Protein 1YCD (pdb70)

Structure (mmCIF, N/CA/C/O backbone):
data_1YCD
#
_entry.id   1YCD
#
_cell.length_a   46.133
_cell.length_b   53.329
_cell.length_c   64.271
_cell.angle_alpha   102.85
_cell.angle_beta   90.04
_cell.angle_gamma   112.47
#
_symmetry.space_group_name_H-M   'P 1'
#
loop_
_entity.id
_entity.type
_entity.pdbx_description
1 polymer 'Hypothetical 27.3 kDa protein in AAP1-SMF2 intergenic region'
2 non-polymer '2-HYDROXY-4,5-DIOXOHEPTYL HYDROGEN PHOSPHONATE'
3 water water
#
loop_
_atom_site.group_PDB
_atom_site.id
_atom_site.type_symbol
_atom_site.label_atom_id
_atom_site.label_alt_id
_atom_site.label_comp_id
_atom_site.label_asym_id
_atom_site.label_entity_id
_atom_site.label_seq_id
_atom_site.pdbx_PDB_ins_code
_atom_site.Cartn_x
_atom_site.Cartn_y
_atom_site.Cartn_z
_atom_site.occupancy
_atom_site.B_iso_or_equiv
_atom_site.auth_seq_id
_atom_site.auth_comp_id
_atom_site.auth_asym_id
_atom_site.auth_atom_id
_atom_site.pdbx_PDB_model_num
ATOM 1 N N . VAL A 1 3 ? 42.725 20.540 55.807 1.00 35.98 3 VAL A N 1
ATOM 2 C CA . VAL A 1 3 ? 43.263 21.670 54.996 1.00 35.90 3 VAL A CA 1
ATOM 3 C C . VAL A 1 3 ? 43.216 21.290 53.509 1.00 34.90 3 VAL A C 1
ATOM 4 O O . VAL A 1 3 ? 43.777 20.260 53.122 1.00 35.92 3 VAL A O 1
ATOM 8 N N . GLN A 1 4 ? 42.544 22.089 52.674 1.00 33.57 4 GLN A N 1
ATOM 9 C CA . GLN A 1 4 ? 41.840 23.308 53.102 1.00 31.37 4 GLN A CA 1
ATOM 10 C C . GLN A 1 4 ? 40.722 22.992 54.105 1.00 28.92 4 GLN A C 1
ATOM 11 O O . GLN A 1 4 ? 39.955 22.029 53.949 1.00 29.30 4 GLN A O 1
ATOM 17 N N . ILE A 1 5 ? 40.669 23.788 55.164 1.00 25.91 5 ILE A N 1
ATOM 18 C CA . ILE A 1 5 ? 39.699 23.556 56.215 1.00 22.48 5 ILE A CA 1
ATOM 19 C C . ILE A 1 5 ? 38.347 24.140 55.785 1.00 20.74 5 ILE A C 1
ATOM 20 O O . ILE A 1 5 ? 38.303 24.962 54.863 1.00 20.48 5 ILE A O 1
ATOM 25 N N . PRO A 1 6 ? 37.252 23.717 56.447 1.00 19.00 6 PRO A N 1
ATOM 26 C CA . PRO A 1 6 ? 35.933 24.248 56.103 1.00 17.83 6 PRO A CA 1
ATOM 27 C C . PRO A 1 6 ? 35.928 25.765 56.251 1.00 17.06 6 PRO A C 1
ATOM 28 O O . PRO A 1 6 ? 36.676 26.320 57.080 1.00 16.01 6 PRO A O 1
ATOM 32 N N . LYS A 1 7 ? 35.065 26.417 55.478 1.00 15.57 7 LYS A N 1
ATOM 33 C CA . LYS A 1 7 ? 35.037 27.877 55.419 1.00 14.99 7 LYS A CA 1
ATOM 34 C C . LYS A 1 7 ? 33.614 28.379 55.597 1.00 13.54 7 LYS A C 1
ATOM 35 O O . LYS A 1 7 ? 32.690 27.910 54.921 1.00 12.96 7 LYS A O 1
ATOM 41 N N . LEU A 1 8 ? 33.4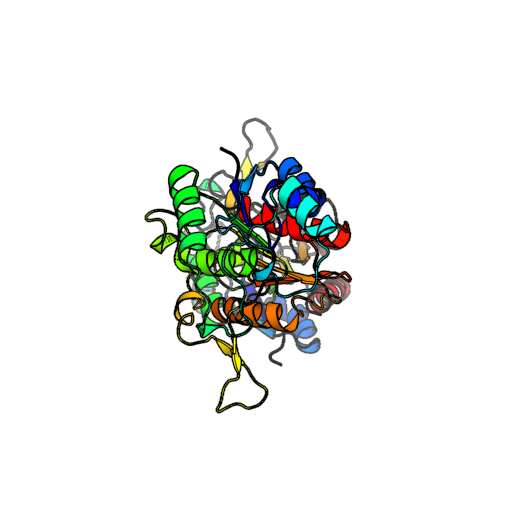51 29.376 56.462 1.00 12.18 8 LEU A N 1
ATOM 42 C CA . LEU A 1 8 ? 32.159 30.031 56.663 1.00 10.94 8 LEU A CA 1
ATOM 43 C C . LEU A 1 8 ? 32.260 31.488 56.220 1.00 11.31 8 LEU A C 1
ATOM 44 O O . LEU A 1 8 ? 33.264 32.145 56.499 1.00 11.83 8 LEU A O 1
ATOM 49 N N . LEU A 1 9 ? 31.201 31.996 55.579 1.00 10.48 9 LEU A N 1
ATOM 50 C CA . LEU A 1 9 ? 31.135 33.415 55.160 1.00 9.53 9 LEU A CA 1
ATOM 51 C C . LEU A 1 9 ? 30.242 34.177 56.130 1.00 9.30 9 LEU A C 1
ATOM 52 O O . LEU A 1 9 ? 29.120 33.722 56.427 1.00 10.10 9 LEU A O 1
ATOM 57 N N . PHE A 1 10 ? 30.731 35.316 56.613 1.00 8.99 10 PHE A N 1
ATOM 58 C CA . PHE A 1 10 ? 30.040 36.094 57.643 1.00 8.67 10 PHE A CA 1
ATOM 59 C C . PHE A 1 10 ? 29.500 37.395 57.060 1.00 9.19 10 PHE A C 1
ATOM 60 O O . PHE A 1 10 ? 30.284 38.208 56.518 1.00 8.78 10 PHE A O 1
ATOM 68 N N . LEU A 1 11 ? 28.180 37.595 57.174 1.00 9.06 11 LEU A N 1
ATOM 69 C CA . LEU A 1 11 ? 27.550 38.831 56.666 1.00 9.00 11 LEU A CA 1
ATOM 70 C C . LEU A 1 11 ? 27.070 39.732 57.813 1.00 9.18 11 LEU A C 1
ATOM 71 O O . LEU A 1 11 ? 26.168 39.360 58.559 1.00 9.87 11 LEU A O 1
ATOM 76 N N . HIS A 1 12 ? 27.641 40.929 57.920 1.00 10.06 12 HIS A N 1
ATOM 77 C CA . HIS A 1 12 ? 27.333 41.846 59.035 1.00 10.25 12 HIS A CA 1
ATOM 78 C C . HIS A 1 12 ? 25.949 42.486 58.982 1.00 10.14 12 HIS A C 1
ATOM 79 O O . HIS A 1 12 ? 25.209 42.298 58.020 1.00 9.97 12 HIS A O 1
ATOM 86 N N . GLY A 1 13 ? 25.619 43.262 60.026 1.00 10.41 13 GLY A N 1
ATOM 87 C CA . GLY A 1 13 ? 24.337 43.957 60.088 1.00 10.70 13 GLY A CA 1
ATOM 88 C C . GLY A 1 13 ? 24.411 45.397 59.596 1.00 11.50 13 GLY A C 1
ATOM 89 O O . GLY A 1 13 ? 25.484 45.888 59.252 1.00 11.55 13 GLY A O 1
ATOM 90 N N . PHE A 1 14 ? 23.255 46.052 59.577 1.00 11.73 14 PHE A N 1
ATOM 91 C CA . PHE A 1 14 ? 23.125 47.482 59.251 1.00 12.15 14 PHE A CA 1
ATOM 92 C C . PHE A 1 14 ? 24.097 48.295 60.114 1.00 11.95 14 PHE A C 1
ATOM 93 O O . PHE A 1 14 ? 24.231 48.063 61.328 1.00 12.67 14 PHE A O 1
ATOM 101 N N . LEU A 1 15 ? 24.785 49.239 59.481 1.00 12.25 15 LEU A N 1
ATOM 102 C CA . LEU A 1 15 ? 25.722 50.132 60.176 1.00 12.38 15 LEU A CA 1
ATOM 103 C C . LEU A 1 15 ? 26.921 49.451 60.840 1.00 12.83 15 LEU A C 1
ATOM 104 O O . LEU A 1 15 ? 27.406 49.877 61.897 1.00 12.78 15 LEU A O 1
ATOM 109 N N . GLN A 1 16 ? 27.393 48.381 60.210 1.00 12.46 16 GLN A N 1
ATOM 110 C CA . GLN A 1 16 ? 28.634 47.740 60.585 1.00 12.53 16 GLN A CA 1
ATOM 111 C C . GLN A 1 16 ? 29.497 47.555 59.346 1.00 11.91 16 GLN A C 1
ATOM 112 O O . GLN A 1 16 ? 29.165 48.031 58.263 1.00 12.78 16 GLN A O 1
ATOM 118 N N . ASN A 1 17 ? 30.623 46.878 59.532 1.00 11.59 17 ASN A N 1
ATOM 119 C CA . ASN A 1 17 ? 31.433 46.392 58.421 1.00 12.07 17 ASN A CA 1
ATOM 120 C C . ASN A 1 17 ? 32.025 45.037 58.828 1.00 12.11 17 ASN A C 1
ATOM 121 O O . ASN A 1 17 ? 31.702 44.524 59.903 1.00 12.10 17 ASN A O 1
ATOM 126 N N . GLY A 1 18 ? 32.838 44.441 57.959 1.00 12.23 18 GLY A N 1
ATOM 127 C CA . GLY A 1 18 ? 33.428 43.132 58.240 1.00 12.15 18 GLY A CA 1
ATOM 128 C C . GLY A 1 18 ? 34.261 43.154 59.500 1.00 12.29 18 GLY A C 1
ATOM 129 O O . GLY A 1 18 ? 34.145 42.265 60.327 1.00 11.35 18 GLY A O 1
ATOM 130 N N . LYS A 1 19 ? 35.066 44.206 59.657 1.00 12.58 19 LYS A N 1
ATOM 131 C CA . LYS A 1 19 ? 35.945 44.353 60.824 1.00 13.06 19 LYS A CA 1
ATOM 132 C C . LYS A 1 19 ? 35.149 44.392 62.133 1.00 12.77 19 LYS A C 1
ATOM 133 O O . LYS A 1 19 ? 35.408 43.602 63.057 1.00 12.65 19 LYS A O 1
ATOM 139 N N . VAL A 1 20 ? 34.159 45.288 62.203 1.00 12.92 20 VAL A N 1
ATOM 140 C CA . VAL A 1 20 ? 33.307 45.391 63.388 1.00 13.35 20 VAL A CA 1
ATOM 141 C C . VAL A 1 20 ? 32.560 44.071 63.658 1.00 12.97 20 VAL A C 1
ATOM 142 O O . VAL A 1 20 ? 32.502 43.594 64.806 1.00 12.56 20 VAL A O 1
ATOM 146 N N . PHE A 1 21 ? 32.021 43.439 62.62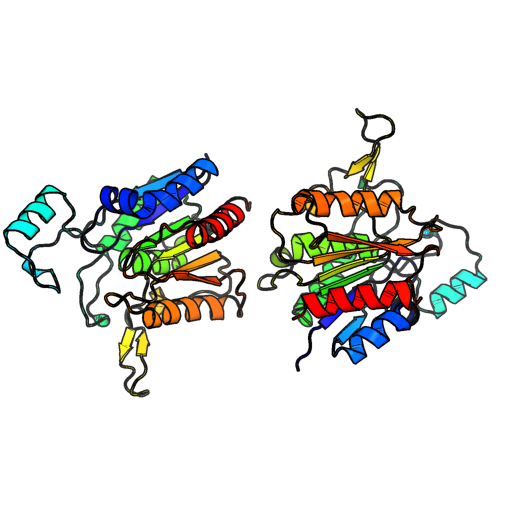0 1.00 12.01 21 PHE A N 1
ATOM 147 C CA . PHE A 1 21 ? 31.340 42.151 62.823 1.00 12.15 21 PHE A CA 1
ATOM 148 C C . PHE A 1 21 ? 32.291 41.087 63.379 1.00 12.25 21 PHE A C 1
ATOM 149 O O . PHE A 1 21 ? 31.906 40.308 64.243 1.00 12.49 21 PHE A O 1
ATOM 157 N N . SER A 1 22 ? 33.537 41.091 62.906 1.00 11.85 22 SER A N 1
ATOM 158 C CA . SER A 1 22 ? 34.568 40.169 63.384 1.00 13.21 22 SER A CA 1
ATOM 159 C C . SER A 1 22 ? 34.805 40.420 64.872 1.00 13.33 22 SER A C 1
ATOM 160 O O . SER A 1 22 ? 34.902 39.487 65.660 1.00 12.86 22 SER A O 1
ATOM 163 N N . GLU A 1 23 ? 34.898 41.692 65.244 1.00 14.09 23 GLU A N 1
ATOM 164 C CA . GLU A 1 23 ? 35.083 42.072 66.643 1.00 15.89 23 GLU A CA 1
ATOM 165 C C . GLU A 1 23 ? 33.900 41.607 67.495 1.00 16.10 23 GLU A C 1
ATOM 166 O O . GLU A 1 23 ? 34.094 40.944 68.528 1.00 16.95 23 GLU A O 1
ATOM 172 N N . LYS A 1 24 ? 32.677 41.892 67.042 1.00 15.19 24 LYS A N 1
ATOM 173 C CA . LYS A 1 24 ? 31.460 41.462 67.741 1.00 15.14 24 LYS A CA 1
ATOM 174 C C . LYS A 1 24 ? 31.259 39.944 67.848 1.00 14.75 24 LYS A C 1
ATOM 175 O O . LYS A 1 24 ? 30.616 39.476 68.798 1.00 14.84 24 LYS A O 1
ATOM 181 N N . SER A 1 25 ? 31.785 39.195 66.876 1.00 13.93 25 SER A N 1
ATOM 182 C CA . SER A 1 25 ? 31.682 37.729 66.875 1.00 13.55 25 SER A CA 1
ATOM 183 C C . SER A 1 25 ? 32.962 37.029 67.343 1.00 13.44 25 SER A C 1
ATOM 184 O O . SER A 1 25 ? 33.153 35.828 67.091 1.00 13.12 25 SER A O 1
ATOM 187 N N . SER A 1 26 ? 33.839 37.780 68.021 1.00 13.76 26 SER A N 1
ATOM 188 C CA . SER A 1 26 ? 35.135 37.241 68.441 1.00 14.14 26 SER A CA 1
ATOM 189 C C . SER A 1 26 ? 35.044 35.931 69.241 1.00 13.85 26 SER A C 1
ATOM 190 O O . SER A 1 26 ? 35.881 35.052 69.066 1.00 14.88 26 SER A O 1
ATOM 193 N N . GLY A 1 27 ? 34.045 35.812 70.117 1.00 14.03 27 GLY A N 1
ATOM 194 C CA . GLY A 1 27 ? 33.891 34.595 70.934 1.00 14.21 27 GLY A CA 1
ATOM 195 C C . GLY A 1 27 ? 33.570 33.358 70.116 1.00 14.18 27 GLY A C 1
ATOM 196 O O . GLY A 1 27 ? 34.195 32.295 70.274 1.00 14.58 27 GLY A O 1
ATOM 197 N N . ILE A 1 28 ? 32.559 33.470 69.254 1.00 13.93 28 ILE A N 1
ATOM 198 C CA . ILE A 1 28 ? 32.204 32.373 68.356 1.00 14.49 28 ILE A CA 1
ATOM 199 C C . ILE A 1 28 ? 33.384 32.065 67.431 1.00 13.91 28 ILE A C 1
ATOM 200 O O . ILE A 1 28 ? 33.721 30.886 67.195 1.00 13.13 28 ILE A O 1
ATOM 205 N N . ARG A 1 29 ? 34.030 33.113 66.913 1.00 13.86 29 ARG A N 1
ATOM 206 C CA . ARG A 1 29 ? 35.143 32.890 66.000 1.00 14.38 29 ARG A CA 1
ATOM 207 C C . ARG A 1 29 ? 36.291 32.149 66.684 1.00 14.20 29 ARG A C 1
ATOM 208 O O . ARG A 1 29 ? 36.871 31.226 66.097 1.00 12.87 29 ARG A O 1
ATOM 216 N N . LYS A 1 30 ? 36.586 32.518 67.934 1.00 13.61 30 LYS A N 1
ATOM 217 C CA . LYS A 1 30 ? 37.627 31.812 68.694 1.00 14.46 30 LYS A CA 1
ATOM 218 C C . LYS A 1 30 ? 37.371 30.301 68.782 1.00 13.88 30 LYS A C 1
ATOM 219 O O . LYS A 1 30 ? 38.256 29.490 68.544 1.00 14.76 30 LYS A O 1
ATOM 225 N N . LEU A 1 31 ? 36.131 29.932 69.096 1.00 14.20 31 LEU A N 1
ATOM 226 C CA . LEU A 1 31 ? 35.739 28.532 69.200 1.00 14.22 31 LEU A CA 1
ATOM 227 C C . LEU A 1 31 ? 35.838 27.822 67.849 1.00 14.11 31 LEU A C 1
ATOM 228 O O . LEU A 1 31 ? 36.307 26.672 67.765 1.00 14.25 31 LEU A O 1
ATOM 233 N N . LEU A 1 32 ? 35.391 28.497 66.790 1.00 13.57 32 LEU A N 1
ATOM 234 C CA . LEU A 1 32 ? 35.437 27.902 65.440 1.00 13.88 32 LEU A CA 1
ATOM 235 C C . LEU A 1 32 ? 36.869 27.688 64.942 1.00 14.28 32 LEU A C 1
ATOM 236 O O . LEU A 1 32 ? 37.195 26.627 64.425 1.00 13.93 32 LEU A O 1
ATOM 241 N N . LYS A 1 33 ? 37.716 28.700 65.127 1.00 14.74 33 LYS A N 1
ATOM 242 C CA . LYS A 1 33 ? 39.131 28.607 64.763 1.00 16.23 33 LYS 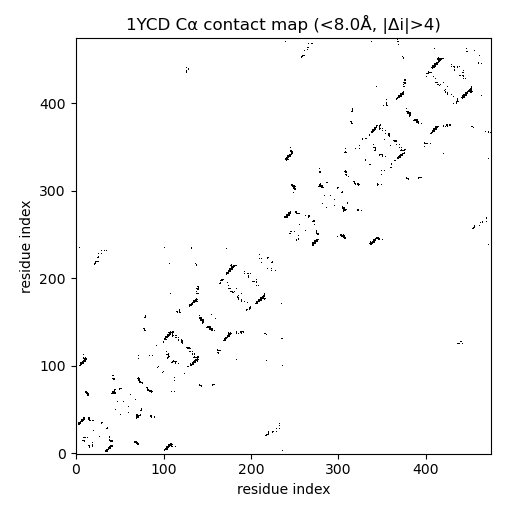A CA 1
ATOM 243 C C . LYS A 1 33 ? 39.828 27.475 65.518 1.00 16.84 33 LYS A C 1
ATOM 244 O O . LYS A 1 33 ? 40.592 26.716 64.930 1.00 16.70 33 LYS A O 1
ATOM 250 N N . LYS A 1 34 ? 39.532 27.345 66.810 1.00 17.63 34 LYS A N 1
ATOM 251 C CA . LYS A 1 34 ? 40.025 26.196 67.596 1.00 18.06 34 LYS A CA 1
ATOM 252 C C . LYS A 1 34 ? 39.554 24.860 67.008 1.00 18.21 34 LYS A C 1
ATOM 253 O O . LYS A 1 34 ? 40.280 23.859 67.038 1.00 18.44 34 LYS A O 1
ATOM 259 N N . ALA A 1 35 ? 38.346 24.852 66.445 1.00 17.93 35 ALA A N 1
ATOM 260 C CA . ALA A 1 35 ? 37.791 23.651 65.835 1.00 18.15 35 ALA A CA 1
ATOM 261 C C . ALA A 1 35 ? 38.187 23.514 64.362 1.00 18.16 35 ALA A C 1
ATOM 262 O O . ALA A 1 35 ? 37.611 22.697 63.625 1.00 17.79 35 ALA A O 1
ATOM 264 N N . ASN A 1 36 ? 39.159 24.330 63.951 1.00 18.26 36 ASN A N 1
ATOM 265 C CA . ASN A 1 36 ? 39.728 24.322 62.587 1.00 18.61 36 ASN A CA 1
ATOM 266 C C . ASN A 1 36 ? 38.714 24.642 61.496 1.00 17.69 36 ASN A C 1
ATOM 267 O O . ASN A 1 36 ? 38.606 23.939 60.483 1.00 17.76 36 ASN A O 1
ATOM 272 N N . VAL A 1 37 ? 37.963 25.702 61.759 1.00 16.90 37 VAL A N 1
ATOM 273 C CA . VAL A 1 37 ? 37.030 26.297 60.824 1.00 16.78 37 VAL A CA 1
ATOM 274 C C . VAL A 1 37 ? 37.441 27.750 60.548 1.00 16.54 37 VAL A C 1
ATOM 275 O O . VAL A 1 37 ? 37.710 28.540 61.476 1.00 17.58 37 VAL A O 1
ATOM 279 N N . GLN A 1 38 ? 37.492 28.077 59.262 1.00 15.66 38 GLN A N 1
ATOM 280 C CA . GLN A 1 38 ? 37.886 29.383 58.766 1.00 15.63 38 GLN A CA 1
ATOM 281 C C . GLN A 1 38 ? 36.660 30.297 58.678 1.00 14.88 38 GLN A C 1
ATOM 282 O O . GLN A 1 38 ? 35.600 29.892 58.175 1.00 15.83 38 GLN A O 1
ATOM 288 N N . CYS A 1 39 ? 36.802 31.519 59.179 1.00 13.95 39 CYS A N 1
ATOM 289 C CA . CYS A 1 39 ? 35.694 32.476 59.161 1.00 12.50 39 CYS A CA 1
ATOM 290 C C . CYS A 1 39 ? 36.091 33.705 58.347 1.00 12.09 39 CYS A C 1
ATOM 291 O O . CYS A 1 39 ? 36.967 34.458 58.763 1.00 10.41 39 CYS A O 1
ATOM 294 N N . ASP A 1 40 ? 35.398 33.913 57.227 1.00 11.59 40 ASP A N 1
ATOM 295 C CA . ASP A 1 40 ? 35.667 34.993 56.281 1.00 11.49 40 ASP A CA 1
ATOM 296 C C . ASP A 1 40 ? 34.661 36.129 56.470 1.00 12.03 40 ASP A C 1
ATOM 297 O O . ASP A 1 40 ? 33.452 35.898 56.530 1.00 11.88 40 ASP A O 1
ATOM 302 N N . TYR A 1 41 ? 35.158 37.357 56.535 1.00 12.02 41 TYR A N 1
ATOM 303 C CA . TYR A 1 41 ? 34.302 38.511 56.738 1.00 11.04 41 TYR A CA 1
ATOM 304 C C . TYR A 1 41 ? 34.378 39.423 55.534 1.00 12.02 41 TYR A C 1
ATOM 305 O O . TYR A 1 41 ? 35.472 39.728 55.056 1.00 12.35 41 TYR A O 1
ATOM 314 N N . ILE A 1 42 ? 33.219 39.868 55.050 1.00 11.77 42 ILE A N 1
ATOM 315 C CA . ILE A 1 42 ? 33.182 40.813 53.930 1.00 11.26 42 ILE A CA 1
ATOM 316 C C . ILE A 1 42 ? 32.343 42.046 54.265 1.00 11.46 42 ILE A C 1
ATOM 317 O O . ILE A 1 42 ? 31.582 42.032 55.237 1.00 11.87 42 ILE A O 1
ATOM 322 N N . ASP A 1 43 ? 32.490 43.102 53.458 1.00 11.70 43 ASP A N 1
ATOM 323 C CA . ASP A 1 43 ? 31.778 44.374 53.689 1.00 12.05 43 ASP A CA 1
ATOM 324 C C . ASP A 1 43 ? 30.558 44.498 52.773 1.00 12.07 43 ASP A C 1
ATOM 325 O O . ASP A 1 43 ? 30.657 44.220 51.575 1.00 12.38 43 ASP A O 1
ATOM 330 N N . ALA A 1 44 ? 29.448 44.973 53.328 1.00 11.52 44 ALA A N 1
ATOM 331 C CA . ALA A 1 44 ? 28.228 45.261 52.549 1.00 11.72 44 ALA A CA 1
ATOM 332 C C . ALA A 1 44 ? 28.450 46.482 51.635 1.00 11.76 44 ALA A C 1
ATOM 333 O O . ALA A 1 44 ? 29.155 47.418 52.009 1.00 12.90 44 ALA A O 1
ATOM 335 N N . PRO A 1 45 ? 27.916 46.428 50.411 1.00 12.51 45 PRO A N 1
ATOM 336 C CA . PRO A 1 45 ? 28.203 47.451 49.383 1.00 11.83 45 PRO A CA 1
ATOM 337 C C . PRO A 1 45 ? 27.411 48.774 49.405 1.00 12.46 45 PRO A C 1
ATOM 338 O O . PRO A 1 45 ? 27.835 49.735 48.742 1.00 12.64 45 PRO A O 1
ATOM 342 N N . VAL A 1 46 ? 26.281 48.839 50.116 1.00 11.56 46 VAL A N 1
ATOM 343 C CA . VAL A 1 46 ? 25.424 50.020 50.030 1.00 12.16 46 VAL A CA 1
ATOM 344 C C . VAL A 1 46 ? 25.940 51.050 51.045 1.00 12.43 46 VAL A C 1
ATOM 345 O O . VAL A 1 46 ? 25.861 50.833 52.251 1.00 12.09 46 VAL A O 1
ATOM 349 N N . LEU A 1 47 ? 26.506 52.138 50.535 1.00 13.94 47 LEU A N 1
ATOM 350 C CA . LEU A 1 47 ? 27.066 53.199 51.384 1.00 14.54 47 LEU A CA 1
ATOM 351 C C . LEU A 1 47 ? 25.995 54.212 51.705 1.00 15.19 47 LEU A C 1
ATOM 352 O O . LEU A 1 47 ? 25.432 54.863 50.813 1.00 15.36 47 LEU A O 1
ATOM 357 N N . LEU A 1 48 ? 25.721 54.327 52.994 1.00 15.95 48 LEU A N 1
ATOM 358 C CA . LEU A 1 48 ? 24.608 55.110 53.508 1.00 16.49 48 LEU A CA 1
ATOM 359 C C . LEU A 1 48 ? 24.990 56.575 53.684 1.00 17.25 48 LEU A C 1
ATOM 360 O O . LEU A 1 48 ? 26.131 56.889 54.008 1.00 16.57 48 LEU A O 1
ATOM 365 N N . GLU A 1 49 ? 24.023 57.450 53.436 1.00 18.51 49 GLU A N 1
ATOM 366 C CA . GLU A 1 49 ? 24.106 58.847 53.858 1.00 20.48 49 GLU A CA 1
ATOM 367 C C . GLU A 1 49 ? 23.282 58.997 55.135 1.00 20.73 49 GLU A C 1
ATOM 368 O O . GLU A 1 49 ? 22.528 58.089 55.528 1.00 19.77 49 GLU A O 1
ATOM 374 N N . LYS A 1 50 ? 23.442 60.123 55.819 1.00 21.03 50 LYS A N 1
ATOM 375 C CA . LYS A 1 50 ? 22.777 60.295 57.102 1.00 21.80 50 LYS A CA 1
ATOM 376 C C . LYS A 1 50 ? 21.260 60.159 56.987 1.00 22.04 50 LYS A C 1
ATOM 377 O O . LYS A 1 50 ? 20.619 59.641 57.896 1.00 21.97 50 LYS A O 1
ATOM 383 N N . LYS A 1 51 ? 20.705 60.610 55.860 1.00 22.34 51 LYS A N 1
ATOM 384 C CA . LYS A 1 51 ? 19.264 60.593 55.618 1.00 23.41 51 LYS A CA 1
ATOM 385 C C . LYS A 1 51 ? 18.710 59.164 55.491 1.00 22.69 51 LYS A C 1
ATOM 386 O O . LYS A 1 51 ? 17.498 58.952 55.598 1.00 22.21 51 LYS A O 1
ATOM 392 N N . ASP A 1 52 ? 19.605 58.198 55.270 1.00 22.45 52 ASP A N 1
ATOM 393 C CA . ASP A 1 52 ? 19.217 56.789 55.113 1.00 22.27 52 ASP A CA 1
ATOM 394 C C . ASP A 1 52 ? 19.067 56.061 56.448 1.00 23.10 52 ASP A C 1
ATOM 395 O O . ASP A 1 52 ? 18.696 54.881 56.474 1.00 22.22 52 ASP A O 1
ATOM 400 N N . LEU A 1 53 ? 19.371 56.743 57.554 1.00 23.69 53 LEU A N 1
ATOM 401 C CA . LEU A 1 53 ? 19.193 56.129 58.880 1.00 24.76 53 LEU A CA 1
ATOM 402 C C . LEU A 1 53 ? 17.730 56.192 59.319 1.00 25.98 53 LEU A C 1
ATOM 403 O O . LEU A 1 53 ? 17.093 57.242 59.180 1.00 25.84 53 LEU A O 1
ATOM 408 N N . PRO A 1 54 ? 17.182 55.061 59.814 1.00 26.93 54 PRO A N 1
ATOM 409 C CA . PRO A 1 54 ? 15.818 55.014 60.358 1.00 28.33 54 PRO A CA 1
ATOM 410 C C . PRO A 1 54 ? 15.725 55.351 61.856 1.00 29.22 54 PRO A C 1
ATOM 411 O O . PRO A 1 54 ? 14.685 55.120 62.486 1.00 29.47 54 PRO A O 1
ATOM 415 N N . PHE A 1 55 ? 16.812 55.879 62.412 1.00 30.55 55 PHE A N 1
ATOM 416 C CA . PHE A 1 55 ? 16.865 56.304 63.810 1.00 31.57 55 PHE A CA 1
ATOM 417 C C . PHE A 1 55 ? 17.694 57.582 63.936 1.00 32.10 55 PHE A C 1
ATOM 418 O O . PHE A 1 55 ? 18.515 57.880 63.055 1.00 32.06 55 PHE A O 1
ATOM 426 N N . GLU A 1 56 ? 17.485 58.318 65.033 1.00 32.60 56 GLU A N 1
ATOM 427 C CA . GLU A 1 56 ? 18.227 59.552 65.297 1.00 32.95 56 GLU A CA 1
ATOM 428 C C . GLU A 1 56 ? 19.711 59.333 65.556 1.00 32.41 56 GLU A C 1
ATOM 429 O O . GLU A 1 56 ? 20.120 58.343 66.180 1.00 32.29 56 GLU A O 1
ATOM 435 N N . MET A 1 57 ? 20.506 60.272 65.050 1.00 32.09 57 MET A N 1
ATOM 436 C CA . MET A 1 57 ? 21.949 60.318 65.279 1.00 31.51 57 MET A CA 1
ATOM 437 C C . MET A 1 57 ? 22.421 61.748 65.047 1.00 32.59 57 MET A C 1
ATOM 438 O O . MET A 1 57 ? 21.966 62.416 64.111 1.00 32.78 57 MET A O 1
ATOM 443 N N . ASP A 1 58 ? 23.321 62.227 65.896 1.00 33.37 58 ASP A N 1
ATOM 444 C CA . ASP A 1 58 ? 23.829 63.589 65.739 1.00 34.38 58 ASP A CA 1
ATOM 445 C C . ASP A 1 58 ? 24.958 63.637 64.709 1.00 34.60 58 ASP A C 1
ATOM 446 O O . ASP A 1 58 ? 25.459 62.591 64.271 1.00 34.71 58 ASP A O 1
ATOM 451 N N . ASP A 1 59 ? 25.340 64.848 64.312 1.00 34.66 59 ASP A N 1
ATOM 452 C CA . ASP A 1 59 ? 26.377 65.040 63.299 1.00 34.64 59 ASP A CA 1
ATOM 453 C C . ASP A 1 59 ? 27.728 64.449 63.685 1.00 33.65 59 ASP A C 1
ATOM 454 O O . ASP A 1 59 ? 28.441 63.931 62.824 1.00 33.44 59 ASP A O 1
ATOM 459 N N . GLU A 1 60 ? 28.062 64.536 64.973 1.00 32.95 60 GLU A N 1
ATOM 460 C CA . GLU A 1 60 ? 29.334 64.066 65.512 1.00 32.73 60 GLU A CA 1
ATOM 461 C C . GLU A 1 60 ? 29.442 62.550 65.413 1.00 31.69 60 GLU A C 1
ATOM 462 O O . GLU A 1 60 ? 30.458 62.015 64.961 1.00 31.55 60 GLU A O 1
ATOM 468 N N . LYS A 1 61 ? 28.383 61.875 65.848 1.00 30.73 61 LYS A N 1
ATOM 469 C CA . LYS A 1 61 ? 28.281 60.410 65.792 1.00 29.41 61 LYS A CA 1
ATOM 470 C C . LYS A 1 61 ? 28.236 59.912 64.343 1.00 27.93 61 LYS A C 1
ATOM 471 O O . LYS A 1 61 ? 28.729 58.815 64.042 1.00 27.72 61 LYS A O 1
ATOM 477 N N . TRP A 1 62 ? 27.640 60.706 63.456 1.00 26.17 62 TRP A N 1
ATOM 478 C CA . TRP A 1 62 ? 27.639 60.392 62.026 1.00 24.91 62 TRP A CA 1
ATOM 479 C C . TRP A 1 62 ? 29.039 60.464 61.421 1.00 24.27 62 TRP A C 1
ATOM 480 O O . TRP A 1 62 ? 29.433 59.588 60.653 1.00 23.58 62 TRP A O 1
ATOM 491 N N . GLN A 1 63 ? 29.786 61.523 61.744 1.00 23.18 63 GLN A N 1
ATOM 492 C CA . GLN A 1 63 ? 31.192 61.590 61.337 1.00 22.74 63 GLN A CA 1
ATOM 493 C C . GLN A 1 63 ? 32.002 60.380 61.825 1.00 22.26 63 GLN A C 1
ATOM 494 O O . GLN A 1 63 ? 32.816 59.823 61.073 1.00 21.96 63 GLN A O 1
ATOM 500 N N . ALA A 1 64 ? 31.777 60.000 63.087 1.00 21.80 64 ALA A N 1
ATOM 501 C CA . ALA A 1 64 ? 32.390 58.828 63.703 1.00 21.56 64 ALA A CA 1
ATOM 502 C C . ALA A 1 64 ? 32.053 57.571 62.908 1.00 20.81 64 ALA A C 1
ATOM 503 O O . ALA A 1 64 ? 32.899 56.703 62.703 1.00 21.54 64 ALA A O 1
ATOM 505 N N . THR A 1 65 ? 30.802 57.492 62.465 1.00 20.79 65 THR A N 1
ATOM 506 C CA . THR A 1 65 ? 30.335 56.371 61.629 1.00 20.05 65 THR A CA 1
ATOM 507 C C . THR A 1 65 ? 31.118 56.341 60.300 1.00 19.45 65 THR A C 1
ATOM 508 O O . THR A 1 65 ? 31.619 55.296 59.875 1.00 19.21 65 THR A O 1
ATOM 512 N N . LEU A 1 66 ? 31.236 57.505 59.665 1.00 19.64 66 LEU A N 1
ATOM 513 C CA . LEU A 1 66 ? 32.003 57.649 58.432 1.00 18.92 66 LEU A CA 1
ATOM 514 C C . LEU A 1 66 ? 33.463 57.244 58.637 1.00 19.15 66 LEU A C 1
ATOM 515 O O . LEU A 1 66 ? 34.015 56.446 57.870 1.00 18.32 66 LEU A O 1
ATOM 520 N N . ASP A 1 67 ? 34.065 57.750 59.712 1.00 19.43 67 ASP A N 1
ATOM 521 C CA . ASP A 1 67 ? 35.476 57.498 59.995 1.00 20.17 67 ASP A CA 1
ATOM 522 C C . ASP A 1 67 ? 35.782 56.029 60.220 1.00 19.75 67 ASP A C 1
ATOM 523 O O . ASP A 1 67 ? 36.884 55.568 59.914 1.00 20.64 67 ASP A O 1
ATOM 528 N N . ALA A 1 68 ? 34.794 55.307 60.745 1.00 19.16 68 ALA A N 1
ATOM 529 C CA . ALA A 1 68 ? 34.924 53.888 61.035 1.00 17.98 68 ALA A CA 1
ATOM 530 C C . ALA A 1 68 ? 34.574 53.018 59.817 1.00 17.56 68 ALA A C 1
ATOM 531 O O . ALA A 1 68 ? 34.741 51.801 59.861 1.00 16.90 68 ALA A O 1
ATOM 533 N N . ASP A 1 69 ? 34.106 53.653 58.740 1.00 16.56 69 ASP A N 1
ATOM 534 C CA . ASP A 1 69 ? 33.730 52.957 57.508 1.00 16.56 69 ASP A CA 1
ATOM 535 C C . ASP A 1 69 ? 32.570 51.991 57.797 1.00 15.53 69 ASP A C 1
ATOM 536 O O . ASP A 1 69 ? 32.512 50.899 57.242 1.00 15.41 69 ASP A O 1
ATOM 541 N N . VAL A 1 70 ? 31.657 52.402 58.674 1.00 15.16 70 VAL A N 1
ATOM 542 C CA . VAL A 1 70 ? 30.501 51.541 59.007 1.00 14.54 70 VAL A CA 1
ATOM 543 C C . VAL A 1 70 ? 29.155 52.078 58.546 1.00 14.49 70 VAL A C 1
ATOM 544 O O . VAL A 1 70 ? 28.094 51.602 58.995 1.00 13.67 70 VAL A O 1
ATOM 548 N N . ASN A 1 71 ? 29.184 53.063 57.654 1.00 13.71 71 ASN A N 1
ATOM 549 C CA . ASN A 1 71 ? 27.966 53.549 57.048 1.00 13.50 71 ASN A CA 1
ATOM 550 C C . ASN A 1 71 ? 27.565 52.629 55.904 1.00 13.06 71 ASN A C 1
ATOM 551 O O . ASN A 1 71 ? 27.508 53.042 54.751 1.00 12.37 71 ASN A O 1
ATOM 556 N N . ARG A 1 72 ? 27.280 51.370 56.252 1.00 12.75 72 ARG A N 1
ATOM 557 C CA . ARG A 1 72 ? 27.071 50.317 55.255 1.00 12.38 72 ARG A CA 1
ATOM 558 C C . ARG A 1 72 ? 25.819 49.493 55.551 1.00 12.43 72 ARG A C 1
ATOM 559 O O . ARG A 1 72 ? 25.503 49.246 56.714 1.00 11.67 72 ARG A O 1
ATOM 567 N N . ALA A 1 73 ? 25.147 49.067 54.487 1.00 11.84 73 ALA A N 1
ATOM 568 C CA . ALA A 1 73 ? 24.022 48.139 54.575 1.00 10.83 73 ALA A CA 1
ATOM 569 C C . ALA A 1 73 ? 24.056 47.164 53.401 1.00 10.79 73 ALA A C 1
ATOM 570 O O . ALA A 1 73 ? 24.680 47.431 52.360 1.00 10.19 73 ALA A O 1
ATOM 572 N N . TRP A 1 74 ? 23.394 46.023 53.584 1.00 10.49 74 TRP A N 1
ATOM 573 C CA . TRP A 1 74 ? 23.207 45.068 52.474 1.00 10.53 74 TRP A CA 1
ATOM 574 C C . TRP A 1 74 ? 22.132 45.602 51.533 1.00 10.94 74 TRP A C 1
ATOM 575 O O . TRP A 1 74 ? 22.137 45.303 50.340 1.00 11.23 74 TRP A O 1
ATOM 586 N N . PHE A 1 75 ? 21.247 46.438 52.073 1.00 10.32 75 PHE A N 1
ATOM 587 C CA . PHE A 1 75 ? 20.173 47.051 51.284 1.00 10.61 75 PHE A CA 1
ATOM 588 C C . PHE A 1 75 ? 19.634 48.249 52.078 1.00 11.23 75 PHE A C 1
ATOM 589 O O . PHE A 1 75 ? 19.778 48.299 53.306 1.00 10.67 75 PHE A O 1
ATOM 597 N N . TYR A 1 76 ? 19.005 49.203 51.391 1.00 12.03 76 TYR A N 1
ATOM 598 C CA . TYR A 1 76 ? 18.375 50.318 52.106 1.00 12.86 76 TYR A CA 1
ATOM 599 C C . TYR A 1 76 ? 17.266 49.820 53.009 1.00 13.36 76 TYR A C 1
ATOM 600 O O . TYR A 1 76 ? 16.543 48.873 52.663 1.00 12.92 76 TYR A O 1
ATOM 609 N N . HIS A 1 77 ? 17.139 50.439 54.176 1.00 12.75 77 HIS A N 1
ATOM 610 C CA . HIS A 1 77 ? 16.070 50.078 55.095 1.00 13.27 77 HIS A CA 1
ATOM 611 C C . HIS A 1 77 ? 14.720 50.561 54.582 1.00 13.51 77 HIS A C 1
ATOM 612 O O . HIS A 1 77 ? 14.630 51.632 53.988 1.00 13.60 77 HIS A O 1
ATOM 619 N N . SER A 1 78 ? 13.677 49.767 54.804 1.00 13.91 78 SER A N 1
ATOM 620 C CA . SER A 1 78 ? 12.295 50.247 54.678 1.00 14.35 78 SER A CA 1
ATOM 621 C C . SER A 1 78 ? 11.415 49.441 55.606 1.00 15.17 78 SER A C 1
ATOM 622 O O . SER A 1 78 ? 11.638 48.232 55.788 1.00 15.98 78 SER A O 1
ATOM 625 N N . GLU A 1 79 ? 10.424 50.116 56.190 1.00 15.31 79 GLU A N 1
ATOM 626 C CA . GLU A 1 79 ? 9.387 49.464 56.974 1.00 16.06 79 GLU A CA 1
ATOM 627 C C . GLU A 1 79 ? 8.401 48.760 56.048 1.00 15.38 79 GLU A C 1
ATOM 628 O O . GLU A 1 79 ? 7.639 47.913 56.489 1.00 15.89 79 GLU A O 1
ATOM 634 N N . ILE A 1 80 ? 8.417 49.133 54.767 1.00 14.30 80 ILE A N 1
ATOM 635 C CA . ILE A 1 80 ? 7.484 48.592 53.793 1.00 13.54 80 ILE A CA 1
ATOM 636 C C . ILE A 1 80 ? 8.236 47.551 52.968 1.00 12.84 80 ILE A C 1
ATOM 637 O O . ILE A 1 80 ? 9.042 47.879 52.093 1.00 11.58 80 ILE A O 1
ATOM 642 N N . SER A 1 81 ? 7.997 46.279 53.279 1.00 12.14 81 SER A N 1
ATOM 643 C CA . SER A 1 81 ? 8.778 45.191 52.691 1.00 12.00 81 SER A CA 1
ATOM 644 C C . SER A 1 81 ? 8.805 45.165 51.162 1.00 11.65 81 SER A C 1
ATOM 645 O O . SER A 1 81 ? 9.848 44.856 50.571 1.00 11.09 81 SER A O 1
ATOM 648 N N . HIS A 1 82 ? 7.689 45.490 50.514 1.00 12.06 82 HIS A N 1
ATOM 649 C CA . HIS A 1 82 ? 7.702 45.473 49.044 1.00 12.04 82 HIS A CA 1
ATOM 650 C C . HIS A 1 82 ? 8.698 46.456 48.420 1.00 11.98 82 HIS A C 1
ATOM 651 O O . HIS A 1 82 ? 9.120 46.261 47.283 1.00 11.90 82 HIS A O 1
ATOM 658 N N . GLU A 1 83 ? 9.045 47.502 49.174 1.00 12.04 83 GLU A N 1
ATOM 659 C CA . GLU A 1 83 ? 10.033 48.499 48.736 1.00 12.73 83 GLU A CA 1
ATOM 660 C C . GLU A 1 83 ? 11.482 48.023 48.813 1.00 12.55 83 GLU A C 1
ATOM 661 O O . GLU A 1 83 ? 12.376 48.680 48.273 1.00 13.18 83 GLU A O 1
ATOM 667 N N . LEU A 1 84 ? 11.725 46.898 49.482 1.00 11.36 84 LEU A N 1
ATOM 668 C CA . LEU A 1 84 ? 13.100 46.449 49.651 1.00 12.31 84 LEU A CA 1
ATOM 669 C C . LEU A 1 84 ? 13.713 45.991 48.330 1.00 12.15 84 LEU A C 1
ATOM 670 O O . LEU A 1 84 ? 13.046 45.388 47.494 1.00 12.88 84 LEU A O 1
ATOM 675 N N . ASP A 1 85 ? 15.000 46.280 48.175 1.00 12.32 85 ASP A N 1
ATOM 676 C CA . ASP A 1 85 ? 15.748 45.914 46.977 1.00 12.64 85 ASP A CA 1
ATOM 677 C C . ASP A 1 85 ? 17.076 45.335 47.423 1.00 12.07 85 ASP A C 1
ATOM 678 O O . ASP A 1 85 ? 17.952 46.076 47.898 1.00 12.14 85 ASP A O 1
ATOM 683 N N . ILE A 1 86 ? 17.220 44.020 47.268 1.00 10.87 86 ILE A N 1
ATOM 684 C CA . ILE A 1 86 ? 18.445 43.353 47.704 1.00 10.72 86 ILE A CA 1
ATOM 685 C C . ILE A 1 86 ? 19.443 43.077 46.558 1.00 11.21 86 ILE A C 1
ATOM 686 O O . ILE A 1 86 ? 20.468 42.414 46.754 1.00 10.05 86 ILE A O 1
ATOM 691 N N . SER A 1 87 ? 19.165 43.610 45.369 1.00 11.97 87 SER A N 1
ATOM 692 C CA . SER A 1 87 ? 19.945 43.221 44.177 1.00 12.07 87 SER A CA 1
ATOM 693 C C . SER A 1 87 ? 21.450 43.441 44.333 1.00 11.40 87 SER A C 1
ATOM 694 O O . SER A 1 87 ? 22.250 42.535 44.065 1.00 10.65 87 SER A O 1
ATOM 697 N N . GLU A 1 88 ? 21.835 44.627 44.798 1.00 10.29 88 GLU A N 1
ATOM 698 C CA . GLU A 1 88 ? 23.256 44.975 44.874 1.00 11.01 88 GLU A CA 1
ATOM 699 C C . GLU A 1 88 ? 23.969 44.154 45.941 1.00 10.67 88 GLU A C 1
ATOM 700 O O . GLU A 1 88 ? 25.057 43.615 45.698 1.00 10.89 88 GLU A O 1
ATOM 706 N N . GLY A 1 89 ? 23.344 44.060 47.119 1.00 10.35 89 GLY A N 1
ATOM 707 C CA . GLY A 1 89 ? 23.916 43.289 48.225 1.00 10.42 89 GLY A CA 1
ATOM 708 C C . GLY A 1 89 ? 24.008 41.816 47.853 1.00 10.77 89 GLY A C 1
ATOM 709 O O . GLY A 1 89 ? 25.040 41.164 48.093 1.00 11.16 89 GLY A O 1
ATOM 710 N N . LEU A 1 90 ? 22.949 41.284 47.245 1.00 11.28 90 LEU A N 1
ATOM 711 C CA . LEU A 1 90 ? 22.951 39.890 46.821 1.00 11.72 90 LEU A CA 1
ATOM 712 C C . LEU A 1 90 ? 24.076 39.635 45.800 1.00 11.88 90 LEU A C 1
ATOM 713 O O . LEU A 1 90 ? 24.873 38.693 45.956 1.00 11.57 90 LEU A O 1
ATOM 718 N N . LYS A 1 91 ? 24.170 40.487 44.781 1.00 12.13 91 LYS A N 1
ATOM 719 C CA . LYS A 1 91 ? 25.236 40.306 43.773 1.00 12.46 91 LYS A CA 1
ATOM 720 C C . LYS A 1 91 ? 26.645 40.362 44.390 1.00 12.07 91 LYS A C 1
ATOM 721 O O . LYS A 1 91 ? 27.526 39.600 43.989 1.00 12.86 91 LYS A O 1
ATOM 727 N N . SER A 1 92 ? 26.831 41.246 45.372 1.00 11.78 92 SER A N 1
ATOM 728 C CA . SER A 1 92 ? 28.108 41.413 46.061 1.00 11.79 92 SER A CA 1
ATOM 729 C C . SER A 1 92 ? 28.518 40.093 46.722 1.00 11.48 92 SER A C 1
ATOM 730 O O . SER A 1 92 ? 29.666 39.604 46.543 1.00 11.74 92 SER A O 1
ATOM 733 N N . VAL A 1 93 ? 27.581 39.482 47.447 1.00 10.70 93 VAL A N 1
ATOM 734 C CA . VAL A 1 93 ? 27.872 38.222 48.134 1.00 10.66 93 VAL A CA 1
ATOM 735 C C . VAL A 1 93 ? 28.091 37.109 47.111 1.00 10.71 93 VAL A C 1
ATOM 736 O O . VAL A 1 93 ? 29.061 36.363 47.204 1.00 10.11 93 VAL A O 1
ATOM 740 N N . VAL A 1 94 ? 27.208 37.032 46.129 1.00 10.93 94 VAL A N 1
ATOM 741 C CA . VAL A 1 94 ? 27.320 36.030 45.052 1.00 11.52 94 VAL A CA 1
ATOM 742 C C . VAL A 1 94 ? 28.677 36.106 44.324 1.00 11.89 94 VAL A C 1
ATOM 743 O O . VAL A 1 94 ? 29.346 35.083 44.143 1.00 12.17 94 VAL A O 1
ATOM 747 N N . ASP A 1 95 ? 29.097 37.320 43.963 1.00 12.02 95 ASP A N 1
ATOM 748 C CA . ASP A 1 95 ? 30.408 37.550 43.342 1.00 12.35 95 ASP A CA 1
ATOM 749 C C . ASP A 1 95 ? 31.559 37.076 44.224 1.00 12.66 95 ASP A C 1
ATOM 750 O O . ASP A 1 95 ? 32.498 36.411 43.742 1.00 13.26 95 ASP A O 1
ATOM 755 N N . HIS A 1 96 ? 31.464 37.379 45.516 1.00 11.54 96 HIS A N 1
ATOM 756 C CA . HIS A 1 96 ? 32.450 36.920 46.459 1.00 11.68 96 HIS A CA 1
ATOM 757 C C . HIS A 1 96 ? 32.538 35.393 46.505 1.00 11.95 96 HIS A C 1
ATOM 758 O O . HIS A 1 96 ? 33.644 34.839 46.494 1.00 12.97 96 HIS A O 1
ATOM 765 N N . ILE A 1 97 ? 31.385 34.738 46.626 1.00 11.39 97 ILE A N 1
ATOM 766 C CA . ILE A 1 97 ? 31.323 33.259 46.636 1.00 11.46 97 ILE A CA 1
ATOM 767 C C . ILE A 1 97 ? 31.845 32.684 45.310 1.00 12.50 97 ILE A C 1
ATOM 768 O O . ILE A 1 97 ? 32.625 31.721 45.318 1.00 11.76 97 ILE A O 1
ATOM 773 N N . LYS A 1 98 ? 31.438 33.276 44.188 1.00 12.88 98 LYS A N 1
ATOM 774 C CA . LYS A 1 98 ? 31.974 32.855 42.880 1.00 15.04 98 LYS A CA 1
ATOM 775 C C . LYS A 1 98 ? 33.503 32.841 42.854 1.00 16.19 98 LYS A C 1
ATOM 776 O O . LYS A 1 98 ? 34.121 31.862 42.384 1.00 18.24 98 LYS A O 1
ATOM 782 N N . ALA A 1 99 ? 34.094 33.905 43.392 1.00 16.71 99 ALA A N 1
ATOM 783 C CA . ALA A 1 99 ? 35.525 34.138 43.344 1.00 18.18 99 ALA A CA 1
ATOM 784 C C . ALA A 1 99 ? 36.306 33.396 44.432 1.00 18.88 99 ALA A C 1
ATOM 785 O O . ALA A 1 99 ? 37.469 33.046 44.226 1.00 20.21 99 ALA A O 1
ATOM 787 N N . ASN A 1 100 ? 35.673 33.143 45.578 1.00 19.12 100 ASN A N 1
ATOM 788 C CA . ASN A 1 100 ? 36.395 32.693 46.773 1.00 19.59 100 ASN A CA 1
ATOM 789 C C . ASN A 1 100 ? 35.881 31.415 47.399 1.00 19.03 100 ASN A C 1
ATOM 790 O O . ASN A 1 100 ? 36.475 30.913 48.367 1.00 19.61 100 ASN A O 1
ATOM 795 N N . GLY A 1 101 ? 34.791 30.887 46.850 1.00 18.59 101 GLY A N 1
ATOM 796 C CA . GLY A 1 101 ? 34.174 29.673 47.369 1.00 18.07 101 GLY A CA 1
ATOM 797 C C . GLY A 1 101 ? 34.873 28.428 46.862 1.00 18.49 101 GLY A C 1
ATOM 798 O O . GLY A 1 101 ? 35.941 28.535 46.225 1.00 18.65 101 GLY A O 1
ATOM 799 N N . PRO A 1 102 ? 34.272 27.246 47.111 1.00 18.28 102 PRO A N 1
ATOM 800 C CA . PRO A 1 102 ? 32.965 27.127 47.761 1.00 17.69 102 PRO A CA 1
ATOM 801 C C . PRO A 1 102 ? 33.020 27.399 49.266 1.00 16.66 102 PRO A C 1
ATOM 802 O O . PRO A 1 102 ? 34.068 27.218 49.914 1.00 17.11 102 PRO A O 1
ATOM 806 N N . TYR A 1 103 ? 31.882 27.814 49.806 1.00 15.25 103 TYR A N 1
ATOM 807 C CA . TYR A 1 103 ? 31.709 27.947 51.239 1.00 14.12 103 TYR A CA 1
ATOM 808 C C . TYR A 1 103 ? 30.895 26.800 51.811 1.00 13.20 103 TYR A C 1
ATOM 809 O O . TYR A 1 103 ? 29.857 26.415 51.255 1.00 12.96 103 TYR A O 1
ATOM 818 N N . ASP A 1 104 ? 31.360 26.278 52.942 1.00 12.84 104 ASP A N 1
ATOM 819 C CA . ASP A 1 104 ? 30.661 25.190 53.639 1.00 12.80 104 ASP A CA 1
ATOM 820 C C . ASP A 1 104 ? 29.457 25.700 54.440 1.00 12.12 104 ASP A C 1
ATOM 821 O O . ASP A 1 104 ? 28.561 24.944 54.805 1.00 11.59 104 ASP A O 1
ATOM 826 N N . GLY A 1 105 ? 29.454 26.991 54.729 1.00 11.52 105 GLY A N 1
ATOM 827 C CA . GLY A 1 105 ? 28.342 27.566 55.473 1.00 10.70 105 GLY A CA 1
ATOM 828 C C . GLY A 1 105 ? 28.351 29.075 55.467 1.00 10.29 105 GLY A C 1
ATOM 829 O O . GLY A 1 105 ? 29.258 29.714 54.903 1.00 10.96 105 GLY A O 1
ATOM 830 N N . ILE A 1 106 ? 27.332 29.648 56.094 1.00 8.67 106 ILE A N 1
ATOM 831 C CA . ILE A 1 106 ? 27.176 31.088 56.091 1.00 8.84 106 ILE A CA 1
ATOM 832 C C . ILE A 1 106 ? 26.621 31.523 57.458 1.00 8.53 106 ILE A C 1
ATOM 833 O O . ILE A 1 106 ? 25.922 30.750 58.133 1.00 9.07 106 ILE A O 1
ATOM 838 N N . VAL A 1 107 ? 26.945 32.746 57.858 1.00 8.84 107 VAL A N 1
ATOM 839 C CA . VAL A 1 107 ? 26.500 33.315 59.138 1.00 9.08 107 VAL A CA 1
ATOM 840 C C . VAL A 1 107 ? 26.116 34.749 58.841 1.00 9.28 107 VAL A C 1
ATOM 841 O O . VAL A 1 107 ? 26.878 35.438 58.212 1.00 10.23 107 VAL A O 1
ATOM 845 N N . GLY A 1 108 ? 24.937 35.176 59.299 1.00 8.87 108 GLY A N 1
ATOM 846 C CA . GLY A 1 108 ? 24.415 36.511 59.027 1.00 9.51 108 GLY A CA 1
ATOM 847 C C . GLY A 1 108 ? 23.859 37.122 60.298 1.00 9.60 108 GLY A C 1
ATOM 848 O O . GLY A 1 108 ? 23.317 36.419 61.158 1.00 9.58 108 GLY A O 1
ATOM 849 N N . LEU A 1 109 ? 23.985 38.432 60.395 1.00 9.68 109 LEU A N 1
ATOM 850 C CA . LEU A 1 109 ? 23.407 39.217 61.488 1.00 10.36 109 LEU A CA 1
ATOM 851 C C . LEU A 1 109 ? 22.411 40.224 60.892 1.00 9.40 109 LEU A C 1
ATOM 852 O O . LEU A 1 109 ? 22.739 41.061 60.035 1.00 9.37 109 LEU A O 1
ATOM 857 N N . SER A 1 110 ? 21.043 40.226 61.471 1.00 12.66 110 SER A N 1
ATOM 858 C CA . SER A 1 110 ? 19.942 41.124 61.248 1.00 13.50 110 SER A CA 1
ATOM 859 C C . SER A 1 110 ? 19.763 41.230 59.751 1.00 13.13 110 SER A C 1
ATOM 860 O O . SER A 1 110 ? 19.512 40.257 59.047 1.00 11.34 110 SER A O 1
ATOM 863 N N . GLN A 1 111 ? 20.200 42.574 58.908 1.00 10.82 111 GLN A N 1
ATOM 864 C CA . GLN A 1 111 ? 20.058 42.527 57.421 1.00 10.27 111 GLN A CA 1
ATOM 865 C C . GLN A 1 111 ? 20.855 41.407 56.806 1.00 9.70 111 GLN A C 1
ATOM 866 O O . GLN A 1 111 ? 20.406 40.780 55.823 1.00 10.34 111 GLN A O 1
ATOM 872 N N . GLY A 1 112 ? 22.064 41.185 57.337 1.00 9.08 112 GLY A N 1
ATOM 873 C CA . GLY A 1 112 ? 22.903 40.085 56.856 1.00 8.45 112 GLY A CA 1
ATOM 874 C C . GLY A 1 112 ? 22.285 38.708 57.031 1.00 8.60 112 GLY A C 1
ATOM 875 O O . GLY A 1 112 ? 22.604 37.792 56.274 1.00 8.85 112 GLY A O 1
ATOM 876 N N . ALA A 1 113 ? 21.428 38.549 58.041 1.00 7.76 113 ALA A N 1
ATOM 877 C CA . ALA A 1 113 ? 20.734 37.278 58.290 1.00 8.12 113 ALA A CA 1
ATOM 878 C C . ALA A 1 113 ? 19.525 37.063 57.359 1.00 8.69 113 ALA A C 1
ATOM 879 O O . ALA A 1 113 ? 19.227 35.932 56.943 1.00 9.42 113 ALA A O 1
ATOM 881 N N . ALA A 1 114 ? 18.812 38.136 57.069 1.00 8.77 114 ALA A N 1
ATOM 882 C CA . ALA A 1 114 ? 17.760 38.094 56.058 1.00 9.24 114 ALA A CA 1
ATOM 883 C C . ALA A 1 114 ? 18.380 37.686 54.718 1.00 8.68 114 ALA A C 1
ATOM 884 O O . ALA A 1 114 ? 17.874 36.804 54.025 1.00 9.14 114 ALA A O 1
ATOM 886 N N . LEU A 1 115 ? 19.489 38.335 54.374 1.00 8.24 115 LEU A N 1
ATOM 887 C CA . LEU A 1 115 ? 20.197 38.054 53.133 1.00 8.59 115 LEU A CA 1
ATOM 888 C C . LEU A 1 115 ? 20.813 36.644 53.147 1.00 8.33 115 LEU A C 1
ATOM 889 O O . LEU A 1 115 ? 20.654 35.877 52.189 1.00 9.22 115 LEU A O 1
ATOM 894 N N . SER A 1 116 ? 21.475 36.271 54.244 1.00 8.33 116 SER A N 1
ATOM 895 C CA . SER A 1 116 ? 22.072 34.916 54.299 1.00 7.48 116 SER A CA 1
ATOM 896 C C . SER A 1 116 ? 21.026 33.796 54.196 1.00 8.82 116 SER A C 1
ATOM 897 O O . SER A 1 116 ? 21.328 32.725 53.675 1.00 9.22 116 SER A O 1
ATOM 900 N N . SER A 1 117 ? 19.824 34.046 54.718 1.00 8.43 117 SER A N 1
ATOM 901 C CA . SER A 1 117 ? 18.726 33.065 54.638 1.00 8.97 117 SER A CA 1
ATOM 902 C C . SER A 1 117 ? 18.307 32.920 53.169 1.00 8.68 117 SER A C 1
ATOM 903 O O . SER A 1 117 ? 18.151 31.811 52.657 1.00 8.98 117 SER A O 1
ATOM 906 N N . ILE A 1 118 ? 18.130 34.035 52.489 1.00 8.86 118 ILE A N 1
ATOM 907 C CA . ILE A 1 118 ? 17.795 33.993 51.066 1.00 8.88 118 ILE A CA 1
ATOM 908 C C . ILE A 1 118 ? 18.882 33.245 50.274 1.00 9.17 118 ILE A C 1
ATOM 909 O O . ILE A 1 118 ? 18.584 32.359 49.454 1.00 9.62 118 ILE A O 1
ATOM 914 N N . ILE A 1 119 ? 20.137 33.542 50.569 1.00 9.32 119 ILE A N 1
ATOM 915 C CA . ILE A 1 119 ? 21.236 32.912 49.871 1.00 9.10 119 ILE A CA 1
ATOM 916 C C . ILE A 1 119 ? 21.263 31.424 50.174 1.00 9.33 119 ILE A C 1
ATOM 917 O O . ILE A 1 119 ? 21.503 30.618 49.271 1.00 9.21 119 ILE A O 1
ATOM 922 N N . THR A 1 120 ? 20.983 31.057 51.428 1.00 8.34 120 THR A N 1
ATOM 923 C CA . THR A 1 120 ? 20.925 29.644 51.813 1.00 9.34 120 THR A CA 1
ATOM 924 C C . THR A 1 120 ? 19.888 28.890 50.958 1.00 9.50 120 THR A C 1
ATOM 925 O O . THR A 1 120 ? 20.168 27.775 50.466 1.00 9.37 120 THR A O 1
ATOM 929 N N . ASN A 1 121 ? 18.727 29.522 50.760 1.00 9.77 121 ASN A N 1
ATOM 930 C CA . ASN A 1 121 ? 17.637 28.951 49.964 1.00 10.17 121 ASN A CA 1
ATOM 931 C C . ASN A 1 121 ? 17.990 28.741 48.489 1.00 11.32 121 ASN A C 1
ATOM 932 O O . ASN A 1 121 ? 17.459 27.823 47.837 1.00 12.23 121 ASN A O 1
ATOM 937 N N . LYS A 1 122 ? 18.882 29.588 47.980 1.00 11.87 122 LYS A N 1
ATOM 938 C CA . LYS A 1 122 ? 19.085 29.731 46.536 1.00 11.76 122 LYS A CA 1
ATOM 939 C C . LYS A 1 122 ? 20.516 29.505 46.071 1.00 11.94 122 LYS A C 1
ATOM 940 O O . LYS A 1 122 ? 20.811 29.663 44.876 1.00 11.31 122 LYS A O 1
ATOM 946 N N . ILE A 1 123 ? 21.400 29.141 47.000 1.00 11.34 123 ILE A N 1
ATOM 947 C CA . ILE A 1 123 ? 22.837 29.083 46.717 1.00 11.53 123 ILE A CA 1
ATOM 948 C C . ILE A 1 123 ? 23.174 28.300 45.427 1.00 11.63 123 ILE A C 1
ATOM 949 O O . ILE A 1 123 ? 23.970 28.756 44.616 1.00 11.18 123 ILE A O 1
ATOM 954 N N . SER A 1 124 ? 22.570 27.127 45.254 1.00 12.64 124 SER A N 1
ATOM 955 C CA . SER A 1 124 ? 22.919 26.275 44.096 1.00 14.24 124 SER A CA 1
ATOM 956 C C . SER A 1 124 ? 22.414 26.832 42.748 1.00 15.38 124 SER A C 1
ATOM 957 O O . SER A 1 124 ? 22.909 26.436 41.677 1.00 16.20 124 SER A O 1
ATOM 960 N N . GLU A 1 125 ? 21.481 27.781 42.820 1.00 15.16 125 GLU A N 1
ATOM 961 C CA . GLU A 1 125 ? 20.985 28.495 41.643 1.00 16.35 125 GLU A CA 1
ATOM 962 C C . GLU A 1 125 ? 21.783 29.781 41.386 1.00 16.04 125 GLU A C 1
ATOM 963 O O . GLU A 1 125 ? 22.041 30.151 40.235 1.00 16.92 125 GLU A O 1
ATOM 969 N N . LEU A 1 126 ? 22.172 30.458 42.463 1.00 14.84 126 LEU A N 1
ATOM 970 C CA . LEU A 1 126 ? 22.944 31.683 42.371 1.00 14.07 126 LEU A CA 1
ATOM 971 C C . LEU A 1 126 ? 24.382 31.430 41.929 1.00 13.96 126 LEU A C 1
ATOM 972 O O . LEU A 1 126 ? 24.955 32.259 41.223 1.00 14.18 126 LEU A O 1
ATOM 977 N N . VAL A 1 127 ? 24.953 30.297 42.351 1.00 13.53 127 VAL A N 1
ATOM 978 C CA . VAL A 1 127 ? 26.364 29.967 42.087 1.00 14.30 127 VAL A CA 1
ATOM 979 C C . VAL A 1 127 ? 26.377 28.576 41.473 1.00 15.68 127 VAL A C 1
ATOM 980 O O . VAL A 1 127 ? 26.431 27.586 42.178 1.00 15.13 127 VAL A O 1
ATOM 984 N N . PRO A 1 128 ? 26.249 28.502 40.142 1.00 17.41 128 PRO A N 1
ATOM 985 C CA . PRO A 1 128 ? 26.200 27.156 39.555 1.00 17.47 128 PRO A CA 1
ATOM 986 C C . PRO A 1 128 ? 27.437 26.336 39.942 1.00 17.20 128 PRO A C 1
ATOM 987 O O . PRO A 1 128 ? 28.550 26.876 40.047 1.00 17.87 128 PRO A O 1
ATOM 991 N N . ASP A 1 129 ? 27.209 25.045 40.189 1.00 16.12 129 ASP A N 1
ATOM 992 C CA . ASP A 1 129 ? 28.219 24.096 40.694 1.00 16.14 129 ASP A CA 1
ATOM 993 C C . ASP A 1 129 ? 28.463 24.168 42.200 1.00 15.70 129 ASP A C 1
ATOM 994 O O . ASP A 1 129 ? 29.144 23.307 42.745 1.00 15.93 129 ASP A O 1
ATOM 999 N N . HIS A 1 130 ? 27.929 25.189 42.878 1.00 14.67 130 HIS A N 1
ATOM 1000 C CA . HIS A 1 130 ? 28.091 25.271 44.335 1.00 13.90 130 HIS A CA 1
ATOM 1001 C C . HIS A 1 130 ? 27.028 24.414 45.007 1.00 13.90 130 HIS A C 1
ATOM 1002 O O . HIS A 1 130 ? 25.849 24.557 44.686 1.00 13.51 130 HIS A O 1
ATOM 1009 N N . PRO A 1 131 ? 27.432 23.506 45.936 1.00 14.28 131 PRO A N 1
ATOM 1010 C CA . PRO A 1 131 ? 26.416 22.690 46.601 1.00 14.23 131 PRO A CA 1
ATOM 1011 C C . PRO A 1 131 ? 25.651 23.471 47.660 1.00 13.73 131 PRO A C 1
ATOM 1012 O O . PRO A 1 131 ? 25.927 24.654 47.894 1.00 13.85 131 PRO A O 1
ATOM 1016 N N . GLN A 1 132 ? 24.684 22.824 48.284 1.00 13.10 132 GLN A N 1
ATOM 1017 C CA . GLN A 1 132 ? 24.033 23.421 49.442 1.00 12.16 132 GLN A CA 1
ATOM 1018 C C . GLN A 1 132 ? 25.048 23.741 50.527 1.00 11.42 132 GLN A C 1
ATOM 1019 O O . GLN A 1 132 ? 26.108 23.100 50.649 1.00 11.10 132 GLN A O 1
ATOM 1025 N N . PHE A 1 133 ? 24.701 24.698 51.372 1.00 10.75 133 PHE A N 1
ATOM 1026 C CA . PHE A 1 133 ? 25.514 24.910 52.557 1.00 10.48 133 PHE A CA 1
ATOM 1027 C C . PHE A 1 133 ? 25.331 23.721 53.508 1.00 9.93 133 PHE A C 1
ATOM 1028 O O . PHE A 1 133 ? 24.262 23.116 53.595 1.00 10.59 133 PHE A O 1
ATOM 1036 N N . LYS A 1 134 ? 26.378 23.410 54.245 1.00 9.52 134 LYS A N 1
ATOM 1037 C CA . LYS A 1 134 ? 26.248 22.417 55.305 1.00 10.24 134 LYS A CA 1
ATOM 1038 C C . LYS A 1 134 ? 25.527 23.006 56.513 1.00 10.27 134 LYS A C 1
ATOM 1039 O O . LYS A 1 134 ? 24.804 22.301 57.231 1.00 11.32 134 LYS A O 1
ATOM 1045 N N . VAL A 1 135 ? 25.730 24.306 56.731 1.00 9.97 135 VAL A N 1
ATOM 1046 C CA . VAL A 1 135 ? 25.174 24.958 57.897 1.00 8.97 135 VAL A CA 1
ATOM 1047 C C . VAL A 1 135 ? 24.905 26.418 57.579 1.00 9.41 135 VAL A C 1
ATOM 1048 O O . VAL A 1 135 ? 25.660 27.062 56.829 1.00 8.84 135 VAL A O 1
ATOM 1052 N N . SER A 1 136 ? 23.818 26.933 58.157 1.00 9.15 136 SER A N 1
ATOM 1053 C CA . SER A 1 136 ? 23.448 28.325 57.951 1.00 8.92 136 SER A CA 1
ATOM 1054 C C . SER A 1 136 ? 23.029 28.868 59.314 1.00 9.25 136 SER A C 1
ATOM 1055 O O . SER A 1 136 ? 22.084 28.365 59.948 1.00 9.33 136 SER A O 1
ATOM 1058 N N . VAL A 1 137 ? 23.748 29.896 59.765 1.00 9.02 137 VAL A N 1
ATOM 1059 C CA . VAL A 1 137 ? 23.535 30.465 61.104 1.00 8.87 137 VAL A CA 1
ATOM 1060 C C . VAL A 1 137 ? 22.868 31.829 60.958 1.00 9.25 137 VAL A C 1
ATOM 1061 O O . VAL A 1 137 ? 23.456 32.749 60.391 1.00 9.88 137 VAL A O 1
ATOM 1065 N N . VAL A 1 138 ? 21.650 31.943 61.487 1.00 8.48 138 VAL A N 1
ATOM 1066 C CA . VAL A 1 138 ? 20.808 33.114 61.249 1.00 8.10 138 VAL A CA 1
ATOM 1067 C C . VAL A 1 138 ? 20.686 33.857 62.586 1.00 8.23 138 VAL A C 1
ATOM 1068 O O . VAL A 1 138 ? 19.941 33.429 63.462 1.00 8.38 138 VAL A O 1
ATOM 1072 N N . ILE A 1 139 ? 21.441 34.947 62.740 1.00 8.62 139 ILE A N 1
ATOM 1073 C CA . ILE A 1 139 ? 21.498 35.691 64.010 1.00 8.88 139 ILE A CA 1
ATOM 1074 C C . ILE A 1 139 ? 20.592 36.932 63.923 1.00 9.19 139 ILE A C 1
ATOM 1075 O O . ILE A 1 139 ? 20.785 37.816 63.069 1.00 9.28 139 ILE A O 1
ATOM 1080 N N . SER A 1 140 ? 19.587 36.969 64.784 1.00 9.05 140 SER A N 1
ATOM 1081 C CA . SER A 1 140 ? 18.629 38.080 64.821 1.00 9.65 140 SER A CA 1
ATOM 1082 C C . SER A 1 140 ? 18.084 38.351 63.422 1.00 9.44 140 SER A C 1
ATOM 1083 O O . SER A 1 140 ? 18.021 39.499 62.976 1.00 9.51 140 SER A O 1
ATOM 1086 N N . GLY A 1 141 ? 17.717 37.278 62.721 1.00 8.50 141 GLY A N 1
ATOM 1087 C CA . GLY A 1 141 ? 17.215 37.386 61.361 1.00 8.68 141 GLY A CA 1
ATOM 1088 C C . GLY A 1 141 ? 15.727 37.670 61.291 1.00 8.91 141 GLY A C 1
ATOM 1089 O O . GLY A 1 141 ? 15.017 37.629 62.285 1.00 8.95 141 GLY A O 1
ATOM 1090 N N . TYR A 1 142 ? 15.259 37.932 60.081 1.00 10.32 142 TYR A N 1
ATOM 1091 C CA . TYR A 1 142 ? 13.848 38.226 59.835 1.00 10.26 142 TYR A CA 1
ATOM 1092 C C . TYR A 1 142 ? 13.600 38.092 58.349 1.00 10.19 142 TYR A C 1
ATOM 1093 O O . TYR A 1 142 ? 14.541 38.111 57.563 1.00 10.64 142 TYR A O 1
ATOM 1102 N N . SER A 1 143 ? 12.330 37.966 57.984 1.00 10.46 143 SER A N 1
ATOM 1103 C CA . SER A 1 143 ? 11.906 37.929 56.595 1.00 10.45 143 SER A CA 1
ATOM 1104 C C . SER A 1 143 ? 11.086 39.161 56.284 1.00 10.89 143 SER A C 1
ATOM 1105 O O . SER A 1 143 ? 10.683 39.908 57.189 1.00 11.04 143 SER A O 1
ATOM 1108 N N . PHE A 1 144 ? 10.846 39.354 54.998 1.00 9.91 144 PHE A N 1
ATOM 1109 C CA . PHE A 1 144 ? 10.304 40.637 54.532 1.00 10.11 144 PHE A CA 1
ATOM 1110 C C . PHE A 1 144 ? 8.777 40.588 54.537 1.00 10.71 144 PHE A C 1
ATOM 1111 O O . PHE A 1 144 ? 8.119 40.506 53.493 1.00 11.05 144 PHE A O 1
ATOM 1119 N N . THR A 1 145 ? 8.233 40.707 55.746 1.00 10.64 145 THR A N 1
ATOM 1120 C CA . THR A 1 145 ? 6.806 40.560 55.984 1.00 10.87 145 THR A CA 1
ATOM 1121 C C . THR A 1 145 ? 6.030 41.878 55.822 1.00 10.29 145 THR A C 1
ATOM 1122 O O . THR A 1 145 ? 6.602 42.984 55.813 1.00 10.57 145 THR A O 1
ATOM 1126 N N . GLU A 1 146 ? 4.709 41.727 55.699 1.00 9.70 146 GLU A N 1
ATOM 1127 C CA . GLU A 1 146 ? 3.772 42.865 55.647 1.00 9.98 146 GLU A CA 1
ATOM 1128 C C . GLU A 1 146 ? 2.425 42.425 56.266 1.00 10.65 146 GLU A C 1
ATOM 1129 O O . GLU A 1 146 ? 2.177 41.218 56.426 1.00 10.64 146 GLU A O 1
ATOM 1135 N N . PRO A 1 147 ? 1.530 43.380 56.573 1.00 11.90 147 PRO A N 1
ATOM 1136 C CA . PRO A 1 147 ? 0.207 42.966 57.068 1.00 12.47 147 PRO A CA 1
ATOM 1137 C C . PRO A 1 147 ? -0.522 42.124 56.023 1.00 12.95 147 PRO A C 1
ATOM 1138 O O . PRO A 1 147 ? -0.442 42.413 54.819 1.00 12.72 147 PRO A O 1
ATOM 1142 N N . ASP A 1 148 ? -1.176 41.052 56.488 1.00 13.72 148 ASP A N 1
ATOM 1143 C CA . ASP A 1 148 ? -1.940 40.158 55.641 1.00 14.04 148 ASP A CA 1
ATOM 1144 C C . ASP A 1 148 ? -3.367 40.692 55.625 1.00 14.22 148 ASP A C 1
ATOM 1145 O O . ASP A 1 148 ? -4.053 40.599 56.638 1.00 13.90 148 ASP A O 1
ATOM 1150 N N . PRO A 1 149 ? -3.809 41.272 54.490 1.00 15.79 149 PRO A N 1
ATOM 1151 C CA . PRO A 1 149 ? -5.102 41.974 54.482 1.00 16.45 149 PRO A CA 1
ATOM 1152 C C . PRO A 1 149 ? -6.249 41.109 55.009 1.00 16.42 149 PRO A C 1
ATOM 1153 O O . PRO A 1 149 ? -7.081 41.615 55.761 1.00 17.14 149 PRO A O 1
ATOM 1157 N N . GLU A 1 150 ? -6.279 39.823 54.652 1.00 15.18 150 GLU A N 1
ATOM 1158 C CA . GLU A 1 150 ? -7.404 38.964 55.021 1.00 15.68 150 GLU A CA 1
ATOM 1159 C C . GLU A 1 150 ? -7.256 38.344 56.399 1.00 14.54 150 GLU A C 1
ATOM 1160 O O . GLU A 1 150 ? -8.159 37.663 56.890 1.00 13.23 150 GLU A O 1
ATOM 1166 N N . HIS A 1 151 ? -6.109 38.604 57.027 1.00 13.74 151 HIS A N 1
ATOM 1167 C CA . HIS A 1 151 ? -5.844 38.114 58.378 1.00 14.19 151 HIS A CA 1
ATOM 1168 C C . HIS A 1 151 ? -5.361 39.232 59.287 1.00 14.16 151 HIS A C 1
ATOM 1169 O O . HIS A 1 151 ? -4.158 39.329 59.576 1.00 13.94 151 HIS A O 1
ATOM 1176 N N . PRO A 1 152 ? -6.298 40.094 59.725 1.00 14.08 152 PRO A N 1
ATOM 1177 C CA . PRO A 1 152 ? -5.908 41.231 60.557 1.00 13.79 152 PRO A CA 1
ATOM 1178 C C . PRO A 1 152 ? -5.073 40.760 61.753 1.00 13.96 152 PRO A C 1
ATOM 1179 O O . PRO A 1 152 ? -5.402 39.741 62.399 1.00 14.36 152 PRO A O 1
ATOM 1183 N N . GLY A 1 153 ? -3.977 41.477 61.998 1.00 14.28 153 GLY A N 1
ATOM 1184 C CA . GLY A 1 153 ? -3.064 41.132 63.083 1.00 14.42 153 GLY A CA 1
ATOM 1185 C C . GLY A 1 153 ? -2.002 40.104 62.729 1.00 15.49 153 GLY A C 1
ATOM 1186 O O . GLY A 1 153 ? -1.088 39.860 63.541 1.00 16.44 153 GLY A O 1
ATOM 1187 N N . GLU A 1 154 ? -2.132 39.473 61.558 1.00 14.15 154 GLU A N 1
ATOM 1188 C CA . GLU A 1 154 ? -1.161 38.486 61.101 1.00 13.87 154 GLU A CA 1
ATOM 1189 C C . GLU A 1 154 ? -0.343 39.063 59.958 1.00 13.55 154 GLU A C 1
ATOM 1190 O O . GLU A 1 154 ? -0.771 40.012 59.284 1.00 13.18 154 GLU A O 1
ATOM 1196 N N . LEU A 1 155 ? 0.835 38.486 59.750 1.00 13.30 155 LEU A N 1
ATOM 1197 C CA . LEU A 1 155 ? 1.746 38.953 58.706 1.00 13.01 155 LEU A CA 1
ATOM 1198 C C . LEU A 1 155 ? 1.942 37.899 57.645 1.00 12.99 155 LEU A C 1
ATOM 1199 O O . LEU A 1 155 ? 1.877 36.686 57.924 1.00 14.32 155 LEU A O 1
ATOM 1204 N N . ARG A 1 156 ? 2.208 38.342 56.418 1.00 12.20 156 ARG A N 1
ATOM 1205 C CA . ARG A 1 156 ? 2.618 37.420 55.359 1.00 11.93 156 ARG A CA 1
ATOM 1206 C C . ARG A 1 156 ? 3.897 37.948 54.707 1.00 11.43 156 ARG A C 1
ATOM 1207 O O . ARG A 1 156 ? 4.215 39.131 54.844 1.00 11.13 156 ARG A O 1
ATOM 1215 N N . ILE A 1 157 ? 4.645 37.078 54.036 1.00 11.23 157 ILE A N 1
ATOM 1216 C CA . ILE A 1 157 ? 5.798 37.557 53.275 1.00 12.41 157 ILE A CA 1
ATOM 1217 C C . ILE A 1 157 ? 5.316 38.341 52.046 1.00 11.92 157 ILE A C 1
AT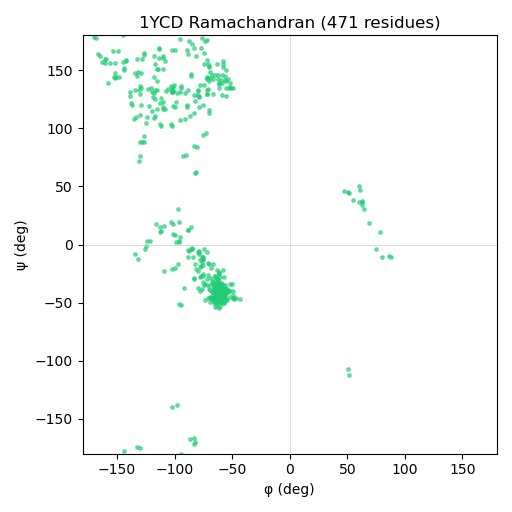OM 1218 O O . ILE A 1 157 ? 4.396 37.879 51.348 1.00 12.18 157 ILE A O 1
ATOM 1223 N N . THR A 1 158 ? 5.904 39.518 51.789 1.00 11.70 158 THR A N 1
ATOM 1224 C CA . THR A 1 158 ? 5.446 40.316 50.641 1.00 11.33 158 THR A CA 1
ATOM 1225 C C . THR A 1 158 ? 5.673 39.551 49.337 1.00 11.04 158 THR A C 1
ATOM 1226 O O . THR A 1 158 ? 6.629 38.815 49.227 1.00 9.87 158 THR A O 1
ATOM 1230 N N . GLU A 1 159 ? 4.785 39.727 48.354 1.00 11.16 159 GLU A N 1
ATOM 1231 C CA . GLU A 1 159 ? 4.859 38.916 47.130 1.00 11.38 159 GLU A CA 1
ATOM 1232 C C . GLU A 1 159 ? 6.229 38.934 46.436 1.00 11.28 159 GLU A C 1
ATOM 1233 O O . GLU A 1 159 ? 6.686 37.889 45.984 1.00 11.29 159 GLU A O 1
ATOM 1239 N N . LYS A 1 160 ? 6.877 40.106 46.375 1.00 10.78 160 LYS A N 1
ATOM 1240 C CA . LYS A 1 160 ? 8.199 40.238 45.713 1.00 11.47 160 LYS A CA 1
ATOM 1241 C C . LYS A 1 160 ? 9.212 39.177 46.198 1.00 11.89 160 LYS A C 1
ATOM 1242 O O . LYS A 1 160 ? 10.038 38.660 45.417 1.00 11.69 160 LYS A O 1
ATOM 1248 N N . PHE A 1 161 ? 9.092 38.827 47.479 1.00 12.02 161 PHE A N 1
ATOM 1249 C CA . PHE A 1 161 ? 10.085 37.987 48.151 1.00 11.52 161 PHE A CA 1
ATOM 1250 C C . PHE A 1 161 ? 9.559 36.610 48.548 1.00 12.60 161 PHE A C 1
ATOM 1251 O O . PHE A 1 161 ? 10.234 35.877 49.283 1.00 11.40 161 PHE A O 1
ATOM 1259 N N . ARG A 1 162 ? 8.370 36.250 48.050 1.00 12.07 162 ARG A N 1
ATOM 1260 C CA . ARG A 1 162 ? 7.831 34.907 48.322 1.00 13.48 162 ARG A CA 1
ATOM 1261 C C . ARG A 1 162 ? 8.769 33.825 47.836 1.00 13.10 162 ARG A C 1
ATOM 1262 O O . ARG A 1 162 ? 9.102 32.919 48.608 1.00 12.98 162 ARG A O 1
ATOM 1270 N N . ASP A 1 163 ? 9.240 33.936 46.593 1.00 12.96 163 ASP A N 1
ATOM 1271 C CA . ASP A 1 163 ? 10.179 32.941 46.063 1.00 13.69 163 ASP A CA 1
ATOM 1272 C C . ASP A 1 163 ? 11.479 32.952 46.884 1.00 12.19 163 ASP A C 1
ATOM 1273 O O . ASP A 1 163 ? 12.006 31.898 47.259 1.00 11.24 163 ASP A O 1
ATOM 1278 N N . SER A 1 164 ? 11.952 34.149 47.227 1.00 10.89 164 SER A N 1
ATOM 1279 C CA . SER A 1 164 ? 13.217 34.281 47.965 1.00 10.87 164 SER A CA 1
ATOM 1280 C C . SER A 1 164 ? 13.252 33.515 49.291 1.00 10.07 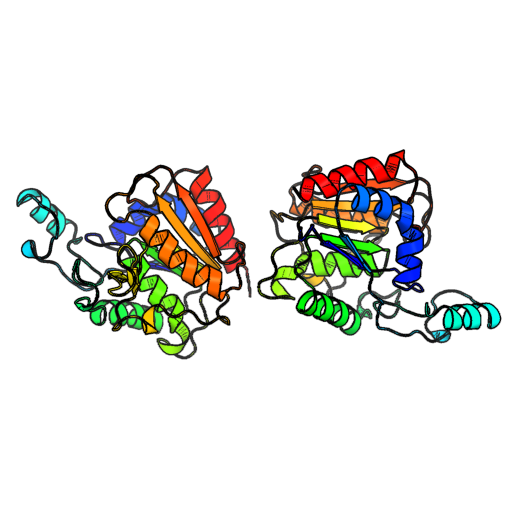164 SER A C 1
ATOM 1281 O O . SER A 1 164 ? 14.270 32.931 49.641 1.00 10.56 164 SER A O 1
ATOM 1284 N N . PHE A 1 165 ? 12.153 33.574 50.035 1.00 10.35 165 PHE A N 1
ATOM 1285 C CA . PHE A 1 165 ? 12.055 32.934 51.354 1.00 9.98 165 PHE A CA 1
ATOM 1286 C C . PHE A 1 165 ? 11.416 31.535 51.293 1.00 10.65 165 PHE A C 1
ATOM 1287 O O . PHE A 1 165 ? 11.163 30.910 52.346 1.00 10.56 165 PHE A O 1
ATOM 1295 N N . ALA A 1 166 ? 11.155 31.033 50.075 1.00 11.00 166 ALA A N 1
ATOM 1296 C CA . ALA A 1 166 ? 10.650 29.656 49.910 1.00 12.24 166 ALA A CA 1
ATOM 1297 C C . ALA A 1 166 ? 11.778 28.670 50.208 1.00 12.61 166 ALA A C 1
ATOM 1298 O O . ALA A 1 166 ? 12.905 28.831 49.710 1.00 13.47 166 ALA A O 1
ATOM 1300 N N . VAL A 1 167 ? 11.481 27.701 51.067 1.00 12.47 167 VAL A N 1
ATOM 1301 C CA . VAL A 1 167 ? 12.451 26.683 51.461 1.00 13.55 167 VAL A CA 1
ATOM 1302 C C . VAL A 1 167 ? 11.991 25.333 50.903 1.00 14.44 167 VAL A C 1
ATOM 1303 O O . VAL A 1 167 ? 10.880 24.890 51.210 1.00 15.95 167 VAL A O 1
ATOM 1307 N N . LYS A 1 168 ? 12.844 24.709 50.094 1.00 16.77 168 LYS A N 1
ATOM 1308 C CA . LYS A 1 168 ? 12.585 23.382 49.525 1.00 18.86 168 LYS A CA 1
ATOM 1309 C C . LYS A 1 168 ? 12.582 22.321 50.633 1.00 19.89 168 LYS A C 1
ATOM 1310 O O . LYS A 1 168 ? 13.322 22.439 51.610 1.00 19.49 168 LYS A O 1
ATOM 1316 N N . PRO A 1 169 ? 11.733 21.283 50.497 1.00 21.46 169 PRO A N 1
ATOM 1317 C CA . PRO A 1 169 ? 11.799 20.189 51.462 1.00 22.35 169 PRO A CA 1
ATOM 1318 C C . PRO A 1 169 ? 13.140 19.458 51.427 1.00 23.39 169 PRO A C 1
ATOM 1319 O O . PRO A 1 169 ? 13.852 19.500 50.415 1.00 22.59 169 PRO A O 1
ATOM 1323 N N . ASP A 1 170 ? 13.466 18.827 52.557 1.00 25.27 170 ASP A N 1
ATOM 1324 C CA . ASP A 1 170 ? 14.588 17.885 52.677 1.00 26.73 170 ASP A CA 1
ATOM 1325 C C . ASP A 1 170 ? 15.957 18.538 52.460 1.00 26.43 170 ASP A C 1
ATOM 1326 O O . ASP A 1 170 ? 16.888 17.892 51.976 1.00 26.86 170 ASP A O 1
ATOM 1331 N N . MET A 1 171 ? 16.079 19.821 52.806 1.00 25.41 171 MET A N 1
ATOM 1332 C CA . MET A 1 171 ? 17.352 20.522 52.684 1.00 24.13 171 MET A CA 1
ATOM 1333 C C . MET A 1 171 ? 18.415 19.836 53.512 1.00 22.86 171 MET A C 1
ATOM 1334 O O . MET A 1 171 ? 18.152 19.374 54.626 1.00 23.61 171 MET A O 1
ATOM 1339 N N . LYS A 1 172 ? 19.617 19.732 52.967 1.00 20.72 172 LYS A N 1
ATOM 1340 C CA . LYS A 1 172 ? 20.697 19.104 53.714 1.00 18.87 172 LYS A CA 1
ATOM 1341 C C . LYS A 1 172 ? 21.144 20.076 54.812 1.00 16.99 172 LYS A C 1
ATOM 1342 O O . LYS A 1 172 ? 21.514 19.656 55.896 1.00 16.87 172 LYS A O 1
ATOM 1348 N N . THR A 1 173 ? 21.086 21.371 54.511 1.00 15.18 173 THR A N 1
ATOM 1349 C CA . THR A 1 173 ? 21.597 22.427 55.412 1.00 13.14 173 THR A CA 1
ATOM 1350 C C . THR A 1 173 ? 20.986 22.383 56.821 1.00 12.19 173 THR A C 1
ATOM 1351 O O . THR A 1 173 ? 19.765 22.354 56.968 1.00 12.62 173 THR A O 1
ATOM 1355 N N . LYS A 1 174 ? 21.838 22.371 57.845 1.00 11.35 174 LYS A N 1
ATOM 1356 C CA . LYS A 1 174 ? 21.385 22.540 59.220 1.00 10.38 174 LYS A CA 1
ATOM 1357 C C . LYS A 1 174 ? 21.225 24.046 59.471 1.00 9.66 174 LYS A C 1
ATOM 1358 O O . LYS A 1 174 ? 22.176 24.789 59.281 1.00 10.58 174 LYS A O 1
ATOM 1364 N N . MET A 1 175 ? 20.026 24.455 59.883 1.00 9.17 175 MET A N 1
ATOM 1365 C CA . MET A 1 175 ? 19.724 25.878 60.174 1.00 8.54 175 MET A CA 1
ATOM 1366 C C . MET A 1 175 ? 19.896 26.121 61.658 1.00 9.31 175 MET A C 1
ATOM 1367 O O . MET A 1 175 ? 19.350 25.378 62.478 1.00 10.05 175 MET A O 1
ATOM 1372 N N . ILE A 1 176 ? 20.626 27.178 62.011 1.00 9.41 176 ILE A N 1
ATOM 1373 C CA . ILE A 1 176 ? 20.788 27.501 63.427 1.00 10.01 176 ILE A CA 1
ATOM 1374 C C . ILE A 1 176 ? 20.317 28.933 63.624 1.00 9.50 176 ILE A C 1
ATOM 1375 O O . ILE A 1 176 ? 20.967 29.856 63.169 1.00 10.44 176 ILE A O 1
ATOM 1380 N N . PHE A 1 177 ? 19.185 29.096 64.301 1.00 9.52 177 PHE A N 1
ATOM 1381 C CA . PHE A 1 177 ? 18.646 30.440 64.601 1.00 9.10 177 PHE A CA 1
ATOM 1382 C C . PHE A 1 177 ? 19.088 30.897 65.975 1.00 9.31 177 PHE A C 1
ATOM 1383 O O . PHE A 1 177 ? 19.079 30.127 66.922 1.00 9.76 177 PHE A O 1
ATOM 1391 N N . ILE A 1 178 ? 19.492 32.162 66.060 1.00 9.90 178 ILE A N 1
ATOM 1392 C CA . ILE A 1 178 ? 19.902 32.783 67.333 1.00 10.31 178 ILE A CA 1
ATOM 1393 C C . ILE A 1 178 ? 19.131 34.095 67.472 1.00 10.62 178 ILE A C 1
ATOM 1394 O O . ILE A 1 178 ? 19.018 34.852 66.516 1.00 9.67 178 ILE A O 1
ATOM 1399 N N . TYR A 1 179 ? 18.577 34.357 68.650 1.00 10.33 179 TYR A N 1
ATOM 1400 C CA . TYR A 1 179 ? 17.916 35.636 68.884 1.00 10.12 179 TYR A CA 1
ATOM 1401 C C . TYR A 1 179 ? 17.984 36.017 70.359 1.00 9.71 179 TYR A C 1
ATOM 1402 O O . TYR A 1 179 ? 18.166 35.164 71.227 1.00 10.03 179 TYR A O 1
ATOM 1411 N N . GLY A 1 180 ? 17.875 37.316 70.612 1.00 9.65 180 GLY A N 1
ATOM 1412 C CA . GLY A 1 180 ? 17.966 37.861 71.974 1.00 9.93 180 GLY A CA 1
ATOM 1413 C C . GLY A 1 180 ? 16.600 38.203 72.542 1.00 9.62 180 GLY A C 1
ATOM 1414 O O . GLY A 1 180 ? 15.773 38.859 71.890 1.00 9.11 180 GLY A O 1
ATOM 1415 N N . ALA A 1 181 ? 16.374 37.798 73.789 1.00 9.04 181 ALA A N 1
ATOM 1416 C CA . ALA A 1 181 ? 15.088 38.002 74.430 1.00 9.36 181 ALA A CA 1
ATOM 1417 C C . ALA A 1 181 ? 14.786 39.487 74.623 1.00 10.30 181 ALA A C 1
ATOM 1418 O O . ALA A 1 181 ? 13.616 39.863 74.687 1.00 10.78 181 ALA A O 1
ATOM 1420 N N . SER A 1 182 ? 15.844 40.298 74.725 1.00 9.89 182 SER A N 1
ATOM 1421 C CA . SER A 1 182 ? 15.722 41.751 74.979 1.00 11.77 182 SER A CA 1
ATOM 1422 C C . SER A 1 182 ? 15.768 42.598 73.700 1.00 11.70 182 SER A C 1
ATOM 1423 O O . SER A 1 182 ? 15.706 43.844 73.753 1.00 12.95 182 SER A O 1
ATOM 1426 N N . ASP A 1 183 ? 15.870 41.931 72.546 1.00 11.78 183 ASP A N 1
ATOM 1427 C CA . ASP A 1 183 ? 16.069 42.632 71.280 1.00 12.28 183 ASP A CA 1
ATOM 1428 C C . ASP A 1 183 ? 14.806 43.392 70.885 1.00 13.41 183 ASP A C 1
ATOM 1429 O O . ASP A 1 183 ? 13.769 42.788 70.659 1.00 12.92 183 ASP A O 1
ATOM 1434 N N . GLN A 1 184 ? 14.920 44.723 70.836 1.00 14.57 184 GLN A N 1
ATOM 1435 C CA . GLN A 1 184 ? 13.839 45.580 70.371 1.00 17.17 184 GLN A CA 1
ATOM 1436 C C . GLN A 1 184 ? 14.015 46.037 68.919 1.00 16.17 184 GLN A C 1
ATOM 1437 O O . GLN A 1 184 ? 13.033 46.458 68.304 1.00 17.14 184 GLN A O 1
ATOM 1443 N N . ALA A 1 185 ? 15.239 45.986 68.382 1.00 15.70 185 ALA A N 1
ATOM 1444 C CA . ALA A 1 185 ? 15.475 46.343 66.968 1.00 14.80 185 ALA A CA 1
ATOM 1445 C C . ALA A 1 185 ? 14.842 45.318 66.042 1.00 14.81 185 ALA A C 1
ATOM 1446 O O . ALA A 1 185 ? 14.189 45.680 65.040 1.00 13.71 185 ALA A O 1
ATOM 1448 N N . VAL A 1 186 ? 15.054 44.046 66.382 1.00 13.60 186 VAL A N 1
ATOM 1449 C CA . VAL A 1 186 ? 14.433 42.911 65.698 1.00 13.65 186 VAL A CA 1
ATOM 1450 C C . VAL A 1 186 ? 13.827 42.010 66.788 1.00 12.79 186 VAL A C 1
ATOM 1451 O O . VAL A 1 186 ? 14.514 41.113 67.330 1.00 12.64 186 VAL A O 1
ATOM 1455 N N . PRO A 1 187 ? 12.564 42.283 67.177 1.00 12.56 187 PRO A N 1
ATOM 1456 C CA . PRO A 1 187 ? 11.908 41.452 68.176 1.00 11.99 187 PRO A CA 1
ATOM 1457 C C . PRO A 1 187 ? 11.931 39.986 67.741 1.00 12.25 187 PRO A C 1
ATOM 1458 O O . PRO A 1 187 ? 11.766 39.672 66.550 1.00 11.21 187 PRO A O 1
ATOM 1462 N N . SER A 1 188 ? 12.158 39.112 68.715 1.00 12.26 188 SER A N 1
ATOM 1463 C CA . SER A 1 188 ? 12.327 37.686 68.433 1.00 12.41 188 SER A CA 1
ATOM 1464 C C . SER A 1 188 ? 11.157 37.020 67.710 1.00 12.19 188 SER A C 1
ATOM 1465 O O . SER A 1 188 ? 11.371 35.991 67.066 1.00 12.41 188 SER A O 1
ATOM 1468 N N . VAL A 1 189 ? 9.947 37.595 67.793 1.00 12.07 189 VAL A N 1
ATOM 1469 C CA . VAL A 1 189 ? 8.806 37.123 66.982 1.00 12.61 189 VAL A CA 1
ATOM 1470 C C . VAL A 1 189 ? 9.171 37.035 65.487 1.00 12.30 189 VAL A C 1
ATOM 1471 O O . VAL A 1 189 ? 8.798 36.078 64.809 1.00 12.10 189 VAL A O 1
ATOM 1475 N N . ARG A 1 190 ? 9.928 38.014 65.003 1.00 12.04 190 ARG A N 1
ATOM 1476 C CA . ARG A 1 190 ? 10.363 38.033 63.585 1.00 10.78 190 ARG A CA 1
ATOM 1477 C C . ARG A 1 190 ? 11.336 36.898 63.272 1.00 10.71 190 ARG A C 1
ATOM 1478 O O . ARG A 1 190 ? 11.227 36.269 62.227 1.00 10.31 190 ARG A O 1
ATOM 1486 N N . SER A 1 191 ? 12.271 36.615 64.189 1.00 10.04 191 SER A N 1
ATOM 1487 C CA . SER A 1 191 ? 13.232 35.530 63.954 1.00 9.96 191 SER A CA 1
ATOM 1488 C C . SER A 1 191 ? 12.541 34.173 64.031 1.00 10.30 191 SER A C 1
ATOM 1489 O O . SER A 1 191 ? 12.866 33.279 63.256 1.00 9.41 191 SER A O 1
ATOM 1492 N N . LYS A 1 192 ? 11.597 34.031 64.965 1.00 10.10 192 LYS A N 1
ATOM 1493 C CA . LYS A 1 192 ? 10.800 32.805 65.094 1.00 11.07 192 LYS A CA 1
ATOM 1494 C C . LYS A 1 192 ? 9.902 32.569 63.880 1.00 10.98 192 LYS A C 1
ATOM 1495 O O . LYS A 1 192 ? 9.701 31.431 63.450 1.00 11.19 192 LYS A O 1
ATOM 1501 N N . TYR A 1 193 ? 9.359 33.650 63.330 1.00 11.25 193 TYR A N 1
ATOM 1502 C CA . TYR A 1 193 ? 8.552 33.566 62.117 1.00 11.42 193 TYR A CA 1
ATOM 1503 C C . TYR A 1 193 ? 9.390 32.961 60.991 1.00 10.94 193 TYR A C 1
ATOM 1504 O O . TYR A 1 193 ? 8.944 32.065 60.278 1.00 10.92 193 TYR A O 1
ATOM 1513 N N . LEU A 1 194 ? 10.623 33.431 60.851 1.00 10.69 194 LEU A N 1
ATOM 1514 C CA . LEU A 1 194 ? 11.518 32.898 59.827 1.00 10.44 194 LEU A CA 1
ATOM 1515 C C . LEU A 1 194 ? 11.950 31.448 60.145 1.00 10.69 194 LEU A C 1
ATOM 1516 O O . LEU A 1 194 ? 11.941 30.603 59.251 1.00 10.99 194 LEU A O 1
ATOM 1521 N N . TYR A 1 195 ? 12.317 31.187 61.403 1.00 10.66 195 TYR A N 1
ATOM 1522 C CA . TYR A 1 195 ? 12.591 29.824 61.899 1.00 11.61 195 TYR A CA 1
ATOM 1523 C C . TYR A 1 195 ? 11.474 28.852 61.532 1.00 11.91 195 TYR A C 1
ATOM 1524 O O . TYR A 1 195 ? 11.748 27.722 61.102 1.00 12.61 195 TYR A O 1
ATOM 1533 N N . ASP A 1 196 ? 10.220 29.283 61.692 1.00 12.28 196 ASP A N 1
ATOM 1534 C CA . ASP A 1 196 ? 9.067 28.389 61.447 1.00 13.07 196 ASP A CA 1
ATOM 1535 C C . ASP A 1 196 ? 9.018 27.914 59.997 1.00 12.62 196 ASP A C 1
ATOM 1536 O O . ASP A 1 196 ? 8.572 26.760 59.708 1.00 12.68 196 ASP A O 1
ATOM 1541 N N . ILE A 1 197 ? 9.450 28.782 59.077 1.00 11.22 197 ILE A N 1
ATOM 1542 C CA . ILE A 1 197 ? 9.458 28.439 57.653 1.00 11.93 197 ILE A CA 1
ATOM 1543 C C . ILE A 1 197 ? 10.383 27.234 57.442 1.00 11.30 197 ILE A C 1
ATOM 1544 O O . ILE A 1 197 ? 9.990 26.246 56.792 1.00 11.99 197 ILE A O 1
ATOM 1549 N N . TYR A 1 198 ? 11.605 27.310 57.984 1.00 11.02 198 TYR A N 1
ATOM 1550 C CA . TYR A 1 198 ? 12.538 26.190 57.892 1.00 10.89 198 TYR A CA 1
ATOM 1551 C C . TYR A 1 198 ? 12.040 24.949 58.611 1.00 11.26 198 TYR A C 1
ATOM 1552 O O . TYR A 1 198 ? 12.116 23.862 58.058 1.00 12.26 198 TYR A O 1
ATOM 1561 N N . LEU A 1 199 ? 11.504 25.123 59.819 1.00 11.40 199 LEU A N 1
ATOM 1562 C CA . LEU A 1 199 ? 11.040 23.974 60.606 1.00 12.70 199 LEU A CA 1
ATOM 1563 C C . LEU A 1 199 ? 9.963 23.207 59.845 1.00 12.58 199 LEU A C 1
ATOM 1564 O O . LEU A 1 199 ? 10.017 21.973 59.757 1.00 13.64 199 LEU A O 1
ATOM 1569 N N . LYS A 1 200 ? 9.014 23.943 59.275 1.00 13.48 200 LYS A N 1
ATOM 1570 C CA . LYS A 1 200 ? 7.945 23.346 58.479 1.00 15.00 200 LYS A CA 1
ATOM 1571 C C . LYS A 1 200 ? 8.494 22.580 57.259 1.00 14.50 200 LYS A C 1
ATOM 1572 O O . LYS A 1 200 ? 8.069 21.453 56.986 1.00 15.01 200 LYS A O 1
ATOM 1578 N N . ALA A 1 201 ? 9.458 23.173 56.551 1.00 14.19 201 ALA A N 1
ATOM 1579 C CA . ALA A 1 201 ? 10.045 22.553 55.373 1.00 14.78 201 ALA A CA 1
ATOM 1580 C C . ALA A 1 201 ? 10.773 21.270 55.735 1.00 14.92 201 ALA A C 1
ATOM 1581 O O . ALA A 1 201 ? 10.870 20.361 54.900 1.00 15.61 201 ALA A O 1
ATOM 1583 N N . GLN A 1 202 ? 11.275 21.213 56.974 1.00 15.23 202 GLN A N 1
ATOM 1584 C CA . GLN A 1 202 ? 11.909 20.006 57.513 1.00 16.20 202 GLN A CA 1
ATOM 1585 C C . GLN A 1 202 ? 10.977 19.133 58.348 1.00 16.74 202 GLN A C 1
ATOM 1586 O O . GLN A 1 202 ? 11.453 18.303 59.125 1.00 16.84 202 GLN A O 1
ATOM 1592 N N . ASN A 1 203 ? 9.667 19.313 58.181 1.00 16.89 203 ASN A N 1
ATOM 1593 C CA . ASN A 1 203 ? 8.667 18.454 58.842 1.00 18.39 203 ASN A CA 1
ATOM 1594 C C . ASN A 1 203 ? 8.840 18.385 60.356 1.00 18.72 203 ASN A C 1
ATOM 1595 O O . ASN A 1 203 ? 8.677 17.319 60.958 1.00 19.05 203 ASN A O 1
ATOM 1600 N N . GLY A 1 204 ? 9.197 19.522 60.957 1.00 17.91 204 GLY A N 1
ATOM 1601 C CA . GLY A 1 204 ? 9.279 19.644 62.404 1.00 17.57 204 GLY A CA 1
ATOM 1602 C C . GLY A 1 204 ? 10.530 19.057 63.032 1.00 17.64 204 GLY A C 1
ATOM 1603 O O . GLY A 1 204 ? 10.614 18.948 64.256 1.00 16.81 204 GLY A O 1
ATOM 1604 N N . ASN A 1 205 ? 11.512 18.706 62.202 1.00 17.32 205 ASN A N 1
ATOM 1605 C CA . ASN A 1 205 ? 12.759 18.107 62.670 1.00 17.71 205 ASN A CA 1
ATOM 1606 C C . ASN A 1 205 ? 13.665 19.113 63.375 1.00 18.10 205 ASN A C 1
ATOM 1607 O O . ASN A 1 205 ? 14.444 19.798 62.731 1.00 16.53 205 ASN A O 1
ATOM 1612 N N . LYS A 1 206 ? 13.598 19.155 64.703 1.00 17.44 206 LYS A N 1
ATOM 1613 C CA . LYS A 1 206 ? 14.396 20.117 65.473 1.00 18.14 206 LYS A CA 1
ATOM 1614 C C . LYS A 1 206 ? 15.892 19.757 65.555 1.00 18.10 206 LYS A C 1
ATOM 1615 O O . LYS A 1 206 ? 16.694 20.510 66.123 1.00 19.16 206 LYS A O 1
ATOM 1621 N N . GLU A 1 207 ? 16.269 18.609 65.001 1.00 17.28 207 GLU A N 1
ATOM 1622 C CA . GLU A 1 207 ? 17.685 18.264 64.855 1.00 17.33 207 GLU A CA 1
ATOM 1623 C C . GLU A 1 207 ? 18.293 18.965 63.648 1.00 16.17 207 GLU A C 1
ATOM 1624 O O . GLU A 1 207 ? 19.508 19.146 63.596 1.00 15.88 207 GLU A O 1
ATOM 1630 N N . LYS A 1 208 ? 17.441 19.352 62.691 1.00 14.82 208 LYS A N 1
ATOM 1631 C CA . LYS A 1 208 ? 17.891 20.037 61.478 1.00 14.02 208 LYS A CA 1
ATOM 1632 C C . LYS A 1 208 ? 17.630 21.540 61.507 1.00 12.53 208 LYS A C 1
ATOM 1633 O O . LYS A 1 208 ? 18.256 22.289 60.748 1.00 11.76 208 LYS A O 1
ATOM 1639 N N . VAL A 1 209 ? 16.691 21.963 62.342 1.00 11.24 209 VAL A N 1
ATOM 1640 C CA . VAL A 1 209 ? 16.392 23.404 62.474 1.00 11.53 209 VAL A CA 1
ATOM 1641 C C . VAL A 1 209 ? 16.399 23.716 63.961 1.00 12.27 209 VAL A C 1
ATOM 1642 O O . VAL A 1 209 ? 15.515 23.260 64.705 1.00 13.17 209 VAL A O 1
ATOM 1646 N N . LEU A 1 210 ? 17.393 24.490 64.382 1.00 11.55 210 LEU A N 1
ATOM 1647 C CA . LEU A 1 210 ? 17.673 24.725 65.800 1.00 11.86 210 LEU A CA 1
ATOM 1648 C C . LEU A 1 210 ? 17.435 26.184 66.140 1.00 11.53 210 LEU A C 1
ATOM 1649 O O . LEU A 1 210 ? 17.561 27.047 65.275 1.00 11.40 210 LEU A O 1
ATOM 1654 N N . ALA A 1 211 ? 17.060 26.435 67.397 1.00 11.27 211 ALA A N 1
ATOM 1655 C CA . ALA A 1 211 ? 16.839 27.804 67.897 1.00 11.39 211 ALA A CA 1
ATOM 1656 C C . ALA A 1 211 ? 17.513 27.975 69.253 1.00 11.61 211 ALA A C 1
ATOM 1657 O O . ALA A 1 211 ? 17.381 27.111 70.157 1.00 12.69 211 ALA A O 1
ATOM 1659 N N . TYR A 1 212 ? 18.235 29.083 69.396 1.00 11.65 212 TYR A N 1
ATOM 1660 C CA . TYR A 1 212 ? 18.913 29.399 70.648 1.00 10.46 212 TYR A CA 1
ATOM 1661 C C . TYR A 1 212 ? 18.551 30.816 71.028 1.00 10.62 212 TYR A C 1
ATOM 1662 O O . TYR A 1 212 ? 18.852 31.742 70.293 1.00 11.33 212 TYR A O 1
ATOM 1671 N N . GLU A 1 213 ? 17.935 30.964 72.194 1.00 10.61 213 GLU A N 1
ATOM 1672 C CA . GLU A 1 213 ? 17.632 32.289 72.701 1.00 10.68 213 GLU A CA 1
ATOM 1673 C C . GLU A 1 213 ? 18.636 32.697 73.779 1.00 11.08 213 GLU A C 1
ATOM 1674 O O . GLU A 1 213 ? 18.898 31.926 74.691 1.00 11.28 213 GLU A O 1
ATOM 1680 N N . HIS A 1 214 ? 19.189 33.908 73.685 1.00 10.80 214 HIS A N 1
ATOM 1681 C CA . HIS A 1 214 ? 20.024 34.423 74.768 1.00 11.14 214 HIS A CA 1
ATOM 1682 C C . HIS A 1 214 ? 19.264 35.573 75.448 1.00 11.01 214 HIS A C 1
ATOM 1683 O O . HIS A 1 214 ? 18.288 36.082 74.881 1.00 10.36 214 HIS A O 1
ATOM 1690 N N . PRO A 1 215 ? 19.667 35.948 76.681 1.00 10.91 215 PRO A N 1
ATOM 1691 C CA . PRO A 1 215 ? 18.929 36.982 77.437 1.00 11.45 215 PRO A CA 1
ATOM 1692 C C . PRO A 1 215 ? 19.159 38.406 76.968 1.00 11.37 215 PRO A C 1
ATOM 1693 O O . PRO A 1 215 ? 18.419 39.318 77.372 1.00 12.61 215 PRO A O 1
ATOM 1697 N N . GLY A 1 216 ? 20.152 38.610 76.098 1.00 11.81 216 GLY A N 1
ATOM 1698 C CA . GLY A 1 216 ? 20.562 39.936 75.682 1.00 12.48 216 GLY A CA 1
ATOM 1699 C C . GLY A 1 216 ? 19.713 40.520 74.563 1.00 12.88 216 GLY A C 1
ATOM 1700 O O . GLY A 1 216 ? 18.650 39.977 74.199 1.00 12.53 216 GLY A O 1
ATOM 1701 N N . GLY A 1 217 ? 20.175 41.651 74.044 1.00 13.82 217 GLY A N 1
ATOM 1702 C CA . GLY A 1 217 ? 19.468 42.366 72.995 1.00 13.31 217 GLY A CA 1
ATOM 1703 C C . GLY A 1 217 ? 20.001 42.073 71.598 1.00 13.99 217 GLY A C 1
ATOM 1704 O O . GLY A 1 217 ? 20.286 40.921 71.242 1.00 13.34 217 GLY A O 1
ATOM 1705 N N . HIS A 1 218 ? 20.102 43.136 70.804 1.00 14.85 218 HIS A N 1
ATOM 1706 C CA . HIS A 1 218 ? 20.475 43.050 69.393 1.00 16.41 218 HIS A CA 1
ATOM 1707 C C . HIS A 1 218 ? 21.988 42.983 69.264 1.00 17.61 218 HIS A C 1
ATOM 1708 O O . HIS A 1 218 ? 22.663 43.991 69.065 1.00 18.21 218 HIS A O 1
ATOM 1715 N N . MET A 1 219 ? 22.513 41.775 69.383 1.00 18.60 219 MET A N 1
ATOM 1716 C CA . MET A 1 219 ? 23.952 41.563 69.496 1.00 20.61 219 MET A CA 1
ATOM 1717 C C . MET A 1 219 ? 24.264 40.125 69.146 1.00 19.85 219 MET A C 1
ATOM 1718 O O . MET A 1 219 ? 23.388 39.255 69.210 1.00 20.06 219 MET A O 1
ATOM 1723 N N . VAL A 1 220 ? 25.523 39.878 68.794 1.00 19.42 220 VAL A N 1
ATOM 1724 C CA . VAL A 1 220 ? 26.015 38.539 68.655 1.00 18.60 220 VAL A CA 1
ATOM 1725 C C . VAL A 1 220 ? 26.282 38.082 70.093 1.00 19.45 220 VAL A C 1
ATOM 1726 O O . VAL A 1 220 ? 26.998 38.776 70.832 1.00 19.41 220 VAL A O 1
ATOM 1730 N N . PRO A 1 221 ? 25.720 36.931 70.495 1.00 19.21 221 PRO A N 1
ATOM 1731 C CA . PRO A 1 221 ? 25.945 36.494 71.869 1.00 20.12 221 PRO A CA 1
ATOM 1732 C C . PRO A 1 221 ? 27.387 36.033 72.057 1.00 20.94 221 PRO A C 1
ATOM 1733 O O . PRO A 1 221 ? 28.034 35.628 71.093 1.00 19.49 221 PRO A O 1
ATOM 1737 N N . ASN A 1 222 ? 27.871 36.088 73.293 1.00 22.58 222 ASN A N 1
ATOM 1738 C CA . ASN A 1 222 ? 29.259 35.712 73.581 1.00 25.26 222 ASN A CA 1
ATOM 1739 C C . ASN A 1 222 ? 29.387 34.812 74.799 1.00 26.32 222 ASN A C 1
ATOM 1740 O O . ASN A 1 222 ? 30.467 34.280 75.077 1.00 27.10 222 ASN A O 1
ATOM 1745 N N . LYS A 1 223 ? 28.283 34.631 75.521 1.00 27.36 223 LYS A N 1
ATOM 1746 C CA . LYS A 1 223 ? 28.290 33.822 76.743 1.00 28.53 223 LYS A CA 1
ATOM 1747 C C . LYS A 1 223 ? 28.550 32.353 76.438 1.00 28.28 223 LYS A C 1
ATOM 1748 O O . LYS A 1 223 ? 27.886 31.760 75.579 1.00 27.92 223 LYS A O 1
ATOM 1754 N N . LYS A 1 224 ? 29.510 31.781 77.166 1.00 28.32 224 LYS A N 1
ATOM 1755 C CA . LYS A 1 224 ? 29.920 30.376 77.038 1.00 28.59 224 LYS A CA 1
ATOM 1756 C C . LYS A 1 224 ? 28.778 29.364 76.899 1.00 28.48 224 LYS A C 1
ATOM 1757 O O . LYS A 1 224 ? 28.820 28.496 76.033 1.00 27.56 224 LYS A O 1
ATOM 1763 N N . ASP A 1 225 ? 27.761 29.483 77.755 1.00 28.91 225 ASP A N 1
ATOM 1764 C CA . ASP A 1 225 ? 26.677 28.497 77.816 1.00 28.96 225 ASP A CA 1
ATOM 1765 C C . ASP A 1 225 ? 25.756 28.525 76.584 1.00 27.95 225 ASP A C 1
ATOM 1766 O O . ASP A 1 225 ? 25.003 27.570 76.331 1.00 28.38 225 ASP A O 1
ATOM 1771 N N . ILE A 1 226 ? 25.819 29.617 75.824 1.00 26.80 226 ILE A N 1
ATOM 1772 C CA . ILE A 1 226 ? 25.079 29.724 74.568 1.00 25.99 226 ILE A CA 1
ATOM 1773 C C . ILE A 1 226 ? 25.956 29.367 73.355 1.00 24.82 226 ILE A C 1
ATOM 1774 O O . ILE A 1 226 ? 25.559 28.552 72.509 1.00 24.62 226 ILE A O 1
ATOM 1779 N N . ILE A 1 227 ? 27.139 29.982 73.255 1.00 23.16 227 ILE A N 1
ATOM 1780 C CA . ILE A 1 227 ? 27.952 29.829 72.041 1.00 21.70 227 ILE A CA 1
ATOM 1781 C C . ILE A 1 227 ? 28.665 28.480 71.916 1.00 21.14 227 ILE A C 1
ATOM 1782 O O . ILE A 1 227 ? 28.933 28.016 70.807 1.00 20.64 227 ILE A O 1
ATOM 1787 N N . ARG A 1 228 ? 28.957 27.835 73.042 1.00 20.04 228 ARG A N 1
ATOM 1788 C CA . ARG A 1 228 ? 29.548 26.494 72.974 1.00 19.72 228 ARG A CA 1
ATOM 1789 C C . ARG A 1 228 ? 28.651 25.454 72.270 1.00 18.84 228 ARG A C 1
ATOM 1790 O O . ARG A 1 228 ? 29.098 24.823 71.311 1.00 17.65 228 ARG A O 1
ATOM 1798 N N . PRO A 1 229 ? 27.387 25.274 72.722 1.00 18.95 229 PRO A N 1
ATOM 1799 C CA . PRO A 1 229 ? 26.547 24.290 72.008 1.00 18.82 229 PRO A CA 1
ATOM 1800 C C . PRO A 1 229 ? 26.342 24.678 70.540 1.00 18.35 229 PRO A C 1
ATOM 1801 O O . PRO A 1 229 ? 26.259 23.802 69.675 1.00 18.06 229 PRO A O 1
ATOM 1805 N N . ILE A 1 230 ? 26.266 25.982 70.273 1.00 17.29 230 ILE A N 1
ATOM 1806 C CA . ILE A 1 230 ? 26.077 26.467 68.904 1.00 17.40 230 ILE A CA 1
ATOM 1807 C C . ILE A 1 230 ? 27.242 26.012 68.043 1.00 16.23 230 ILE A C 1
ATOM 1808 O O . ILE A 1 230 ? 27.058 25.467 66.968 1.00 15.83 230 ILE A O 1
ATOM 1813 N N . VAL A 1 231 ? 28.455 26.241 68.535 1.00 15.93 231 VAL A N 1
ATOM 1814 C CA . VAL A 1 231 ? 29.647 25.873 67.786 1.00 16.30 231 VAL A CA 1
ATOM 1815 C C . VAL A 1 231 ? 29.748 24.354 67.624 1.00 16.45 231 VAL A C 1
ATOM 1816 O O . VAL A 1 231 ? 30.164 23.868 66.573 1.00 15.77 231 VAL A O 1
ATOM 1820 N N . GLU A 1 232 ? 29.309 23.606 68.641 1.00 16.07 232 GLU A N 1
ATOM 1821 C CA . GLU A 1 232 ? 29.289 22.151 68.534 1.00 17.91 232 GLU A CA 1
ATOM 1822 C C . GLU A 1 232 ? 28.392 21.692 67.381 1.00 16.90 232 GLU A C 1
ATOM 1823 O O . GLU A 1 232 ? 28.754 20.797 66.618 1.00 17.63 232 GLU A O 1
ATOM 1829 N N . GLN A 1 233 ? 27.237 22.335 67.242 1.00 17.08 233 GLN A N 1
ATOM 1830 C CA . GLN A 1 233 ? 26.299 22.042 66.158 1.00 16.85 233 GLN A CA 1
ATOM 1831 C C . GLN A 1 233 ? 26.856 22.391 64.785 1.00 16.65 233 GLN A C 1
ATOM 1832 O O . GLN A 1 233 ? 26.587 21.698 63.806 1.00 17.15 233 GLN A O 1
ATOM 1838 N N . ILE A 1 234 ? 27.598 23.490 64.712 1.00 16.43 234 ILE A N 1
ATOM 1839 C CA . ILE A 1 234 ? 28.269 23.890 63.475 1.00 16.73 234 ILE A CA 1
ATOM 1840 C C . ILE A 1 234 ? 29.331 22.850 63.115 1.00 17.63 234 ILE A C 1
ATOM 1841 O O . ILE A 1 234 ? 29.327 22.288 62.025 1.00 16.86 234 ILE A O 1
ATOM 1846 N N . THR A 1 235 ? 30.231 22.563 64.053 1.00 18.93 235 THR A N 1
ATOM 1847 C CA . THR A 1 235 ? 31.335 21.669 63.749 1.00 20.97 235 THR A CA 1
ATOM 1848 C C . THR A 1 235 ? 30.844 20.244 63.409 1.00 21.49 235 THR A C 1
ATOM 1849 O O . THR A 1 235 ? 31.377 19.597 62.496 1.00 22.41 235 THR A O 1
ATOM 1853 N N . SER A 1 236 ? 29.787 19.775 64.078 1.00 22.61 236 SER A N 1
ATOM 1854 C CA . SER A 1 236 ? 29.219 18.469 63.765 1.00 23.49 236 SER A CA 1
ATOM 1855 C C . SER A 1 236 ? 28.568 18.421 62.369 1.00 24.25 236 SER A C 1
ATOM 1856 O O . SER A 1 236 ? 28.566 17.369 61.715 1.00 24.61 236 SER A O 1
ATOM 1859 N N . SER A 1 237 ? 28.027 19.550 61.909 1.00 24.10 237 SER A N 1
ATOM 1860 C CA . SER A 1 237 ? 27.481 19.608 60.550 1.00 25.61 237 SER A CA 1
ATOM 1861 C C . SER A 1 237 ? 28.589 19.598 59.492 1.00 26.73 237 SER A C 1
ATOM 1862 O O . SER A 1 237 ? 28.395 19.105 58.379 1.00 26.99 237 SER A O 1
ATOM 1865 N N . LEU A 1 238 ? 29.747 20.142 59.853 1.00 28.06 238 LEU A N 1
ATOM 1866 C CA . LEU A 1 238 ? 30.891 20.219 58.950 1.00 30.32 238 LEU A CA 1
ATOM 1867 C C . LEU A 1 238 ? 31.649 18.888 58.829 1.00 32.34 238 LEU A C 1
ATOM 1868 O O . LEU A 1 238 ? 32.533 18.753 57.979 1.00 33.72 238 LEU A O 1
ATOM 1873 N N . GLN A 1 239 ? 31.291 17.913 59.667 1.00 34.01 239 GLN A N 1
ATOM 1874 C CA . GLN A 1 239 ? 31.928 16.587 59.664 1.00 35.89 239 GLN A CA 1
ATOM 1875 C C . GLN A 1 239 ? 31.080 15.553 58.933 1.00 36.00 239 GLN A C 1
ATOM 1876 O O . GLN A 1 239 ? 29.848 15.571 59.016 1.00 36.60 239 GLN A O 1
ATOM 1882 N N . GLN B 1 4 ? 0.166 20.313 31.013 1.00 29.29 4 GLN B N 1
ATOM 1883 C CA . GLN B 1 4 ? 0.993 19.084 30.832 1.00 28.30 4 GLN B CA 1
ATOM 1884 C C . GLN B 1 4 ? 1.975 18.920 31.987 1.00 27.40 4 GLN B C 1
ATOM 1885 O O . GLN B 1 4 ? 2.771 19.816 32.291 1.00 27.74 4 GLN B O 1
ATOM 1891 N N . ILE B 1 5 ? 1.900 17.760 32.624 1.00 25.68 5 ILE B N 1
ATOM 1892 C CA . ILE B 1 5 ? 2.760 17.437 33.752 1.00 23.36 5 ILE B CA 1
ATOM 1893 C C . ILE B 1 5 ? 4.186 17.118 33.243 1.00 21.26 5 ILE B C 1
ATOM 1894 O O . ILE B 1 5 ? 4.377 16.945 32.040 1.00 19.98 5 ILE B O 1
ATOM 1899 N N . PRO B 1 6 ? 5.192 17.093 34.138 1.00 19.37 6 PRO B N 1
ATOM 1900 C CA . PRO B 1 6 ? 6.537 16.746 33.641 1.00 17.94 6 PRO B CA 1
ATOM 1901 C C . PRO B 1 6 ? 6.537 15.386 32.939 1.00 16.66 6 PRO B C 1
ATOM 1902 O O . PRO B 1 6 ? 5.789 14.490 33.350 1.00 15.81 6 PRO B O 1
ATOM 1906 N N . LYS B 1 7 ? 7.360 15.256 31.890 1.00 14.86 7 LYS B N 1
ATOM 1907 C CA . LYS B 1 7 ? 7.423 14.026 31.080 1.00 14.18 7 LYS B CA 1
ATOM 1908 C C . LYS B 1 7 ? 8.836 13.482 31.064 1.00 12.33 7 LYS B C 1
ATOM 1909 O O . LYS B 1 7 ? 9.787 14.230 30.813 1.00 13.35 7 LYS B O 1
ATOM 1915 N N . LEU B 1 8 ? 8.963 12.174 31.279 1.00 12.42 8 LEU B N 1
ATOM 1916 C CA . LEU B 1 8 ? 10.248 11.489 31.189 1.00 11.10 8 LEU B CA 1
ATOM 1917 C C . LEU B 1 8 ? 10.151 10.461 30.082 1.00 11.31 8 LEU B C 1
ATOM 1918 O O . LEU B 1 8 ? 9.107 9.842 29.898 1.00 12.04 8 LEU B O 1
ATOM 1923 N N . LEU B 1 9 ? 11.245 10.276 29.354 1.00 10.82 9 LEU B N 1
ATOM 1924 C CA . LEU B 1 9 ? 11.319 9.245 28.319 1.00 10.93 9 LEU B CA 1
ATOM 1925 C C . LEU B 1 9 ? 12.212 8.117 28.806 1.00 11.11 9 LEU B C 1
ATOM 1926 O O . LEU B 1 9 ? 13.336 8.366 29.268 1.00 11.32 9 LEU B O 1
ATOM 1931 N N . PHE B 1 10 ? 11.735 6.882 28.669 1.00 10.73 10 PHE B N 1
ATOM 1932 C CA . PHE B 1 10 ? 12.454 5.701 29.168 1.00 10.55 10 PHE B CA 1
ATOM 1933 C C . PHE B 1 10 ? 12.970 4.824 28.031 1.00 10.81 10 PHE B C 1
ATOM 1934 O O . PHE B 1 10 ? 12.185 4.419 27.157 1.00 10.63 10 PHE B O 1
ATOM 1942 N N . LEU B 1 11 ? 14.279 4.531 28.047 1.00 10.30 11 LEU B N 1
ATOM 1943 C CA . LEU B 1 11 ? 14.906 3.714 26.992 1.00 9.92 11 LEU B CA 1
ATOM 1944 C C . LEU B 1 11 ? 15.407 2.410 27.611 1.00 9.76 11 LEU B C 1
ATOM 1945 O O . LEU B 1 11 ? 16.294 2.424 28.466 1.00 8.89 11 LEU B O 1
ATOM 1950 N N . HIS B 1 12 ? 14.834 1.290 27.155 1.00 10.60 12 HIS B N 1
ATOM 1951 C CA . HIS B 1 12 ? 15.139 -0.043 27.712 1.00 11.12 12 HIS B CA 1
ATOM 1952 C C . HIS B 1 12 ? 16.514 -0.613 27.331 1.00 11.08 12 HIS B C 1
ATOM 1953 O O . HIS B 1 12 ? 17.238 -0.041 26.519 1.00 10.93 12 HIS B O 1
ATOM 1960 N N . GLY B 1 13 ? 16.848 -1.771 27.903 1.00 10.87 13 GLY B N 1
ATOM 1961 C CA . GLY B 1 13 ? 18.131 -2.408 27.579 1.00 12.10 13 GLY B CA 1
ATOM 1962 C C . GLY B 1 13 ? 18.050 -3.450 26.465 1.00 12.95 13 GLY B C 1
ATOM 1963 O O . GLY B 1 13 ? 16.979 -3.705 25.900 1.00 13.07 13 GLY B O 1
ATOM 1964 N N . PHE B 1 14 ? 19.201 -4.039 26.159 1.00 12.99 14 PHE B N 1
ATOM 1965 C CA . PHE B 1 14 ? 19.317 -5.130 25.191 1.00 14.15 14 PHE B CA 1
ATOM 1966 C C . PHE B 1 14 ? 18.379 -6.274 25.567 1.00 14.29 14 PHE B C 1
ATOM 1967 O O . PHE B 1 14 ? 18.292 -6.666 26.746 1.00 14.83 14 PHE B O 1
ATOM 1975 N N . LEU B 1 15 ? 17.667 -6.803 24.567 1.00 14.90 15 LEU B N 1
ATOM 1976 C CA . LEU B 1 15 ? 16.728 -7.928 24.750 1.00 15.14 15 LEU B CA 1
ATOM 1977 C C . LEU B 1 15 ? 15.551 -7.609 25.680 1.00 14.51 15 LEU B C 1
ATOM 1978 O O . LEU B 1 15 ? 15.088 -8.446 26.475 1.00 13.95 15 LEU B O 1
ATOM 1983 N N . GLN B 1 16 ? 15.069 -6.382 25.568 1.00 14.03 16 GLN B N 1
ATOM 1984 C CA . GLN B 1 16 ? 13.840 -5.966 26.223 1.00 13.45 16 GLN B CA 1
ATOM 1985 C C . GLN B 1 16 ? 12.948 -5.210 25.223 1.00 13.46 16 GLN B C 1
ATOM 1986 O O . GLN B 1 16 ? 13.255 -5.101 24.026 1.00 13.54 16 GLN B O 1
ATOM 1992 N N . ASN B 1 17 ? 11.844 -4.684 25.744 1.00 13.17 17 ASN B N 1
ATOM 1993 C CA . ASN B 1 17 ? 11.020 -3.709 25.027 1.00 12.65 17 ASN B CA 1
ATOM 1994 C C . ASN B 1 17 ? 10.456 -2.725 26.048 1.00 12.25 17 ASN B C 1
ATOM 1995 O O . ASN B 1 17 ? 10.763 -2.830 27.256 1.00 11.61 17 ASN B O 1
ATOM 2000 N N . GLY B 1 18 ? 9.674 -1.754 25.577 1.00 11.87 18 GLY B N 1
ATOM 2001 C CA . GLY B 1 18 ? 9.093 -0.770 26.487 1.00 12.26 18 GLY B CA 1
ATOM 2002 C C . GLY B 1 18 ? 8.263 -1.410 27.585 1.00 12.73 18 GLY B C 1
ATOM 2003 O O . GLY B 1 18 ? 8.360 -1.021 28.739 1.00 12.96 18 GLY B O 1
ATOM 2004 N N . LYS B 1 19 ? 7.453 -2.397 27.221 1.00 12.75 19 LYS B N 1
ATOM 2005 C CA . LYS B 1 19 ? 6.605 -3.084 28.189 1.00 13.73 19 LYS B CA 1
ATOM 2006 C C . LYS B 1 19 ? 7.420 -3.734 29.305 1.00 14.04 19 LYS B C 1
ATOM 2007 O O . LYS B 1 19 ? 7.150 -3.518 30.499 1.00 13.99 19 LYS B O 1
ATOM 2013 N N . VAL B 1 20 ? 8.446 -4.489 28.923 1.00 13.88 20 VAL B N 1
ATOM 2014 C CA . VAL B 1 20 ? 9.269 -5.185 29.914 1.00 14.52 20 VAL B CA 1
ATOM 2015 C C . VAL B 1 20 ? 10.024 -4.181 30.803 1.00 14.23 20 VAL B C 1
ATOM 2016 O O . VAL B 1 20 ? 10.108 -4.352 32.020 1.00 13.37 20 VAL B O 1
ATOM 2020 N N . PHE B 1 21 ? 10.506 -3.093 30.214 1.00 13.27 21 PHE B N 1
ATOM 2021 C CA . PHE B 1 21 ? 11.195 -2.071 30.999 1.00 12.89 21 PHE B CA 1
ATOM 2022 C C . PHE B 1 21 ? 10.231 -1.394 31.982 1.00 13.15 21 PHE B C 1
ATOM 2023 O O . PHE B 1 21 ? 10.598 -1.115 33.131 1.00 13.79 21 PHE B O 1
ATOM 2031 N N . SER B 1 22 ? 8.995 -1.163 31.529 1.00 12.30 22 SER B N 1
ATOM 2032 C CA . SER B 1 22 ? 7.931 -0.624 32.373 1.00 13.28 22 SER B CA 1
ATOM 2033 C C . SER B 1 22 ? 7.739 -1.547 33.591 1.00 13.18 22 SER B C 1
ATOM 2034 O O . SER B 1 22 ? 7.627 -1.082 34.719 1.00 13.19 22 SER B O 1
ATOM 2037 N N . GLU B 1 23 ? 7.715 -2.854 33.348 1.00 14.45 23 GLU B N 1
ATOM 2038 C CA . GLU B 1 23 ? 7.549 -3.836 34.418 1.00 15.53 23 GLU B CA 1
ATOM 2039 C C . GLU B 1 23 ? 8.714 -3.830 35.395 1.00 15.30 23 GLU B C 1
ATOM 2040 O O . GLU B 1 23 ? 8.511 -3.772 36.618 1.00 16.08 23 GLU B O 1
ATOM 2046 N N . LYS B 1 24 ? 9.932 -3.876 34.867 1.00 14.58 24 LYS B N 1
ATOM 2047 C CA . LYS B 1 24 ? 11.141 -3.867 35.703 1.00 14.97 24 LYS B CA 1
ATOM 2048 C C . LYS B 1 24 ? 11.340 -2.575 36.501 1.00 15.09 24 LYS B C 1
ATOM 2049 O O . LYS B 1 24 ? 11.992 -2.588 37.557 1.00 15.71 24 LYS B O 1
ATOM 2055 N N . SER B 1 25 ? 10.796 -1.466 35.985 1.00 14.13 25 SER B N 1
ATOM 2056 C CA . SER B 1 25 ? 10.860 -0.167 36.669 1.00 14.24 25 SER B CA 1
ATOM 2057 C C . SER B 1 25 ? 9.546 0.233 37.359 1.00 14.06 25 SER B C 1
ATOM 2058 O O . SER B 1 25 ? 9.345 1.407 37.685 1.00 13.40 25 SER B O 1
ATOM 2061 N N . SER B 1 26 ? 8.672 -0.747 37.610 1.00 14.22 26 SER B N 1
ATOM 2062 C CA . SER B 1 26 ? 7.372 -0.464 38.221 1.00 14.16 26 SER B CA 1
ATOM 2063 C C . SER B 1 26 ? 7.478 0.279 39.557 1.00 13.61 26 SER B C 1
ATOM 2064 O O . SER B 1 26 ? 6.644 1.125 39.839 1.00 14.29 26 SER B O 1
ATOM 2067 N N . GLY B 1 27 ? 8.479 -0.046 40.381 1.00 12.96 27 GLY B N 1
ATOM 2068 C CA . GLY B 1 27 ? 8.618 0.626 41.687 1.00 12.36 27 GLY B CA 1
ATOM 2069 C C . GLY B 1 27 ? 8.909 2.117 41.527 1.00 11.82 27 GLY B C 1
ATOM 2070 O O . GLY B 1 27 ? 8.267 2.981 42.161 1.00 12.49 27 GLY B O 1
ATOM 2071 N N . ILE B 1 28 ? 9.905 2.418 40.694 1.00 11.69 28 ILE B N 1
ATOM 2072 C CA . ILE B 1 28 ? 10.273 3.811 40.384 1.00 12.16 28 ILE B CA 1
ATOM 2073 C C . ILE B 1 28 ? 9.081 4.538 39.745 1.00 12.06 28 ILE B C 1
ATOM 2074 O O . ILE B 1 28 ? 8.736 5.667 40.138 1.00 11.81 28 ILE B O 1
ATOM 2079 N N . ARG B 1 29 ? 8.445 3.894 38.773 1.00 12.73 29 ARG B N 1
ATOM 2080 C CA . ARG B 1 29 ? 7.315 4.516 38.095 1.00 14.25 29 ARG B CA 1
ATOM 2081 C C . ARG B 1 29 ? 6.165 4.838 39.050 1.00 13.50 29 ARG B C 1
ATOM 2082 O O . ARG B 1 29 ? 5.543 5.899 38.944 1.00 13.50 29 ARG B O 1
ATOM 2090 N N . LYS B 1 30 ? 5.908 3.946 40.006 1.00 13.47 30 LYS B N 1
ATOM 2091 C CA . LYS B 1 30 ? 4.827 4.170 40.966 1.00 14.34 30 LYS B CA 1
ATOM 2092 C C . LYS B 1 30 ? 5.067 5.453 41.762 1.00 13.46 30 LYS B C 1
ATOM 2093 O O . LYS B 1 30 ? 4.185 6.295 41.896 1.00 14.43 30 LYS B O 1
ATOM 2099 N N . LEU B 1 31 ? 6.286 5.601 42.268 1.00 13.48 31 LEU B N 1
ATOM 2100 C CA . LEU B 1 31 ? 6.682 6.807 42.989 1.00 13.05 31 LEU B CA 1
ATOM 2101 C C . LEU B 1 31 ? 6.570 8.041 42.107 1.00 13.13 31 LEU B C 1
ATOM 2102 O O . LEU B 1 31 ? 6.104 9.086 42.559 1.00 12.68 31 LEU B O 1
ATOM 2107 N N . LEU B 1 32 ? 6.996 7.923 40.848 1.00 13.18 32 LEU B N 1
ATOM 2108 C CA . LEU B 1 32 ? 6.960 9.057 39.922 1.00 13.69 32 LEU B CA 1
ATOM 2109 C C . LEU B 1 32 ? 5.527 9.490 39.595 1.00 13.94 32 LEU B C 1
ATOM 2110 O O . LEU B 1 32 ? 5.214 10.683 39.592 1.00 14.30 32 LEU B O 1
ATOM 2115 N N . LYS B 1 33 ? 4.668 8.523 39.305 1.00 14.35 33 LYS B N 1
ATOM 2116 C CA . LYS B 1 33 ? 3.260 8.818 39.016 1.00 15.85 33 LYS B CA 1
ATOM 2117 C C . LYS B 1 33 ? 2.548 9.450 40.220 1.00 16.68 33 LYS B C 1
ATOM 2118 O O . LYS B 1 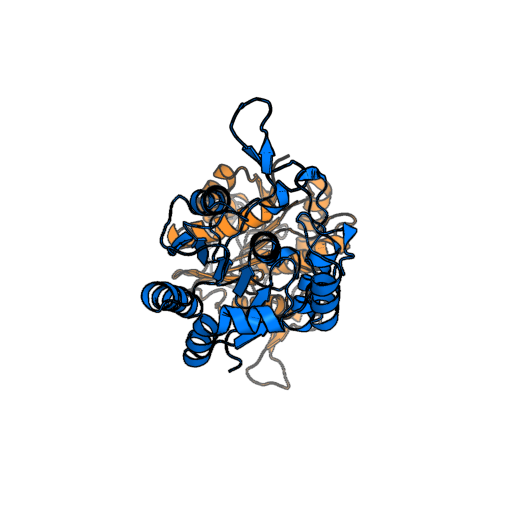33 ? 1.722 10.349 40.059 1.00 16.51 33 LYS B O 1
ATOM 2124 N N . LYS B 1 34 ? 2.913 9.012 41.428 1.00 17.55 34 LYS B N 1
ATOM 2125 C CA . LYS B 1 34 ? 2.381 9.608 42.654 1.00 18.41 34 LYS B CA 1
ATOM 2126 C C . LYS B 1 34 ? 2.792 11.079 42.768 1.00 18.47 34 LYS B C 1
ATOM 2127 O O . LYS B 1 34 ? 2.011 11.929 43.238 1.00 18.77 34 LYS B O 1
ATOM 2133 N N . ALA B 1 35 ? 3.999 11.379 42.296 1.00 18.53 35 ALA B N 1
ATOM 2134 C CA . ALA B 1 35 ? 4.514 12.745 42.240 1.00 18.83 35 ALA B CA 1
ATOM 2135 C C . ALA B 1 35 ? 4.086 13.492 40.973 1.00 18.64 35 ALA B C 1
ATOM 2136 O O . ALA B 1 35 ? 4.629 14.556 40.653 1.00 19.31 35 ALA B O 1
ATOM 2138 N N . ASN B 1 36 ? 3.091 12.946 40.272 1.00 18.61 36 ASN B N 1
ATOM 2139 C CA . ASN B 1 36 ? 2.501 13.568 39.072 1.00 18.51 36 ASN B CA 1
ATOM 2140 C C . ASN B 1 36 ? 3.505 13.779 37.946 1.00 17.59 36 ASN B C 1
ATOM 2141 O O . ASN B 1 36 ? 3.620 14.869 37.394 1.00 17.71 36 ASN B O 1
ATOM 2146 N N . VAL B 1 37 ? 4.227 12.710 37.626 1.00 15.77 37 VAL B N 1
ATOM 2147 C CA . VAL B 1 37 ? 5.203 12.713 36.556 1.00 14.43 37 VAL B CA 1
ATOM 2148 C C . VAL B 1 37 ? 4.781 11.645 35.552 1.00 14.41 37 VAL B C 1
ATOM 2149 O O . VAL B 1 37 ? 4.415 10.534 35.942 1.00 14.69 37 VAL B O 1
ATOM 2153 N N . GLN B 1 38 ? 4.822 11.996 34.264 1.00 13.19 38 GLN B N 1
ATOM 2154 C CA . GLN B 1 38 ? 4.446 11.080 33.190 1.00 13.75 38 GLN B CA 1
ATOM 2155 C C . GLN B 1 38 ? 5.681 10.328 32.722 1.00 13.31 38 GLN B C 1
ATOM 2156 O O . GLN B 1 38 ? 6.703 10.943 32.448 1.00 14.25 38 GLN B O 1
ATOM 2162 N N . CYS B 1 39 ? 5.579 9.000 32.631 1.00 12.86 39 CYS B N 1
ATOM 2163 C CA . CYS B 1 39 ? 6.715 8.162 32.218 1.00 12.74 39 CYS B CA 1
ATOM 2164 C C . CYS B 1 39 ? 6.385 7.450 30.909 1.00 12.69 39 CYS B C 1
ATOM 2165 O O . CYS B 1 39 ? 5.521 6.566 30.902 1.00 11.98 39 CYS B O 1
ATOM 2168 N N . ASP B 1 40 ? 7.055 7.848 29.821 1.00 12.17 40 ASP B N 1
ATOM 2169 C CA . ASP B 1 40 ? 6.799 7.320 28.484 1.00 12.47 40 ASP B CA 1
ATOM 2170 C C . ASP B 1 40 ? 7.809 6.235 28.143 1.00 12.46 40 ASP B C 1
ATOM 2171 O O . ASP B 1 40 ? 9.031 6.460 28.258 1.00 12.55 40 ASP B O 1
ATOM 2176 N N . TYR B 1 41 ? 7.306 5.098 27.666 1.00 12.15 41 TYR B N 1
ATOM 2177 C CA . TYR B 1 41 ? 8.178 3.979 27.283 1.00 11.78 41 TYR B CA 1
ATOM 2178 C C . TYR B 1 41 ? 8.099 3.702 25.793 1.00 12.76 41 TYR B C 1
ATOM 2179 O O . TYR B 1 41 ? 7.002 3.621 25.224 1.00 12.91 41 TYR B O 1
ATOM 2188 N N . ILE B 1 42 ? 9.265 3.543 25.175 1.00 12.91 42 ILE B N 1
ATOM 2189 C CA . ILE B 1 42 ? 9.340 3.269 23.741 1.00 12.94 42 ILE B CA 1
ATOM 2190 C C . ILE B 1 42 ? 10.176 2.028 23.428 1.00 12.83 42 ILE B C 1
ATOM 2191 O O . ILE B 1 42 ? 10.937 1.555 24.278 1.00 12.98 42 ILE B O 1
ATOM 2196 N N . ASP B 1 43 ? 10.020 1.497 22.214 1.00 13.09 43 ASP B N 1
ATOM 2197 C CA . ASP B 1 43 ? 10.696 0.269 21.783 1.00 13.20 43 ASP B CA 1
ATOM 2198 C C . ASP B 1 43 ? 11.909 0.578 20.904 1.00 12.86 43 ASP B C 1
ATOM 2199 O O . ASP B 1 43 ? 11.820 1.407 19.982 1.00 13.32 43 ASP B O 1
ATOM 2204 N N . ALA B 1 44 ? 13.023 -0.111 21.167 1.00 13.05 44 ALA B N 1
ATOM 2205 C CA . ALA B 1 44 ? 14.238 0.017 20.354 1.00 13.32 44 ALA B CA 1
ATOM 2206 C C . ALA B 1 44 ? 14.016 -0.641 18.977 1.00 13.72 44 ALA B C 1
ATOM 2207 O O . ALA B 1 44 ? 13.321 -1.670 18.891 1.00 14.42 44 ALA B O 1
ATOM 2209 N N . PRO B 1 45 ? 14.581 -0.032 17.909 1.00 14.21 45 PRO B N 1
ATOM 2210 C CA . PRO B 1 45 ? 14.303 -0.388 16.503 1.00 13.83 45 PRO B CA 1
ATOM 2211 C C . PRO B 1 45 ? 15.048 -1.589 15.906 1.00 14.37 45 PRO B C 1
ATOM 2212 O O . PRO B 1 45 ? 14.596 -2.125 14.886 1.00 13.68 45 PRO B O 1
ATOM 2216 N N . VAL B 1 46 ? 16.182 -1.990 16.490 1.00 13.94 46 VAL B N 1
ATOM 2217 C CA . VAL B 1 46 ? 16.992 -3.047 15.887 1.00 14.64 46 VAL B CA 1
ATOM 2218 C C . VAL B 1 46 ? 16.429 -4.405 16.299 1.00 15.00 46 VAL B C 1
ATOM 2219 O O . VAL B 1 46 ? 16.473 -4.785 17.473 1.00 14.30 46 VAL B O 1
ATOM 2223 N N . LEU B 1 47 ? 15.890 -5.133 15.325 1.00 16.08 47 LEU B N 1
ATOM 2224 C CA . LEU B 1 47 ? 15.365 -6.473 15.599 1.00 16.50 47 LEU B CA 1
ATOM 2225 C C . LEU B 1 47 ? 16.443 -7.503 15.426 1.00 17.05 47 LEU B C 1
ATOM 2226 O O . LEU B 1 47 ? 17.015 -7.653 14.338 1.00 17.37 47 LEU B O 1
ATOM 2231 N N . LEU B 1 48 ? 16.700 -8.212 16.518 1.00 17.22 48 LEU B N 1
ATOM 2232 C CA . LEU B 1 48 ? 17.789 -9.149 16.617 1.00 18.83 48 LEU B CA 1
ATOM 2233 C C . LEU B 1 48 ? 17.391 -10.505 16.080 1.00 19.81 48 LEU B C 1
ATOM 2234 O O . LEU B 1 48 ? 16.230 -10.919 16.186 1.00 19.87 48 LEU B O 1
ATOM 2239 N N . GLU B 1 49 ? 18.372 -11.178 15.497 1.00 21.75 49 GLU B N 1
ATOM 2240 C CA . GLU B 1 49 ? 18.263 -12.598 15.191 1.00 23.28 49 GLU B CA 1
ATOM 2241 C C . GLU B 1 49 ? 19.062 -13.352 16.243 1.00 24.20 49 GLU B C 1
ATOM 2242 O O . GLU B 1 49 ? 19.824 -12.743 17.004 1.00 23.78 49 GLU B O 1
ATOM 2248 N N . LYS B 1 50 ? 18.882 -14.670 16.306 1.00 24.95 50 LYS B N 1
ATOM 2249 C CA . LYS B 1 50 ? 19.504 -15.474 17.361 1.00 26.29 50 LYS B CA 1
ATOM 2250 C C . LYS B 1 50 ? 21.027 -15.365 17.348 1.00 26.64 50 LYS B C 1
ATOM 2251 O O . LYS B 1 50 ? 21.663 -15.406 18.406 1.00 27.52 50 LYS B O 1
ATOM 2257 N N . LYS B 1 51 ? 21.588 -15.213 16.149 1.00 27.10 51 LYS B N 1
ATOM 2258 C CA . LYS B 1 51 ? 23.028 -15.081 15.942 1.00 27.56 51 LYS B CA 1
ATOM 2259 C C . LYS B 1 51 ? 23.591 -13.753 16.484 1.00 26.64 51 LYS B C 1
ATOM 2260 O O . LYS B 1 51 ? 24.796 -13.646 16.734 1.00 25.88 51 LYS B O 1
ATOM 2266 N N . ASP B 1 52 ? 22.718 -12.759 16.666 1.00 26.68 52 ASP B N 1
ATOM 2267 C CA . ASP B 1 52 ? 23.123 -11.435 17.180 1.00 26.48 52 ASP B CA 1
ATOM 2268 C C . ASP B 1 52 ? 23.328 -11.412 18.694 1.00 27.09 52 ASP B C 1
ATOM 2269 O O . ASP B 1 52 ? 23.753 -10.394 19.250 1.00 25.96 52 ASP B O 1
ATOM 2274 N N . LEU B 1 53 ? 22.991 -12.512 19.363 1.00 27.51 53 LEU B N 1
ATOM 2275 C CA . LEU B 1 53 ? 23.156 -12.601 20.813 1.00 29.55 53 LEU B CA 1
ATOM 2276 C C . LEU B 1 53 ? 24.607 -12.918 21.198 1.00 31.01 53 LEU B C 1
ATOM 2277 O O . LEU B 1 53 ? 25.198 -13.868 20.665 1.00 31.30 53 LEU B O 1
ATOM 2282 N N . PRO B 1 54 ? 25.193 -12.113 22.106 1.00 32.43 54 PRO B N 1
ATOM 2283 C CA . PRO B 1 54 ? 26.554 -12.382 22.574 1.00 33.67 54 PRO B CA 1
ATOM 2284 C C . PRO B 1 54 ? 26.631 -13.539 23.579 1.00 35.07 54 PRO B C 1
ATOM 2285 O O . PRO B 1 54 ? 27.725 -14.022 23.877 1.00 35.89 54 PRO B O 1
ATOM 2289 N N . PHE B 1 55 ? 25.479 -13.975 24.086 1.00 36.39 55 PHE B N 1
ATOM 2290 C CA . PHE B 1 55 ? 25.404 -15.070 25.057 1.00 37.42 55 PHE B CA 1
ATOM 2291 C C . PHE B 1 55 ? 24.618 -16.269 24.508 1.00 38.32 55 PHE B C 1
ATOM 2292 O O . PHE B 1 55 ? 23.871 -16.146 23.524 1.00 38.13 55 PHE B O 1
ATOM 2300 N N . GLU B 1 56 ? 24.798 -17.424 25.150 1.00 39.16 56 GLU B N 1
ATOM 2301 C CA . GLU B 1 56 ? 24.129 -18.666 24.753 1.00 40.18 56 GLU B CA 1
ATOM 2302 C C . GLU B 1 56 ? 22.648 -18.698 25.132 1.00 40.05 56 GLU B C 1
ATOM 2303 O O . GLU B 1 56 ? 22.277 -18.301 26.243 1.00 40.19 56 GLU B O 1
ATOM 2309 N N . MET B 1 57 ? 21.814 -19.178 24.208 1.00 40.24 57 MET B N 1
ATOM 2310 C CA . MET B 1 57 ? 20.369 -19.296 24.436 1.00 40.08 57 MET B CA 1
ATOM 2311 C C . MET B 1 57 ? 19.716 -20.475 23.696 1.00 41.05 57 MET B C 1
ATOM 2312 O O . MET B 1 57 ? 20.092 -20.803 22.569 1.00 41.09 57 MET B O 1
ATOM 2317 N N . ASP B 1 58 ? 18.731 -21.091 24.351 1.00 41.89 58 ASP B N 1
ATOM 2318 C CA . ASP B 1 58 ? 17.891 -22.148 23.775 1.00 42.69 58 ASP B CA 1
ATOM 2319 C C . ASP B 1 58 ? 17.142 -21.719 22.524 1.00 42.73 58 ASP B C 1
ATOM 2320 O O . ASP B 1 58 ? 16.925 -20.531 22.305 1.00 42.72 58 ASP B O 1
ATOM 2325 N N . ASP B 1 59 ? 16.739 -22.700 21.716 1.00 42.82 59 ASP B N 1
ATOM 2326 C CA . ASP B 1 59 ? 15.742 -22.481 20.670 1.00 42.93 59 ASP B CA 1
ATOM 2327 C C . ASP B 1 59 ? 14.383 -22.176 21.296 1.00 42.51 59 ASP B C 1
ATOM 2328 O O . ASP B 1 59 ? 13.593 -21.408 20.738 1.00 42.62 59 ASP B O 1
ATOM 2333 N N . GLU B 1 60 ? 14.119 -22.772 22.460 1.00 41.97 60 GLU B N 1
ATOM 2334 C CA . GLU B 1 60 ? 12.873 -22.539 23.195 1.00 41.43 60 GLU B CA 1
ATOM 2335 C C . GLU B 1 60 ? 12.815 -21.123 23.764 1.00 40.32 60 GLU B C 1
ATOM 2336 O O . GLU B 1 60 ? 11.814 -20.415 23.604 1.00 40.04 60 GLU B O 1
ATOM 2342 N N . LYS B 1 61 ? 13.897 -20.733 24.432 1.00 38.98 61 LYS B N 1
ATOM 2343 C CA . LYS B 1 61 ? 14.027 -19.415 25.038 1.00 37.71 61 LYS B CA 1
ATOM 2344 C C . LYS B 1 61 ? 14.016 -18.330 23.960 1.00 36.50 61 LYS B C 1
ATOM 2345 O O . LYS B 1 61 ? 13.452 -17.252 24.167 1.00 36.10 61 LYS B O 1
ATOM 2351 N N . TRP B 1 62 ? 14.628 -18.628 22.812 1.00 35.12 62 TRP B N 1
ATOM 2352 C CA . TRP B 1 62 ? 14.569 -17.736 21.651 1.00 33.78 62 TRP B CA 1
ATOM 2353 C C . TRP B 1 62 ? 13.151 -17.584 21.102 1.00 33.05 62 TRP B C 1
ATOM 2354 O O . TRP B 1 62 ? 12.767 -16.493 20.683 1.00 32.60 62 TRP B O 1
ATOM 2365 N N . GLN B 1 63 ? 12.376 -18.671 21.107 1.00 32.04 63 GLN B N 1
ATOM 2366 C CA . GLN B 1 63 ? 10.976 -18.590 20.680 1.00 31.21 63 GLN B CA 1
ATOM 2367 C C . GLN B 1 63 ? 10.176 -17.673 21.599 1.00 29.86 63 GLN B C 1
ATOM 2368 O O . GLN B 1 63 ? 9.400 -16.843 21.125 1.00 29.57 63 GLN B O 1
ATOM 2374 N N . ALA B 1 64 ? 10.372 -17.838 22.908 1.00 28.53 64 ALA B N 1
ATOM 2375 C CA . ALA B 1 64 ? 9.721 -17.006 23.920 1.00 27.35 64 ALA B CA 1
ATOM 2376 C C . ALA B 1 64 ? 10.172 -15.544 23.817 1.00 26.34 64 ALA B C 1
ATOM 2377 O O . ALA B 1 64 ? 9.380 -14.632 24.024 1.00 25.72 64 ALA B O 1
ATOM 2379 N N . THR B 1 65 ? 11.446 -15.343 23.494 1.00 25.42 65 THR B N 1
ATOM 2380 C CA . THR B 1 65 ? 11.978 -14.001 23.207 1.00 24.31 65 THR B CA 1
ATOM 2381 C C . THR B 1 65 ? 11.184 -13.362 22.064 1.00 23.91 65 THR B C 1
ATOM 2382 O O . THR B 1 65 ? 10.683 -12.236 22.187 1.00 23.53 65 THR B O 1
ATOM 2386 N N . LEU B 1 66 ? 11.036 -14.104 20.971 1.00 24.04 66 LEU B N 1
ATOM 2387 C CA . LEU B 1 66 ? 10.239 -13.647 19.838 1.00 24.30 66 LEU B CA 1
ATOM 2388 C C . LEU B 1 66 ? 8.781 -13.420 20.227 1.00 24.15 66 LEU B C 1
ATOM 2389 O O . LEU B 1 66 ? 8.202 -12.400 19.882 1.00 23.39 66 LEU B O 1
ATOM 2394 N N . ASP B 1 67 ? 8.191 -14.383 20.941 1.00 24.52 67 ASP B N 1
ATOM 2395 C CA . ASP B 1 67 ? 6.789 -14.293 21.381 1.00 24.65 67 ASP B CA 1
ATOM 2396 C C . ASP B 1 67 ? 6.497 -13.033 22.205 1.00 23.92 67 ASP B C 1
ATOM 2397 O O . ASP B 1 67 ? 5.394 -12.490 22.131 1.00 24.14 67 ASP B O 1
ATOM 2402 N N . ALA B 1 68 ? 7.485 -12.601 22.997 1.00 22.90 68 ALA B N 1
ATOM 2403 C CA . ALA B 1 68 ? 7.368 -11.437 23.887 1.00 21.60 68 ALA B CA 1
ATOM 2404 C C . ALA B 1 68 ? 7.740 -10.135 23.181 1.00 20.89 68 ALA B C 1
ATOM 2405 O O . ALA B 1 68 ? 7.630 -9.056 23.771 1.00 19.89 68 ALA B O 1
ATOM 2407 N N . ASP B 1 69 ? 8.201 -10.254 21.934 1.00 19.81 69 ASP B N 1
ATOM 2408 C CA . ASP B 1 69 ? 8.633 -9.106 21.121 1.00 18.73 69 ASP B CA 1
ATOM 2409 C C . ASP B 1 69 ? 9.791 -8.368 21.810 1.00 17.67 69 ASP B C 1
ATOM 2410 O O . ASP B 1 69 ? 9.879 -7.156 21.761 1.00 16.96 69 ASP B O 1
ATOM 2415 N N . VAL B 1 70 ? 10.669 -9.123 22.457 1.00 17.44 70 VAL B N 1
ATOM 2416 C CA . VAL B 1 70 ? 11.812 -8.514 23.138 1.00 16.67 70 VAL B CA 1
ATOM 2417 C C . VAL B 1 70 ? 13.150 -8.793 22.457 1.00 16.70 70 VAL B C 1
ATOM 2418 O O . VAL B 1 70 ? 14.208 -8.587 23.059 1.00 15.90 70 VAL B O 1
ATOM 2422 N N . ASN B 1 71 ? 13.115 -9.242 21.198 1.00 16.42 71 ASN B N 1
ATOM 2423 C CA . ASN B 1 71 ? 14.362 -9.417 20.444 1.00 16.07 71 ASN B CA 1
ATOM 2424 C C . ASN B 1 71 ? 14.784 -8.062 19.875 1.00 15.36 71 ASN B C 1
ATOM 2425 O O . ASN B 1 71 ? 14.873 -7.867 18.660 1.00 14.76 71 ASN B O 1
ATOM 2430 N N . ARG B 1 72 ? 15.044 -7.123 20.784 1.00 15.14 72 ARG B N 1
ATOM 2431 C CA . ARG B 1 72 ? 15.280 -5.732 20.411 1.00 14.55 72 ARG B CA 1
ATOM 2432 C C . ARG B 1 72 ? 16.567 -5.149 21.023 1.00 14.50 72 ARG B C 1
ATOM 2433 O O . ARG B 1 72 ? 16.970 -5.502 22.136 1.00 14.54 72 ARG B O 1
ATOM 2441 N N . ALA B 1 73 ? 17.176 -4.241 20.275 1.00 13.43 73 ALA B N 1
ATOM 2442 C CA . ALA B 1 73 ? 18.339 -3.496 20.749 1.00 12.83 73 ALA B CA 1
ATOM 2443 C C . ALA B 1 73 ? 18.317 -2.079 20.199 1.00 12.43 73 ALA B C 1
ATOM 2444 O O . ALA B 1 73 ? 17.715 -1.803 19.157 1.00 12.42 73 ALA B O 1
ATOM 2446 N N . TRP B 1 74 ? 19.008 -1.179 20.890 1.00 11.34 74 TRP B N 1
ATOM 2447 C CA . TRP B 1 74 ? 19.213 0.173 20.374 1.00 11.49 74 TRP B CA 1
ATOM 2448 C C . TRP B 1 74 ? 20.297 0.158 19.302 1.00 11.54 74 TRP B C 1
ATOM 2449 O O . TRP B 1 74 ? 20.310 0.999 18.421 1.00 12.51 74 TRP B O 1
ATOM 2460 N N . PHE B 1 75 ? 21.205 -0.810 19.394 1.00 11.87 75 PHE B N 1
ATOM 2461 C CA . PHE B 1 75 ? 22.261 -1.000 18.399 1.00 12.04 75 PHE B CA 1
ATOM 2462 C C . PHE B 1 75 ? 22.792 -2.435 18.541 1.00 12.08 75 PHE B C 1
ATOM 2463 O O . PHE B 1 75 ? 22.663 -3.052 19.608 1.00 11.93 75 PHE B O 1
ATOM 2471 N N . TYR B 1 76 ? 23.386 -2.974 17.477 1.00 12.19 76 TYR B N 1
ATOM 2472 C CA . TYR B 1 76 ? 24.036 -4.273 17.592 1.00 13.44 76 TYR B CA 1
ATOM 2473 C C . TYR B 1 76 ? 25.151 -4.242 18.622 1.00 13.49 76 TYR B C 1
ATOM 2474 O O . TYR B 1 76 ? 25.889 -3.235 18.745 1.00 12.77 76 TYR B O 1
ATOM 2483 N N . HIS B 1 77 ? 25.254 -5.337 19.366 1.00 13.66 77 HIS B N 1
ATOM 2484 C CA . HIS B 1 77 ? 26.329 -5.501 20.326 1.00 15.14 77 HIS B CA 1
ATOM 2485 C C . HIS B 1 77 ? 27.688 -5.741 19.656 1.00 15.80 77 HIS B C 1
ATOM 2486 O O . HIS B 1 77 ? 27.779 -6.416 18.635 1.00 16.48 77 HIS B O 1
ATOM 2493 N N . SER B 1 78 ? 28.738 -5.170 20.239 1.00 16.39 78 SER B N 1
ATOM 2494 C CA . SER B 1 78 ? 30.117 -5.569 19.935 1.00 15.77 78 SER B CA 1
ATOM 2495 C C . SER B 1 78 ? 30.957 -5.301 21.166 1.00 16.37 78 SER B C 1
ATOM 2496 O O . SER B 1 78 ? 30.714 -4.337 21.894 1.00 16.42 78 SER B O 1
ATOM 2499 N N . GLU B 1 79 ? 31.971 -6.137 21.367 1.00 16.57 79 GLU B N 1
ATOM 2500 C CA . GLU B 1 79 ? 32.978 -5.871 22.382 1.00 17.04 79 GLU B CA 1
ATOM 2501 C C . GLU B 1 79 ? 33.970 -4.830 21.895 1.00 16.49 79 GLU B C 1
ATOM 2502 O O . GLU B 1 79 ? 34.743 -4.300 22.691 1.00 17.27 79 GLU B O 1
ATOM 2508 N N . ILE B 1 80 ? 33.956 -4.545 20.589 1.00 15.06 80 ILE B N 1
ATOM 2509 C CA . ILE B 1 80 ? 34.885 -3.598 19.991 1.00 13.54 80 ILE B CA 1
ATOM 2510 C C . ILE B 1 80 ? 34.142 -2.304 19.732 1.00 13.37 80 ILE B C 1
ATOM 2511 O O . ILE B 1 80 ? 33.335 -2.195 18.791 1.00 12.25 80 ILE B O 1
ATOM 2516 N N . SER B 1 81 ? 34.399 -1.323 20.588 1.00 11.73 81 SER B N 1
ATOM 2517 C CA . SER B 1 81 ? 33.643 -0.077 20.556 1.00 11.53 81 SER B CA 1
ATOM 2518 C C . SER B 1 81 ? 33.622 0.627 19.202 1.00 11.66 81 SER B C 1
ATOM 2519 O O . SER B 1 81 ? 32.579 1.159 18.809 1.00 10.88 81 SER B O 1
ATOM 2522 N N . HIS B 1 82 ? 34.748 0.641 18.488 1.00 12.07 82 HIS B N 1
ATOM 2523 C CA . HIS B 1 82 ? 34.773 1.374 17.204 1.00 12.44 82 HIS B CA 1
ATOM 2524 C C . HIS B 1 82 ? 33.809 0.797 16.164 1.00 12.43 82 HIS B C 1
ATOM 2525 O O . HIS B 1 82 ? 33.442 1.498 15.211 1.00 12.43 82 HIS B O 1
ATOM 2532 N N . GLU B 1 83 ? 33.446 -0.475 16.353 1.00 11.99 83 GLU B N 1
ATOM 2533 C CA . GLU B 1 83 ? 32.442 -1.172 15.510 1.00 12.69 83 GLU B CA 1
ATOM 2534 C C . GLU B 1 83 ? 30.993 -0.793 15.773 1.00 12.73 83 GLU B C 1
ATOM 2535 O O . GLU B 1 83 ? 30.115 -1.164 14.9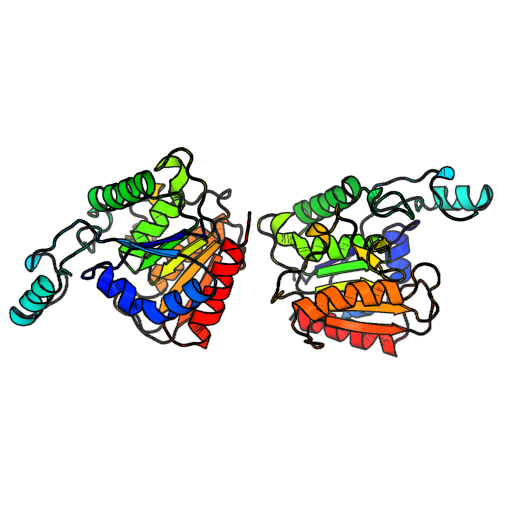78 1.00 13.16 83 GLU B O 1
ATOM 2541 N N . LEU B 1 84 ? 30.722 -0.082 16.873 1.00 11.99 84 LEU B N 1
ATOM 2542 C CA . LEU B 1 84 ? 29.321 0.225 17.227 1.00 12.15 84 LEU B CA 1
ATOM 2543 C C . LEU B 1 84 ? 28.727 1.256 16.295 1.00 12.26 84 LEU B C 1
ATOM 2544 O O . LEU B 1 84 ? 29.399 2.201 15.862 1.00 13.00 84 LEU B O 1
ATOM 2549 N N . ASP B 1 85 ? 27.441 1.080 16.002 1.00 12.93 85 ASP B N 1
ATOM 2550 C CA . ASP B 1 85 ? 26.729 2.014 15.120 1.00 12.44 85 ASP B CA 1
ATOM 2551 C C . ASP B 1 85 ? 25.406 2.345 15.793 1.00 11.87 85 ASP B C 1
ATOM 2552 O O . ASP B 1 85 ? 24.531 1.484 15.879 1.00 12.77 85 ASP B O 1
ATOM 2557 N N . ILE B 1 86 ? 25.266 3.580 16.278 1.00 11.09 86 ILE B N 1
ATOM 2558 C CA . ILE B 1 86 ? 24.051 3.907 17.014 1.00 10.97 86 ILE B CA 1
ATOM 2559 C C . ILE B 1 86 ? 23.060 4.683 16.152 1.00 11.22 86 ILE B C 1
ATOM 2560 O O . ILE B 1 86 ? 22.057 5.181 16.665 1.00 9.87 86 ILE B O 1
ATOM 2565 N N . SER B 1 87 ? 23.342 4.783 14.851 1.00 11.32 87 SER B N 1
ATOM 2566 C CA . SER B 1 87 ? 22.576 5.712 14.003 1.00 12.04 87 SER B CA 1
ATOM 2567 C C . SER B 1 87 ? 21.064 5.431 14.008 1.00 12.12 87 SER B C 1
ATOM 2568 O O . SER B 1 87 ? 20.276 6.357 14.179 1.00 11.82 87 SER B O 1
ATOM 2571 N N . GLU B 1 88 ? 20.679 4.178 13.772 1.00 11.44 88 GLU B N 1
ATOM 2572 C CA . GLU B 1 88 ? 19.246 3.834 13.707 1.00 12.18 88 GLU B CA 1
ATOM 2573 C C . GLU B 1 88 ? 18.537 4.047 15.056 1.00 11.52 88 GLU B C 1
ATOM 2574 O O . GLU B 1 88 ? 17.461 4.650 15.127 1.00 12.03 88 GLU B O 1
ATOM 2580 N N . GLY B 1 89 ? 19.157 3.558 16.128 1.00 11.70 89 GLY B N 1
ATOM 2581 C CA . GLY B 1 89 ? 18.589 3.748 17.461 1.00 11.62 89 GLY B CA 1
ATOM 2582 C C . GLY B 1 89 ? 18.465 5.220 17.831 1.00 11.48 89 GLY B C 1
ATOM 2583 O O . GLY B 1 89 ? 17.420 5.671 18.324 1.00 12.30 89 GLY B O 1
ATOM 2584 N N . LEU B 1 90 ? 19.532 5.979 17.604 1.00 12.01 90 LEU B N 1
ATOM 2585 C CA . LEU B 1 90 ? 19.528 7.417 17.900 1.00 12.30 90 LEU B CA 1
ATOM 2586 C C . LEU B 1 90 ? 18.426 8.125 17.113 1.00 12.61 90 LEU B C 1
ATOM 2587 O O . LEU B 1 90 ? 17.640 8.873 17.695 1.00 13.19 90 LEU B O 1
ATOM 2592 N N . LYS B 1 91 ? 18.366 7.873 15.804 1.00 13.24 91 LYS B N 1
ATOM 2593 C CA . LYS B 1 91 ? 17.320 8.477 14.964 1.00 13.64 91 LYS B CA 1
ATOM 2594 C C . LYS B 1 91 ? 15.909 8.166 15.497 1.00 13.15 91 LYS B C 1
ATOM 2595 O O . LYS B 1 91 ? 15.055 9.071 15.546 1.00 13.85 91 LYS B O 1
ATOM 2601 N N . SER B 1 92 ? 15.684 6.915 15.927 1.00 12.91 92 SER B N 1
ATOM 2602 C CA . SER B 1 92 ? 14.400 6.473 16.474 1.00 13.04 92 SER B CA 1
ATOM 2603 C C . SER B 1 92 ? 13.976 7.317 17.689 1.00 12.07 92 SER B C 1
ATOM 2604 O O . SER B 1 92 ? 12.833 7.796 17.763 1.00 12.64 92 SER B O 1
ATOM 2607 N N . VAL B 1 93 ? 14.892 7.499 18.636 1.00 11.77 93 VAL B N 1
ATOM 2608 C CA . VAL B 1 93 ? 14.609 8.322 19.832 1.00 10.86 93 VAL B CA 1
ATOM 2609 C C . VAL B 1 93 ? 14.442 9.798 19.477 1.00 11.91 93 VAL B C 1
ATOM 2610 O O . VAL B 1 93 ? 13.529 10.462 19.967 1.00 12.07 93 VAL B O 1
ATOM 2614 N N . VAL B 1 94 ? 15.342 10.326 18.660 1.00 12.35 94 VAL B N 1
ATOM 2615 C CA . VAL B 1 94 ? 15.233 11.726 18.238 1.00 13.20 94 VAL B CA 1
ATOM 2616 C C . VAL B 1 94 ? 13.888 12.011 17.523 1.00 13.28 94 VAL B C 1
ATOM 2617 O O . VAL B 1 94 ? 13.224 13.005 17.827 1.00 13.76 94 VAL B O 1
ATOM 2621 N N . ASP B 1 95 ? 13.498 11.140 16.594 1.00 13.97 95 ASP B N 1
ATOM 2622 C CA . ASP B 1 95 ? 12.193 11.222 15.922 1.00 13.97 95 ASP B CA 1
ATOM 2623 C C . ASP B 1 95 ? 11.055 11.196 16.949 1.00 14.71 95 ASP B C 1
ATOM 2624 O O . ASP B 1 95 ? 10.081 11.943 16.832 1.00 14.83 95 ASP B O 1
ATOM 2629 N N . HIS B 1 96 ? 11.170 10.336 17.959 1.00 14.16 96 HIS B N 1
ATOM 2630 C CA . HIS B 1 96 ? 10.143 10.302 18.997 1.00 14.44 96 HIS B CA 1
ATOM 2631 C C . HIS B 1 96 ? 10.036 11.628 19.774 1.00 14.69 96 HIS B C 1
ATOM 2632 O O . HIS B 1 96 ? 8.923 12.126 20.009 1.00 16.35 96 HIS B O 1
ATOM 2639 N N . ILE B 1 97 ? 11.184 12.175 20.179 1.00 14.10 97 ILE B N 1
ATOM 2640 C CA . ILE B 1 97 ? 11.248 13.431 20.926 1.00 14.45 97 ILE B CA 1
ATOM 2641 C C . ILE B 1 97 ? 10.691 14.565 20.054 1.00 15.09 97 ILE B C 1
ATOM 2642 O O . ILE B 1 97 ? 9.900 15.398 20.531 1.00 15.10 97 ILE B O 1
ATOM 2647 N N . LYS B 1 98 ? 11.055 14.560 18.772 1.00 15.50 98 LYS B N 1
ATOM 2648 C CA . LYS B 1 98 ? 10.568 15.605 17.854 1.00 17.39 98 LYS B CA 1
ATOM 2649 C C . LYS B 1 98 ? 9.035 15.590 17.775 1.00 17.78 98 LYS B C 1
ATOM 2650 O O . LYS B 1 98 ? 8.400 16.649 17.736 1.00 18.96 98 LYS B O 1
ATOM 2656 N N . ALA B 1 99 ? 8.452 14.392 17.750 1.00 18.42 99 ALA B N 1
ATOM 2657 C CA . ALA B 1 99 ? 7.000 14.228 17.606 1.00 18.70 99 ALA B CA 1
ATOM 2658 C C . ALA B 1 99 ? 6.226 14.363 18.926 1.00 19.37 99 ALA B C 1
ATOM 2659 O O . ALA B 1 99 ? 5.061 14.785 18.933 1.00 19.43 99 ALA B O 1
ATOM 2661 N N . ASN B 1 100 ? 6.861 14.014 20.042 1.00 18.56 100 ASN B N 1
ATOM 2662 C CA . ASN B 1 100 ? 6.137 13.845 21.308 1.00 19.25 100 ASN B CA 1
ATOM 2663 C C . ASN B 1 100 ? 6.655 14.676 22.475 1.00 18.78 100 ASN B C 1
ATOM 2664 O O . ASN B 1 100 ? 6.098 14.620 23.581 1.00 19.17 100 ASN B O 1
ATOM 2669 N N . GLY B 1 101 ? 7.712 15.442 22.232 1.00 18.39 101 GLY B N 1
ATOM 2670 C CA . GLY B 1 101 ? 8.346 16.221 23.282 1.00 18.14 101 GLY B CA 1
ATOM 2671 C C . GLY B 1 101 ? 7.675 17.566 23.450 1.00 18.62 101 GLY B C 1
ATOM 2672 O O . GLY B 1 101 ? 6.593 17.787 22.884 1.00 19.39 101 GLY B O 1
ATOM 2673 N N . PRO B 1 102 ? 8.326 18.477 24.194 1.00 18.24 102 PRO B N 1
ATOM 2674 C CA . PRO B 1 102 ? 9.624 18.223 24.825 1.00 17.49 102 PRO B CA 1
ATOM 2675 C C . PRO B 1 102 ? 9.529 17.264 26.016 1.00 16.72 102 PRO B C 1
ATOM 2676 O O . PRO B 1 102 ? 8.452 17.079 26.614 1.00 16.73 102 PRO B O 1
ATOM 2680 N N . TYR B 1 103 ? 10.673 16.665 26.333 1.00 15.41 103 TYR B N 1
ATOM 2681 C CA . TYR B 1 103 ? 10.835 15.856 27.523 1.00 14.08 103 TYR B CA 1
ATOM 2682 C C . TYR B 1 103 ? 11.652 16.618 28.557 1.00 13.25 103 TYR B C 1
ATOM 2683 O O . TYR B 1 103 ? 12.689 17.218 28.249 1.00 13.29 103 TYR B O 1
ATOM 2692 N N . ASP B 1 104 ? 11.168 16.592 29.786 1.00 11.91 104 ASP B N 1
ATOM 2693 C CA . ASP B 1 104 ? 11.852 17.225 30.910 1.00 12.70 104 ASP B CA 1
ATOM 2694 C C . ASP B 1 104 ? 13.038 16.372 31.393 1.00 12.05 104 ASP B C 1
ATOM 2695 O O . ASP B 1 104 ? 13.934 16.841 32.094 1.00 12.12 104 ASP B O 1
ATOM 2700 N N . GLY B 1 105 ? 13.035 15.102 31.015 1.00 11.48 105 GLY B N 1
ATOM 2701 C CA . GLY B 1 105 ? 14.162 14.256 31.368 1.00 10.46 105 GLY B CA 1
ATOM 2702 C C . GLY B 1 105 ? 14.122 12.926 30.667 1.00 10.67 105 GLY B C 1
ATOM 2703 O O . GLY B 1 105 ? 13.190 12.626 29.918 1.00 11.42 105 GLY B O 1
ATOM 2704 N N . ILE B 1 106 ? 15.138 12.120 30.934 1.00 9.75 106 ILE B N 1
ATOM 2705 C CA . ILE B 1 106 ? 15.310 10.879 30.215 1.00 9.46 106 ILE B CA 1
ATOM 2706 C C . ILE B 1 106 ? 15.856 9.830 31.185 1.00 9.05 106 ILE B C 1
ATOM 2707 O O . ILE B 1 106 ? 16.556 10.166 32.139 1.00 9.21 106 ILE B O 1
ATOM 2712 N N . VAL B 1 107 ? 15.518 8.567 30.935 1.00 8.93 107 VAL B N 1
ATOM 2713 C CA . VAL B 1 107 ? 15.933 7.469 31.812 1.00 9.30 107 VAL B CA 1
ATOM 2714 C C . VAL B 1 107 ? 16.342 6.326 30.899 1.00 9.64 107 VAL B C 1
ATOM 2715 O O . VAL B 1 107 ? 15.574 5.961 30.020 1.00 10.27 107 VAL B O 1
ATOM 2719 N N . GLY B 1 108 ? 17.543 5.772 31.092 1.00 8.77 108 GLY B N 1
ATOM 2720 C CA . GLY B 1 108 ? 18.027 4.703 30.206 1.00 9.56 108 GLY B CA 1
ATOM 2721 C C . GLY B 1 108 ? 18.575 3.545 31.017 1.00 9.47 108 GLY B C 1
ATOM 2722 O O . GLY B 1 108 ? 19.127 3.746 32.104 1.00 9.11 108 GLY B O 1
ATOM 2723 N N . LEU B 1 109 ? 18.437 2.349 30.474 1.00 9.40 109 LEU B N 1
ATOM 2724 C CA . LEU B 1 109 ? 19.024 1.157 31.063 1.00 10.02 109 LEU B CA 1
ATOM 2725 C C . LEU B 1 109 ? 20.031 0.581 30.055 1.00 9.33 109 LEU B C 1
ATOM 2726 O O . LEU B 1 109 ? 19.685 0.142 28.937 1.00 9.17 109 LEU B O 1
ATOM 2731 N N . SER B 1 110 ? 21.426 0.268 30.644 1.00 10.36 110 SER B N 1
ATOM 2732 C CA . SER B 1 110 ? 22.447 -0.487 29.962 1.00 10.53 110 SER B CA 1
ATOM 2733 C C . SER B 1 110 ? 22.660 0.104 28.582 1.00 10.94 110 SER B C 1
ATOM 2734 O O . SER B 1 110 ? 22.936 1.285 28.396 1.00 8.62 110 SER B O 1
ATOM 2737 N N . GLN B 1 111 ? 22.260 -0.670 27.219 1.00 11.20 111 GLN B N 1
ATOM 2738 C CA . GLN B 1 111 ? 22.421 0.094 25.928 1.00 10.62 111 GLN B CA 1
ATOM 2739 C C . GLN B 1 111 ? 21.632 1.394 25.923 1.00 10.05 111 GLN B C 1
ATOM 2740 O O . GLN B 1 111 ? 22.079 2.398 25.355 1.00 10.15 111 GLN B O 1
ATOM 2746 N N . GLY B 1 112 ? 20.433 1.347 26.508 1.00 9.22 112 GLY B N 1
ATOM 2747 C CA . GLY B 1 112 ? 19.547 2.514 26.566 1.00 8.53 112 GLY B CA 1
ATOM 2748 C C . GLY B 1 112 ? 20.166 3.660 27.361 1.00 8.57 112 GLY B C 1
ATOM 2749 O O . GLY B 1 112 ? 19.876 4.819 27.076 1.00 9.12 112 GLY B O 1
ATOM 2750 N N . ALA B 1 113 ? 20.987 3.333 28.366 1.00 8.01 113 ALA B N 1
ATOM 2751 C CA . ALA B 1 113 ? 21.714 4.330 29.190 1.00 8.52 113 ALA B CA 1
ATOM 2752 C C . ALA B 1 113 ? 22.925 4.915 28.446 1.00 9.04 113 ALA B C 1
ATOM 2753 O O . ALA B 1 113 ? 23.227 6.088 28.583 1.00 9.29 113 ALA B O 1
ATOM 2755 N N . ALA B 1 114 ? 23.644 4.095 27.683 1.00 9.00 114 ALA B N 1
ATOM 2756 C CA . ALA B 1 114 ? 24.701 4.642 26.828 1.00 9.53 114 ALA B CA 1
ATOM 2757 C C . ALA B 1 114 ? 24.076 5.617 25.844 1.00 9.19 114 ALA B C 1
ATOM 2758 O O . ALA B 1 114 ? 24.570 6.718 25.648 1.00 10.54 114 ALA B O 1
ATOM 2760 N N . LEU B 1 115 ? 22.951 5.226 25.264 1.00 8.59 115 LEU B N 1
ATOM 2761 C CA . LEU B 1 115 ? 22.263 6.091 24.313 1.00 8.92 115 LEU B CA 1
ATOM 2762 C C . LEU B 1 115 ? 21.680 7.335 24.977 1.00 8.88 115 LEU B C 1
ATOM 2763 O O . LEU B 1 115 ? 21.843 8.452 24.448 1.00 8.70 115 LEU B O 1
ATOM 2768 N N . SER B 1 116 ? 21.014 7.165 26.124 1.00 8.30 116 SER B N 1
ATOM 2769 C CA . SER B 1 116 ? 20.436 8.338 26.797 1.00 8.03 116 SER B CA 1
ATOM 2770 C C . SER B 1 116 ? 21.489 9.340 27.203 1.00 8.11 116 SER B C 1
ATOM 2771 O O . SER B 1 116 ? 21.221 10.533 27.152 1.00 8.46 116 SER B O 1
ATOM 2774 N N . SER B 1 117 ? 22.669 8.867 27.601 1.00 7.66 117 SER B N 1
ATOM 2775 C CA . SER B 1 117 ? 23.769 9.770 27.961 1.00 8.44 117 SER B CA 1
ATOM 2776 C C . SER B 1 117 ? 24.188 10.620 26.757 1.00 8.42 117 SER B C 1
ATOM 2777 O O . SER B 1 117 ? 24.296 11.824 26.849 1.00 9.09 117 SER B O 1
ATOM 2780 N N . ILE B 1 118 ? 24.363 9.986 25.607 1.00 9.06 118 ILE B N 1
ATOM 2781 C CA . ILE B 1 118 ? 24.724 10.707 24.388 1.00 9.68 118 ILE B CA 1
ATOM 2782 C C . ILE B 1 118 ? 23.661 11.734 24.050 1.00 10.56 118 ILE B C 1
ATOM 2783 O O . ILE B 1 118 ? 23.975 12.899 23.760 1.00 10.84 118 ILE B O 1
ATOM 2788 N N . ILE B 1 119 ? 22.402 11.322 24.137 1.00 10.76 119 ILE B N 1
ATOM 2789 C CA . ILE B 1 119 ? 21.295 12.237 23.839 1.00 10.99 119 ILE B CA 1
ATOM 2790 C C . ILE B 1 119 ? 21.278 13.397 24.827 1.00 11.01 119 ILE B C 1
ATOM 2791 O O . ILE B 1 119 ? 21.080 14.530 24.427 1.00 10.31 119 ILE B O 1
ATOM 2796 N N 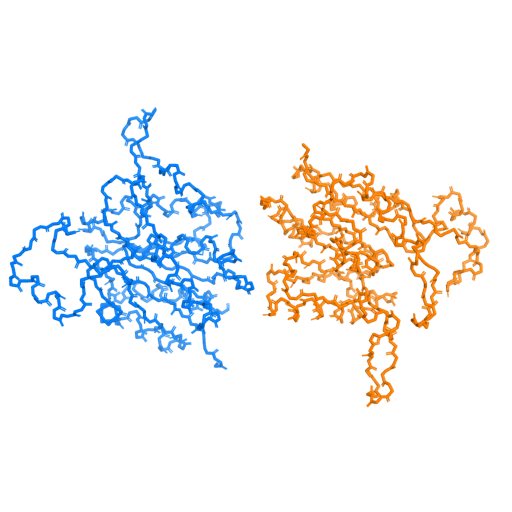. THR B 1 120 ? 21.534 13.107 26.109 1.00 10.47 120 THR B N 1
ATOM 2797 C CA . THR B 1 120 ? 21.611 14.168 27.132 1.00 10.77 120 THR B CA 1
ATOM 2798 C C . THR B 1 120 ? 22.652 15.225 26.734 1.00 11.04 120 THR B C 1
ATOM 2799 O O . THR B 1 120 ? 22.409 16.424 26.873 1.00 11.56 120 THR B O 1
ATOM 2803 N N . ASN B 1 121 ? 23.786 14.772 26.205 1.00 10.52 121 ASN B N 1
ATOM 2804 C CA . ASN B 1 121 ? 24.902 15.661 25.844 1.00 11.13 121 ASN B CA 1
ATOM 2805 C C . ASN B 1 121 ? 24.570 16.560 24.658 1.00 11.94 121 ASN B C 1
ATOM 2806 O O . ASN B 1 121 ? 25.112 17.658 24.553 1.00 13.04 121 ASN B O 1
ATOM 2811 N N . LYS B 1 122 ? 23.695 16.072 23.783 1.00 12.54 122 LYS B N 1
ATOM 2812 C CA . LYS B 1 122 ? 23.490 16.663 22.451 1.00 13.36 122 LYS B CA 1
ATOM 2813 C C . LYS B 1 122 ? 22.040 17.114 22.189 1.00 14.21 122 LYS B C 1
ATOM 2814 O O . LYS B 1 122 ? 21.722 17.590 21.076 1.00 14.55 122 LYS B O 1
ATOM 2820 N N . ILE B 1 123 ? 21.165 16.983 23.193 1.00 13.66 123 ILE B N 1
ATOM 2821 C CA . ILE B 1 123 ? 19.709 17.128 22.979 1.00 13.77 123 ILE B CA 1
ATOM 2822 C C . ILE B 1 123 ? 19.306 18.387 22.169 1.00 14.81 123 ILE B C 1
ATOM 2823 O O . ILE B 1 123 ? 18.519 18.274 21.234 1.00 14.84 123 ILE B O 1
ATOM 2828 N N . SER B 1 124 ? 19.877 19.537 22.515 1.00 15.88 124 SER B N 1
ATOM 2829 C CA . SER B 1 124 ? 19.536 20.824 21.862 1.00 17.40 124 SER B CA 1
ATOM 2830 C C . SER B 1 124 ? 20.059 20.896 20.428 1.00 18.45 124 SER B C 1
ATOM 2831 O O . SER B 1 124 ? 19.480 21.601 19.585 1.00 18.99 124 SER B O 1
ATOM 2834 N N . GLU B 1 125 ? 21.132 20.157 20.141 1.00 18.71 125 GLU B N 1
ATOM 2835 C CA . GLU B 1 125 ? 21.632 20.031 18.765 1.00 19.69 125 GLU B CA 1
ATOM 2836 C C . GLU B 1 125 ? 20.787 19.048 17.953 1.00 19.23 125 GLU B C 1
ATOM 2837 O O . GLU B 1 125 ? 20.517 19.277 16.768 1.00 19.45 125 GLU B O 1
ATOM 2843 N N . LEU B 1 126 ? 20.377 17.948 18.584 1.00 18.21 126 LEU B N 1
ATOM 2844 C CA . LEU B 1 126 ? 19.614 16.898 17.902 1.00 17.85 126 LEU B CA 1
ATOM 2845 C C . LEU B 1 126 ? 18.171 17.295 17.644 1.00 17.47 126 LEU B C 1
ATOM 2846 O O . LEU B 1 126 ? 17.595 16.900 16.632 1.00 17.49 126 LEU B O 1
ATOM 2851 N N . VAL B 1 127 ? 17.595 18.063 18.570 1.00 18.08 127 VAL B N 1
ATOM 2852 C CA . VAL B 1 127 ? 16.213 18.522 18.469 1.00 18.46 127 VAL B CA 1
ATOM 2853 C C . VAL B 1 127 ? 16.260 20.039 18.635 1.00 19.74 127 VAL B C 1
ATOM 2854 O O . VAL B 1 127 ? 16.276 20.545 19.757 1.00 18.80 127 VAL B O 1
ATOM 2858 N N . PRO B 1 128 ? 16.337 20.780 17.510 1.00 20.83 128 PRO B N 1
ATOM 2859 C CA . PRO B 1 128 ? 16.345 22.243 17.638 1.00 21.59 128 PRO B CA 1
ATOM 2860 C C . PRO B 1 128 ? 15.183 22.771 18.493 1.00 21.70 128 PRO B C 1
ATOM 2861 O O . PRO B 1 128 ? 14.046 22.287 18.411 1.00 22.48 128 PRO B O 1
ATOM 2865 N N . ASP B 1 129 ? 15.510 23.747 19.328 1.00 22.38 129 ASP B N 1
ATOM 2866 C CA . ASP B 1 129 ? 14.580 24.380 20.271 1.00 22.58 129 ASP B CA 1
ATOM 2867 C C . ASP B 1 129 ? 14.238 23.534 21.497 1.00 21.46 129 ASP B C 1
ATOM 2868 O O . ASP B 1 129 ? 13.518 24.002 22.365 1.00 21.86 129 ASP B O 1
ATOM 2873 N N . HIS B 1 130 ? 14.733 22.295 21.566 1.00 19.95 130 HIS B N 1
ATOM 2874 C CA . HIS B 1 130 ? 14.541 21.486 22.781 1.00 18.03 130 HIS B CA 1
ATOM 2875 C C . HIS B 1 130 ? 15.571 21.952 23.815 1.00 18.00 130 HIS B C 1
ATOM 2876 O O . HIS B 1 130 ? 16.755 22.101 23.495 1.00 17.19 130 HIS B O 1
ATOM 2883 N N . PRO B 1 131 ? 15.121 22.200 25.058 1.00 18.06 131 PRO B N 1
ATOM 2884 C CA . PRO B 1 131 ? 16.045 22.636 26.094 1.00 18.04 131 PRO B CA 1
ATOM 2885 C C . PRO B 1 131 ? 16.874 21.467 26.630 1.00 17.60 131 PRO B C 1
ATOM 2886 O O . PRO B 1 131 ? 16.585 20.296 26.321 1.00 16.86 131 PRO B O 1
ATOM 2890 N N . GLN B 1 132 ? 17.903 21.773 27.413 1.00 16.92 132 GLN B N 1
ATOM 2891 C CA . GLN B 1 132 ? 18.609 20.726 28.144 1.00 16.80 132 GLN B CA 1
ATOM 2892 C C . GLN B 1 132 ? 17.597 19.949 28.989 1.00 15.45 132 GLN B C 1
ATOM 2893 O O . GLN B 1 132 ? 16.572 20.495 29.436 1.00 14.50 132 GLN B O 1
ATOM 2899 N N . PHE B 1 133 ? 17.875 18.670 29.228 1.00 14.13 133 PHE B N 1
ATOM 2900 C CA . PHE B 1 133 ? 17.068 17.946 30.194 1.00 12.68 133 PHE B CA 1
ATOM 2901 C C . PHE B 1 133 ? 17.260 18.541 31.586 1.00 11.88 133 PHE B C 1
ATOM 2902 O O . PHE B 1 133 ? 18.366 18.984 31.947 1.00 11.74 133 PHE B O 1
ATOM 2910 N N . LYS B 1 134 ? 16.191 18.518 32.373 1.00 11.05 134 LYS B N 1
ATOM 2911 C CA . LYS B 1 134 ? 16.285 18.827 33.806 1.00 11.12 134 LYS B CA 1
ATOM 2912 C C . LYS B 1 134 ? 17.033 17.725 34.558 1.00 10.73 134 LYS B C 1
ATOM 2913 O O . LYS B 1 134 ? 17.781 17.986 35.523 1.00 11.13 134 LYS B O 1
ATOM 2919 N N . VAL B 1 135 ? 16.830 16.488 34.098 1.00 10.65 135 VAL B N 1
ATOM 2920 C CA . VAL B 1 135 ? 17.377 15.314 34.787 1.00 9.78 135 VAL B CA 1
ATOM 2921 C C . VAL B 1 135 ? 17.597 14.191 33.794 1.00 9.82 135 VAL B C 1
ATOM 2922 O O . VAL B 1 135 ? 16.814 14.015 32.850 1.00 9.57 135 VAL B O 1
ATOM 2926 N N . SER B 1 136 ? 18.670 13.428 34.017 1.00 9.02 136 SER B N 1
ATOM 2927 C CA . SER B 1 136 ? 19.008 12.323 33.141 1.00 9.50 136 SER B CA 1
ATOM 2928 C C . SER B 1 136 ? 19.420 11.213 34.072 1.00 9.36 136 SER B C 1
ATOM 2929 O O . SER B 1 136 ? 20.352 11.398 34.871 1.00 9.70 136 SER B O 1
ATOM 2932 N N . VAL B 1 137 ? 18.726 10.071 33.977 1.00 9.48 137 VAL B N 1
ATOM 2933 C CA . VAL B 1 137 ? 18.917 8.959 34.903 1.00 9.27 137 VAL B CA 1
ATOM 2934 C C . VAL B 1 137 ? 19.589 7.846 34.114 1.00 9.06 137 VAL B C 1
ATOM 2935 O O . VAL B 1 137 ? 19.050 7.364 33.113 1.00 9.22 137 VAL B O 1
ATOM 2939 N N . VAL B 1 138 ? 20.790 7.490 34.556 1.00 8.37 138 VAL B N 1
ATOM 2940 C CA . VAL B 1 138 ? 21.641 6.564 33.787 1.00 8.14 138 VAL B CA 1
ATOM 2941 C C . VAL B 1 138 ? 21.746 5.271 34.595 1.00 8.93 138 VAL B C 1
ATOM 2942 O O . VAL B 1 138 ? 22.486 5.215 35.582 1.00 8.20 138 VAL B O 1
ATOM 2946 N N . ILE B 1 139 ? 21.017 4.228 34.171 1.00 8.44 139 ILE B N 1
ATOM 2947 C CA . ILE B 1 139 ? 20.946 2.973 34.945 1.00 9.26 139 ILE B CA 1
ATOM 2948 C C . ILE B 1 139 ? 21.867 1.939 34.299 1.00 8.78 139 ILE B C 1
ATOM 2949 O O . ILE B 1 139 ? 21.688 1.582 33.132 1.00 8.79 139 ILE B O 1
ATOM 2954 N N . SER B 1 140 ? 22.859 1.468 35.061 1.00 8.98 140 SER B N 1
ATOM 2955 C CA . SER B 1 140 ? 23.853 0.501 34.569 1.00 9.17 140 SER B CA 1
ATOM 2956 C C . SER B 1 140 ? 24.424 0.911 33.201 1.00 9.14 140 SER B C 1
ATOM 2957 O O . SER B 1 140 ? 24.503 0.110 32.273 1.00 10.51 140 SER B O 1
ATOM 2960 N N . GLY B 1 141 ? 24.790 2.187 33.083 1.00 9.43 141 GLY B N 1
ATOM 2961 C CA . GLY B 1 141 ? 25.275 2.733 31.819 1.00 10.07 141 GLY B CA 1
ATOM 2962 C C . GLY B 1 141 ? 26.763 2.544 31.645 1.00 10.35 141 GLY B C 1
ATOM 2963 O O . GLY B 1 141 ? 27.476 2.094 32.559 1.00 10.40 141 GLY B O 1
ATOM 2964 N N . TYR B 1 142 ? 27.249 2.921 30.467 1.00 11.21 142 TYR B N 1
ATOM 2965 C CA . TYR B 1 142 ? 28.657 2.781 30.134 1.00 11.29 142 TYR B CA 1
ATOM 2966 C C . TYR B 1 142 ? 28.901 3.609 28.881 1.00 11.98 142 TYR B C 1
ATOM 2967 O O . TYR B 1 142 ? 27.950 3.988 28.181 1.00 11.99 142 TYR B O 1
ATOM 2976 N N . SER B 1 143 ? 30.170 3.868 28.617 1.00 10.79 143 SER B N 1
ATOM 2977 C CA . SER B 1 143 ? 30.608 4.539 27.398 1.00 11.10 143 SER B CA 1
ATOM 2978 C C . SER B 1 143 ? 31.408 3.553 26.567 1.00 10.85 143 SER B C 1
ATOM 2979 O O . SER B 1 143 ? 31.745 2.465 27.039 1.00 11.80 143 SER B O 1
ATOM 2982 N N . PHE B 1 144 ? 31.683 3.949 25.334 1.00 10.59 144 PHE B N 1
ATOM 2983 C CA . PHE B 1 144 ? 32.203 3.043 24.333 1.00 10.26 144 PHE B CA 1
ATOM 2984 C C . PHE B 1 144 ? 33.735 3.114 24.351 1.00 10.33 144 PHE B C 1
ATOM 2985 O O . PHE B 1 144 ? 34.377 3.668 23.471 1.00 10.58 144 PHE B O 1
ATOM 2993 N N . THR B 1 145 ? 34.293 2.470 25.366 1.00 10.48 145 THR B N 1
ATOM 2994 C CA . THR B 1 145 ? 35.710 2.508 25.647 1.00 10.35 145 THR B CA 1
ATOM 2995 C C . THR B 1 145 ? 36.473 1.399 24.906 1.00 10.68 145 THR B C 1
ATOM 2996 O O . THR B 1 145 ? 35.878 0.455 24.369 1.00 11.86 145 THR B O 1
ATOM 3000 N N . GLU B 1 146 ? 37.800 1.524 24.897 1.00 10.42 146 GLU B N 1
ATOM 3001 C CA . GLU B 1 146 ? 38.686 0.539 24.286 1.00 10.71 146 GLU B CA 1
ATOM 3002 C C . GLU B 1 146 ? 40.027 0.659 25.026 1.00 10.79 146 GLU B C 1
ATOM 3003 O O . GLU B 1 146 ? 40.251 1.645 25.747 1.00 9.87 146 GLU B O 1
ATOM 3009 N N . PRO B 1 147 ? 40.920 -0.319 24.847 1.00 11.77 147 PRO B N 1
ATOM 3010 C CA . PRO B 1 147 ? 42.240 -0.212 25.476 1.00 12.44 147 PRO B CA 1
ATOM 3011 C C . PRO B 1 147 ? 43.002 1.021 24.974 1.00 13.13 147 PRO B C 1
ATOM 3012 O O . PRO B 1 147 ? 42.969 1.332 23.782 1.00 13.39 147 PRO B O 1
ATOM 3016 N N . ASP B 1 148 ? 43.685 1.719 25.882 1.00 14.04 148 ASP B N 1
ATOM 3017 C CA . ASP B 1 148 ? 44.411 2.941 25.549 1.00 14.69 148 ASP B CA 1
ATOM 3018 C C . ASP B 1 148 ? 45.862 2.526 25.299 1.00 15.26 148 ASP B C 1
ATOM 3019 O O . ASP B 1 148 ? 46.551 2.151 26.248 1.00 15.61 148 ASP B O 1
ATOM 3024 N N . PRO B 1 149 ? 46.317 2.530 24.024 1.00 16.10 149 PRO B N 1
ATOM 3025 C CA . PRO B 1 149 ? 47.601 1.864 23.750 1.00 16.74 149 PRO B CA 1
ATOM 3026 C C . PRO B 1 149 ? 48.756 2.402 24.594 1.00 16.54 149 PRO B C 1
ATOM 3027 O O . PRO B 1 149 ? 49.591 1.615 25.040 1.00 17.43 149 PRO B O 1
ATOM 3031 N N . GLU B 1 150 ? 48.797 3.715 24.827 1.00 15.65 150 GLU B N 1
ATOM 3032 C CA . GLU B 1 150 ? 49.925 4.327 25.547 1.00 16.05 150 GLU B CA 1
ATOM 3033 C C . GLU B 1 150 ? 49.763 4.267 27.064 1.00 15.15 150 GLU B C 1
ATOM 3034 O O . GLU B 1 150 ? 50.659 4.679 27.823 1.00 14.53 150 GLU B O 1
ATOM 3040 N N . HIS B 1 151 ? 48.619 3.741 27.492 1.00 14.53 151 HIS B N 1
ATOM 3041 C CA . HIS B 1 151 ? 48.318 3.589 28.918 1.00 14.48 151 HIS B CA 1
ATOM 3042 C C . HIS B 1 151 ? 47.823 2.184 29.220 1.00 14.62 151 HIS B C 1
ATOM 3043 O O . HIS B 1 151 ? 46.626 1.981 29.470 1.00 13.88 151 HIS B O 1
ATOM 3050 N N . PRO B 1 152 ? 48.743 1.195 29.170 1.00 14.84 152 PRO B N 1
ATOM 3051 C CA . PRO B 1 152 ? 48.385 -0.204 29.385 1.00 15.55 152 PRO B CA 1
ATOM 3052 C C . PRO B 1 152 ? 47.588 -0.381 30.674 1.00 15.65 152 PRO B C 1
ATOM 3053 O O . PRO B 1 152 ? 47.933 0.201 31.713 1.00 15.91 152 PRO B O 1
ATOM 3057 N N . GLY B 1 153 ? 46.513 -1.160 30.588 1.00 16.37 153 GLY B N 1
ATOM 3058 C CA . GLY B 1 153 ? 45.631 -1.364 31.737 1.00 16.31 153 GLY B CA 1
ATOM 3059 C C . GLY B 1 153 ? 44.521 -0.342 31.892 1.00 16.55 153 GLY B C 1
ATOM 3060 O O . GLY B 1 153 ? 43.627 -0.539 32.725 1.00 17.76 153 GLY B O 1
ATOM 3061 N N . GLU B 1 154 ? 44.584 0.748 31.117 1.00 15.51 154 GLU B N 1
ATOM 3062 C CA . GLU B 1 154 ? 43.593 1.836 31.159 1.00 15.19 154 GLU B CA 1
ATOM 3063 C C . GLU B 1 154 ? 42.816 1.890 29.853 1.00 14.26 154 GLU B C 1
ATOM 3064 O O . GLU B 1 154 ? 43.273 1.377 28.823 1.00 14.34 154 GLU B O 1
ATOM 3070 N N . LEU B 1 155 ? 41.651 2.530 29.910 1.00 13.65 155 LEU B N 1
ATOM 3071 C CA . LEU B 1 155 ? 40.751 2.611 28.760 1.00 13.34 155 LEU B CA 1
ATOM 3072 C C . LEU B 1 155 ? 40.572 4.026 28.334 1.00 13.65 155 LEU B C 1
ATOM 3073 O O . LEU B 1 155 ? 40.692 4.949 29.168 1.00 15.10 155 LEU B O 1
ATOM 3078 N N . ARG B 1 156 ? 40.227 4.205 27.054 1.00 12.75 156 ARG B N 1
ATOM 3079 C CA . ARG B 1 156 ? 39.850 5.502 26.524 1.00 12.72 156 ARG B CA 1
ATOM 3080 C C . ARG B 1 156 ? 38.566 5.342 25.705 1.00 12.23 156 ARG B C 1
ATOM 3081 O O . ARG B 1 156 ? 38.233 4.222 25.276 1.00 12.27 156 ARG B O 1
ATOM 3089 N N . ILE B 1 157 ? 37.857 6.442 25.494 1.00 11.78 157 ILE B N 1
ATOM 3090 C CA . ILE B 1 157 ? 36.679 6.409 24.613 1.00 11.55 157 ILE B CA 1
ATOM 3091 C C . ILE B 1 157 ? 37.189 6.273 23.165 1.00 11.42 157 ILE B C 1
ATOM 3092 O O . ILE B 1 157 ? 38.102 7.016 22.742 1.00 11.04 157 ILE B O 1
ATOM 3097 N N . THR B 1 158 ? 36.639 5.300 22.426 1.00 11.42 158 THR B N 1
ATOM 3098 C CA . THR B 1 158 ? 37.073 5.122 21.020 1.00 11.37 158 THR B CA 1
ATOM 3099 C C . THR B 1 158 ? 36.820 6.414 20.221 1.00 10.64 158 THR B C 1
ATOM 3100 O O . THR B 1 158 ? 35.850 7.142 20.487 1.00 10.62 158 THR B O 1
ATOM 3104 N N . GLU B 1 159 ? 37.704 6.720 19.258 1.00 10.97 159 GLU B N 1
ATOM 3105 C CA . GLU B 1 159 ? 37.674 7.997 18.570 1.00 10.62 159 GLU B CA 1
ATOM 3106 C C . GLU B 1 159 ? 36.313 8.338 17.938 1.00 10.79 159 GLU B C 1
ATOM 3107 O O . GLU B 1 159 ? 35.862 9.501 18.005 1.00 11.90 159 GLU B O 1
ATOM 3113 N N . LYS B 1 160 ? 35.660 7.334 17.352 1.00 10.81 160 LYS B N 1
ATOM 3114 C CA . LYS B 1 160 ? 34.345 7.536 16.726 1.00 11.57 160 LYS B CA 1
ATOM 3115 C C . LYS B 1 160 ? 33.339 8.227 17.652 1.00 11.42 160 LYS B C 1
ATOM 3116 O O . LYS B 1 160 ? 32.528 9.049 17.199 1.00 11.48 160 LYS B O 1
ATOM 3122 N N . PHE B 1 161 ? 33.448 7.925 18.948 1.00 11.26 161 PHE B N 1
ATOM 3123 C CA . PHE B 1 161 ? 32.457 8.355 19.923 1.00 11.58 161 PHE B CA 1
ATOM 3124 C C . PHE B 1 161 ? 32.951 9.390 20.925 1.00 11.67 161 PHE B C 1
ATOM 3125 O O . PHE B 1 161 ? 32.241 9.691 21.908 1.00 10.55 161 PHE B O 1
ATOM 3133 N N . ARG B 1 162 ? 34.130 9.968 20.659 1.00 12.58 162 ARG B N 1
ATOM 3134 C CA . ARG B 1 162 ? 34.680 10.998 21.547 1.00 14.26 162 ARG B CA 1
ATOM 3135 C C . ARG B 1 162 ? 33.774 12.204 21.627 1.00 14.09 162 ARG B C 1
ATOM 3136 O O . ARG B 1 162 ? 33.507 12.705 22.731 1.00 14.18 162 ARG B O 1
ATOM 3144 N N . ASP B 1 163 ? 33.301 12.672 20.476 1.00 13.97 163 ASP B N 1
ATOM 3145 C CA . ASP B 1 163 ? 32.384 13.811 20.466 1.00 15.01 163 ASP B CA 1
ATOM 3146 C C . ASP B 1 163 ? 31.076 13.448 21.177 1.00 13.74 163 ASP B C 1
ATOM 3147 O O . ASP B 1 163 ? 30.544 14.241 21.975 1.00 13.57 163 ASP B O 1
ATOM 3152 N N . SER B 1 164 ? 30.579 12.237 20.914 1.00 12.14 164 SER B N 1
ATOM 3153 C CA . SER B 1 164 ? 29.294 11.778 21.470 1.00 11.82 164 SER B CA 1
ATOM 3154 C C . SER B 1 164 ? 29.273 11.873 22.994 1.00 11.59 164 SER B C 1
ATOM 3155 O O . SER B 1 164 ? 28.258 12.261 23.568 1.00 11.19 164 SER B O 1
ATOM 3158 N N . PHE B 1 165 ? 30.387 11.496 23.624 1.00 11.15 165 PHE B N 1
ATOM 3159 C CA . PHE B 1 165 ? 30.475 11.445 25.089 1.00 11.15 165 PHE B CA 1
ATOM 3160 C C . PHE B 1 165 ? 31.093 12.686 25.720 1.00 12.06 165 PHE B C 1
ATOM 3161 O O . PHE B 1 165 ? 31.280 12.750 26.952 1.00 11.86 165 PHE B O 1
ATOM 3169 N N . ALA B 1 166 ? 31.411 13.677 24.890 1.00 11.55 166 ALA B N 1
ATOM 3170 C CA . ALA B 1 166 ? 31.927 14.964 25.405 1.00 12.85 166 ALA B CA 1
ATOM 3171 C C . ALA B 1 166 ? 30.796 15.727 26.078 1.00 13.47 166 ALA B C 1
ATOM 3172 O O . ALA B 1 166 ? 29.688 15.824 25.525 1.00 14.64 166 ALA B O 1
ATOM 3174 N N . VAL B 1 167 ? 31.066 16.248 27.278 1.00 13.13 167 VAL B N 1
ATOM 3175 C CA . VAL B 1 167 ? 30.049 16.922 28.087 1.00 14.26 167 VAL B CA 1
ATOM 3176 C C . VAL B 1 167 ? 30.488 18.381 28.242 1.00 15.57 167 VAL B C 1
ATOM 3177 O O . VAL B 1 167 ? 31.616 18.635 28.659 1.00 16.54 167 VAL B O 1
ATOM 3181 N N . LYS B 1 168 ? 29.602 19.298 27.869 1.00 17.05 168 LYS B N 1
ATOM 3182 C CA . LYS B 1 168 ? 29.855 20.749 27.969 1.00 19.19 168 LYS B CA 1
ATOM 3183 C C . LYS B 1 168 ? 29.677 21.198 29.429 1.00 19.77 168 LYS B C 1
ATOM 3184 O O . LYS B 1 168 ? 28.722 20.783 30.087 1.00 19.00 168 LYS B O 1
ATOM 3190 N N . PRO B 1 169 ? 30.590 22.057 29.943 1.00 20.61 169 PRO B N 1
ATOM 3191 C CA . PRO B 1 169 ? 30.469 22.552 31.325 1.00 21.43 169 PRO B CA 1
ATOM 3192 C C . PRO B 1 169 ? 29.193 23.352 31.579 1.00 21.82 169 PRO B C 1
ATOM 3193 O O . PRO B 1 169 ? 28.741 23.443 32.723 1.00 23.00 169 PRO B O 1
ATOM 3197 N N . ASP B 1 170 ? 28.624 23.933 30.533 1.00 21.88 170 ASP B N 1
ATOM 3198 C CA . ASP B 1 170 ? 27.410 24.731 30.703 1.00 23.01 170 ASP B CA 1
ATOM 3199 C C . ASP B 1 170 ? 26.146 23.872 30.813 1.00 22.53 170 ASP B C 1
ATOM 3200 O O . ASP B 1 170 ? 25.063 24.382 31.100 1.00 22.29 170 ASP B O 1
ATOM 3205 N N . MET B 1 171 ? 26.295 22.560 30.617 1.00 20.94 171 MET B N 1
ATOM 3206 C CA . MET B 1 171 ? 25.177 21.658 30.857 1.00 21.03 171 MET B CA 1
ATOM 3207 C C . MET B 1 171 ? 25.018 21.377 32.347 1.00 19.33 171 MET B C 1
ATOM 3208 O O . MET B 1 171 ? 25.917 20.819 32.987 1.00 20.23 171 MET B O 1
ATOM 3213 N N . LYS B 1 172 ? 23.865 21.763 32.876 1.00 18.55 172 LYS B N 1
ATOM 3214 C CA . LYS B 1 172 ? 23.587 21.648 34.310 1.00 17.47 172 LYS B CA 1
ATOM 3215 C C . LYS B 1 172 ? 22.430 20.678 34.600 1.00 16.74 172 LYS B C 1
ATOM 3216 O O . LYS B 1 172 ? 21.836 20.715 35.677 1.00 15.92 172 LYS B O 1
ATOM 3222 N N . THR B 1 173 ? 22.106 19.828 33.621 1.00 14.34 173 THR B N 1
ATOM 3223 C CA . THR B 1 173 ? 21.220 18.677 33.836 1.00 12.84 173 THR B CA 1
ATOM 3224 C C . THR B 1 173 ? 21.693 17.902 35.082 1.00 11.90 173 THR B C 1
ATOM 3225 O O . THR B 1 173 ? 22.891 17.647 35.229 1.00 12.70 173 THR B O 1
ATOM 3229 N N . LYS B 1 174 ? 20.767 17.517 35.965 1.00 11.01 174 LYS B N 1
ATOM 3230 C CA . LYS B 1 174 ? 21.098 16.639 37.096 1.00 10.34 174 LYS B CA 1
ATOM 3231 C C . LYS B 1 174 ? 21.274 15.213 36.571 1.00 10.08 174 LYS B C 1
ATOM 3232 O O . LYS B 1 174 ? 20.344 14.641 35.994 1.00 10.92 174 LYS B O 1
ATOM 3238 N N . MET B 1 175 ? 22.467 14.677 36.769 1.00 9.33 175 MET B N 1
ATOM 3239 C CA . MET B 1 175 ? 22.805 13.341 36.278 1.00 9.41 175 MET B CA 1
ATOM 3240 C C . MET B 1 175 ? 22.664 12.369 37.446 1.00 10.01 175 MET B C 1
ATOM 3241 O O . MET B 1 175 ? 23.301 12.547 38.488 1.00 10.65 175 MET B O 1
ATOM 3246 N N . ILE B 1 176 ? 21.834 11.342 37.290 1.00 8.37 176 ILE B N 1
ATOM 3247 C CA . ILE B 1 176 ? 21.677 10.367 38.375 1.00 9.64 176 ILE B CA 1
ATOM 3248 C C . ILE B 1 176 ? 22.126 9.003 37.867 1.00 9.31 176 ILE B C 1
ATOM 3249 O O . ILE B 1 176 ? 21.449 8.391 37.045 1.00 10.42 176 ILE B O 1
ATOM 3254 N N . PHE B 1 177 ? 23.270 8.556 38.373 1.00 9.37 177 PHE B N 1
ATOM 3255 C CA . PHE B 1 177 ? 23.838 7.264 37.990 1.00 9.58 177 PHE B CA 1
ATOM 3256 C C . PHE B 1 177 ? 23.418 6.186 38.978 1.00 9.79 177 PHE B C 1
ATOM 3257 O O . PHE B 1 177 ? 23.468 6.397 40.183 1.00 10.37 177 PHE B O 1
ATOM 3265 N N . ILE B 1 178 ? 23.009 5.034 38.452 1.00 10.05 178 ILE B N 1
ATOM 3266 C CA . ILE B 1 178 ? 22.577 3.902 39.285 1.00 10.20 178 ILE B CA 1
ATOM 3267 C C . ILE B 1 178 ? 23.334 2.686 38.779 1.00 10.03 178 ILE B C 1
ATOM 3268 O O . ILE B 1 178 ? 23.456 2.484 37.578 1.00 9.14 178 ILE B O 1
ATOM 3273 N N . TYR B 1 179 ? 23.847 1.870 39.701 1.00 10.31 179 TYR B N 1
ATOM 3274 C CA . TYR B 1 179 ? 24.527 0.647 39.293 1.00 10.28 179 TYR B CA 1
ATOM 3275 C C . TYR B 1 179 ? 24.494 -0.372 40.430 1.00 9.63 179 TYR B C 1
ATOM 3276 O O . TYR B 1 179 ? 24.362 -0.002 41.607 1.00 10.38 179 TYR B O 1
ATOM 3285 N N . GLY B 1 180 ? 24.614 -1.642 40.056 1.00 9.29 180 GLY B N 1
ATOM 3286 C CA . GLY B 1 180 ? 24.539 -2.746 41.001 1.00 9.66 180 GLY B CA 1
ATOM 3287 C C . GLY B 1 180 ? 25.917 -3.270 41.353 1.00 8.96 180 GLY B C 1
ATOM 3288 O O . GLY B 1 180 ? 26.735 -3.537 40.483 1.00 10.01 180 GLY B O 1
ATOM 3289 N N . ALA B 1 181 ? 26.156 -3.447 42.643 1.00 9.05 181 ALA B N 1
ATOM 3290 C CA . ALA B 1 181 ? 27.437 -3.952 43.132 1.00 9.59 181 ALA B CA 1
ATOM 3291 C C . ALA B 1 181 ? 27.743 -5.365 42.617 1.00 10.33 181 ALA B C 1
ATOM 3292 O O . ALA B 1 181 ? 28.910 -5.773 42.586 1.00 10.85 181 ALA B O 1
ATOM 3294 N N . SER B 1 182 ? 26.690 -6.112 42.286 1.00 10.44 182 SER B N 1
ATOM 3295 C CA . SER B 1 182 ? 26.831 -7.514 41.845 1.00 11.61 182 SER B CA 1
ATOM 3296 C C . SER B 1 182 ? 26.783 -7.659 40.318 1.00 12.16 182 SER B C 1
ATOM 3297 O O . SER B 1 182 ? 26.860 -8.765 39.780 1.00 12.82 182 SER B O 1
ATOM 3300 N N . ASP B 1 183 ? 26.668 -6.538 39.608 1.00 11.85 183 ASP B N 1
ATOM 3301 C CA . ASP B 1 183 ? 26.479 -6.573 38.167 1.00 12.70 183 ASP B CA 1
ATOM 3302 C C . ASP B 1 183 ? 27.739 -7.048 37.429 1.00 13.26 183 ASP B C 1
ATOM 3303 O O . ASP B 1 183 ? 28.777 -6.389 37.477 1.00 13.40 183 ASP B O 1
ATOM 3308 N N . GLN B 1 184 ? 27.646 -8.221 36.798 1.00 14.50 184 GLN B N 1
ATOM 3309 C CA . GLN B 1 184 ? 28.750 -8.746 35.996 1.00 16.96 184 GLN B CA 1
ATOM 3310 C C . GLN B 1 184 ? 28.597 -8.453 34.498 1.00 16.61 184 GLN B C 1
ATOM 3311 O O . GLN B 1 184 ? 29.588 -8.550 33.756 1.00 17.37 184 GLN B O 1
ATOM 3317 N N . ALA B 1 185 ? 27.383 -8.097 34.058 1.00 16.05 185 ALA B N 1
ATOM 3318 C CA . ALA B 1 185 ? 27.125 -7.806 32.652 1.00 15.80 185 ALA B CA 1
ATOM 3319 C C . ALA B 1 185 ? 27.731 -6.466 32.295 1.00 15.57 185 ALA B C 1
ATOM 3320 O O . ALA B 1 185 ? 28.397 -6.334 31.247 1.00 15.32 185 ALA B O 1
ATOM 3322 N N . VAL B 1 186 ? 27.467 -5.477 33.154 1.00 13.69 186 VAL B N 1
ATOM 3323 C CA . VAL B 1 186 ? 28.098 -4.160 33.062 1.00 14.06 186 VAL B CA 1
ATOM 3324 C C . VAL B 1 186 ? 28.721 -3.872 34.426 1.00 13.07 186 VAL B C 1
ATOM 3325 O O . VAL B 1 186 ? 28.058 -3.295 35.309 1.00 13.32 186 VAL B O 1
ATOM 3329 N N . PRO B 1 187 ? 29.979 -4.304 34.637 1.00 12.90 187 PRO B N 1
ATOM 3330 C CA . PRO B 1 187 ? 30.617 -4.037 35.920 1.00 12.44 187 PRO B CA 1
ATOM 3331 C C . PRO B 1 187 ? 30.566 -2.527 36.237 1.00 11.67 187 PRO B C 1
ATOM 3332 O O . PRO B 1 187 ? 30.718 -1.700 35.329 1.00 12.16 187 PRO B O 1
ATOM 3336 N N . SER B 1 188 ? 30.354 -2.189 37.508 1.00 11.82 188 SER B N 1
ATOM 3337 C CA . SER B 1 188 ? 30.188 -0.783 37.919 1.00 11.62 188 SER B CA 1
ATOM 3338 C C . SER B 1 188 ? 31.340 0.150 37.554 1.00 11.36 188 SER B C 1
ATOM 3339 O O . SER B 1 188 ? 31.098 1.363 37.399 1.00 11.81 188 SER B O 1
ATOM 3342 N N . VAL B 1 189 ? 32.571 -0.373 37.435 1.00 10.98 189 VAL B N 1
ATOM 3343 C CA . VAL B 1 189 ? 33.720 0.420 36.964 1.00 11.11 189 VAL B CA 1
ATOM 3344 C C . VAL B 1 189 ? 33.356 1.176 35.663 1.00 10.81 189 VAL B C 1
ATOM 3345 O O . VAL B 1 189 ? 33.697 2.356 35.501 1.00 10.81 189 VAL B O 1
ATOM 3349 N N . ARG B 1 190 ? 32.613 0.519 34.776 1.00 10.07 190 ARG B N 1
ATOM 3350 C CA . ARG B 1 190 ? 32.169 1.174 33.531 1.00 10.24 190 ARG B CA 1
ATOM 3351 C C . ARG B 1 190 ? 31.201 2.322 33.773 1.00 10.59 190 ARG B C 1
ATOM 3352 O O . ARG B 1 190 ? 31.304 3.338 33.099 1.00 11.64 190 ARG B O 1
ATOM 3360 N N . SER B 1 191 ? 30.253 2.139 34.704 1.00 10.83 191 SER B N 1
ATOM 3361 C CA . SER B 1 191 ? 29.277 3.186 35.037 1.00 11.16 191 SER B CA 1
ATOM 3362 C C . SER B 1 191 ? 29.966 4.354 35.746 1.00 11.50 191 SER B C 1
ATOM 3363 O O . SER B 1 191 ? 29.667 5.530 35.472 1.00 11.08 191 SER B O 1
ATOM 3366 N N . LYS B 1 192 ? 30.921 4.032 36.624 1.00 11.25 192 LYS B N 1
ATOM 3367 C CA . LYS B 1 192 ? 31.697 5.065 37.307 1.00 11.35 192 LYS B CA 1
ATOM 3368 C C . LYS B 1 192 ? 32.561 5.863 36.335 1.00 11.28 192 LYS B C 1
ATOM 3369 O O . LYS B 1 192 ? 32.751 7.057 36.508 1.00 12.07 192 LYS B O 1
ATOM 3375 N N . TYR B 1 193 ? 33.107 5.190 35.320 1.00 11.05 193 TYR B N 1
ATOM 3376 C CA . TYR B 1 193 ? 33.932 5.869 34.311 1.00 11.67 193 TYR B CA 1
ATOM 3377 C C . TYR B 1 193 ? 33.122 6.950 33.606 1.00 11.05 193 TYR B C 1
ATOM 3378 O O . TYR B 1 193 ? 33.576 8.090 33.397 1.00 11.67 193 TYR B O 1
ATOM 3387 N N . LEU B 1 194 ? 31.878 6.620 33.280 1.00 10.56 194 LEU B N 1
ATOM 3388 C CA . LEU B 1 194 ? 30.982 7.581 32.625 1.00 10.42 194 LEU B CA 1
ATOM 3389 C C . LEU B 1 194 ? 30.525 8.706 33.580 1.00 11.02 194 LEU B C 1
ATOM 3390 O O . LEU B 1 194 ? 30.548 9.894 33.228 1.00 10.29 194 LEU B O 1
ATOM 3395 N N . TYR B 1 195 ? 30.131 8.309 34.785 1.00 11.54 195 TYR B N 1
ATOM 3396 C CA . TYR B 1 195 ? 29.865 9.232 35.898 1.00 11.51 195 TYR B CA 1
ATOM 3397 C C . TYR B 1 195 ? 30.975 10.284 36.062 1.00 11.50 195 TYR B C 1
ATOM 3398 O O . TYR B 1 195 ? 30.685 11.475 36.231 1.00 11.25 195 TYR B O 1
ATOM 3407 N N . ASP B 1 196 ? 32.237 9.851 36.016 1.00 11.41 196 ASP B N 1
ATOM 3408 C CA . ASP B 1 196 ? 33.390 10.755 36.212 1.00 12.58 196 ASP B CA 1
ATOM 3409 C C . ASP B 1 196 ? 33.422 11.880 35.166 1.00 12.25 196 ASP B C 1
ATOM 3410 O O . ASP B 1 196 ? 33.827 13.010 35.463 1.00 12.91 196 ASP B O 1
ATOM 3415 N N . ILE B 1 197 ? 33.021 11.562 33.927 1.00 11.84 197 ILE B N 1
ATOM 3416 C CA . ILE B 1 197 ? 33.014 12.558 32.851 1.00 12.13 197 ILE B CA 1
ATOM 3417 C C . ILE B 1 197 ? 32.039 13.679 33.213 1.00 11.90 197 ILE B C 1
ATOM 3418 O O . ILE B 1 197 ? 32.350 14.887 33.064 1.00 12.39 197 ILE B O 1
ATOM 3423 N N . TYR B 1 198 ? 30.845 13.292 33.660 1.00 11.34 198 TYR B N 1
ATOM 3424 C CA . TYR B 1 198 ? 29.842 14.287 34.056 1.00 11.51 198 TYR B CA 1
ATOM 3425 C C . TYR B 1 198 ? 30.245 15.080 35.301 1.00 12.01 198 TYR B C 1
ATOM 3426 O O . TYR B 1 198 ? 30.048 16.291 35.367 1.00 13.29 198 TYR B O 1
ATOM 3435 N N . LEU B 1 199 ? 30.808 14.385 36.280 1.00 12.84 199 LEU B N 1
ATOM 3436 C CA . LEU B 1 199 ? 31.189 15.041 37.520 1.00 12.93 199 LEU B CA 1
ATOM 3437 C C . LEU B 1 199 ? 32.242 16.117 37.227 1.00 12.75 199 LEU B C 1
ATOM 3438 O O . LEU B 1 199 ? 32.160 17.234 37.737 1.00 13.16 199 LEU B O 1
ATOM 3443 N N . LYS B 1 200 ? 33.230 15.767 36.412 1.00 13.85 200 LYS B N 1
ATOM 3444 C CA . LYS B 1 200 ? 34.294 16.706 36.026 1.00 15.31 200 LYS B CA 1
ATOM 3445 C C . LYS B 1 200 ? 33.711 17.939 35.306 1.00 14.70 200 LYS B C 1
ATOM 3446 O O . LYS B 1 200 ? 34.084 19.091 35.592 1.00 15.33 200 LYS B O 1
ATOM 3452 N N . ALA B 1 201 ? 32.765 17.705 34.401 1.00 14.41 201 ALA B N 1
ATOM 3453 C CA . ALA B 1 201 ? 32.157 18.784 33.623 1.00 14.56 201 ALA B CA 1
ATOM 3454 C C . ALA B 1 201 ? 31.404 19.788 34.509 1.00 14.87 201 ALA B C 1
ATOM 3455 O O . ALA B 1 201 ? 31.404 20.986 34.217 1.00 14.53 201 ALA B O 1
ATOM 3457 N N . GLN B 1 202 ? 30.799 19.299 35.600 1.00 14.49 202 GLN B N 1
ATOM 3458 C CA . GLN B 1 202 ? 30.132 20.165 36.583 1.00 14.78 202 GLN B CA 1
ATOM 3459 C C . GLN B 1 202 ? 31.001 20.497 37.814 1.00 14.78 202 GLN B C 1
ATOM 3460 O O . GLN B 1 202 ? 30.495 20.713 38.928 1.00 14.10 202 GLN B O 1
ATOM 3466 N N . ASN B 1 203 ? 32.312 20.538 37.574 1.00 15.22 203 ASN B N 1
ATOM 3467 C CA . ASN B 1 203 ? 33.303 20.995 38.555 1.00 16.16 203 ASN B CA 1
ATOM 3468 C C . ASN B 1 203 ? 33.167 20.310 39.912 1.00 16.14 203 ASN B C 1
ATOM 3469 O O . ASN B 1 203 ? 33.222 20.961 40.965 1.00 16.25 203 ASN B O 1
ATOM 3474 N N . GLY B 1 204 ? 32.981 18.989 39.874 1.00 14.96 204 GLY B N 1
ATOM 3475 C CA . GLY B 1 204 ? 32.854 18.182 41.086 1.00 15.02 204 GLY B CA 1
ATOM 3476 C C . GLY B 1 204 ? 31.606 18.357 41.935 1.00 14.47 204 GLY B C 1
ATOM 3477 O O . GLY B 1 204 ? 31.594 17.970 43.107 1.00 14.50 204 GLY B O 1
ATOM 3478 N N . ASN B 1 205 ? 30.545 18.924 41.363 1.00 13.96 205 ASN B N 1
ATOM 3479 C CA . ASN B 1 205 ? 29.302 19.099 42.090 1.00 14.07 205 ASN B CA 1
ATOM 3480 C C . ASN B 1 205 ? 28.513 17.809 42.256 1.00 13.53 205 ASN B C 1
ATOM 3481 O O . ASN B 1 205 ? 27.687 17.480 41.401 1.00 13.52 205 ASN B O 1
ATOM 3486 N N . LYS B 1 206 ? 28.710 17.130 43.389 1.00 13.53 206 LYS B N 1
ATOM 3487 C CA . LYS B 1 206 ? 28.041 15.833 43.651 1.00 14.36 206 LYS B CA 1
ATOM 3488 C C . LYS B 1 206 ? 26.546 15.940 43.945 1.00 14.04 206 LYS B C 1
ATOM 3489 O O . LYS B 1 206 ? 25.862 14.918 44.076 1.00 14.37 206 LYS B O 1
ATOM 3495 N N . GLU B 1 207 ? 26.047 17.168 44.071 1.00 13.15 207 GLU B N 1
ATOM 3496 C CA . GLU B 1 207 ? 24.613 17.403 44.175 1.00 12.95 207 GLU B CA 1
ATOM 3497 C C . GLU B 1 207 ? 23.943 17.571 42.818 1.00 12.25 207 GLU B C 1
ATOM 3498 O O . GLU B 1 207 ? 22.719 17.583 42.740 1.00 12.76 207 GLU B O 1
ATOM 3504 N N . LYS B 1 208 ? 24.746 17.703 41.755 1.00 12.67 208 LYS B N 1
ATOM 3505 C CA . LYS B 1 208 ? 24.221 17.677 40.376 1.00 12.44 208 LYS B CA 1
ATOM 3506 C C . LYS B 1 208 ? 24.605 16.412 39.614 1.00 12.22 208 LYS B C 1
ATOM 3507 O O . LYS B 1 208 ? 23.917 16.035 38.654 1.00 12.61 208 LYS B O 1
ATOM 3513 N N . VAL B 1 209 ? 25.683 15.757 40.042 1.00 11.60 209 VAL B N 1
ATOM 3514 C CA . VAL B 1 209 ? 26.067 14.482 39.437 1.00 10.51 209 VAL B CA 1
ATOM 3515 C C . VAL B 1 209 ? 26.153 13.474 40.584 1.00 11.03 209 VAL B C 1
ATOM 3516 O O . VAL B 1 209 ? 27.101 13.516 41.395 1.00 10.78 209 VAL B O 1
ATOM 3520 N N . LEU B 1 210 ? 25.131 12.614 40.647 1.00 10.58 210 LEU B N 1
ATOM 3521 C CA . LEU B 1 210 ? 24.908 11.676 41.760 1.00 11.46 210 LEU B CA 1
ATOM 3522 C C . LEU B 1 210 ? 25.137 10.220 41.372 1.00 11.59 210 LEU B C 1
ATOM 3523 O O . LEU B 1 210 ? 24.977 9.850 40.216 1.00 11.28 210 LEU B O 1
ATOM 3528 N N . ALA B 1 211 ? 25.546 9.414 42.353 1.00 11.63 211 ALA B N 1
ATOM 3529 C CA . ALA B 1 211 ? 25.737 7.970 42.149 1.00 12.30 211 ALA B CA 1
ATOM 3530 C C . ALA B 1 211 ? 25.008 7.212 43.256 1.00 12.41 211 ALA B C 1
ATOM 3531 O O . ALA B 1 211 ? 25.177 7.509 44.461 1.00 13.70 211 ALA B O 1
ATOM 3533 N N . TYR B 1 212 ? 24.199 6.247 42.852 1.00 12.12 212 TYR B N 1
ATOM 3534 C CA . TYR B 1 212 ? 23.518 5.349 43.781 1.00 11.79 212 TYR B CA 1
ATOM 3535 C C . TYR B 1 212 ? 23.891 3.913 43.460 1.00 11.62 212 TYR B C 1
ATOM 3536 O O . TYR B 1 212 ? 23.595 3.426 42.371 1.00 11.26 212 TYR B O 1
ATOM 3545 N N . GLU B 1 213 ? 24.511 3.239 44.423 1.00 11.33 213 GLU B N 1
ATOM 3546 C CA . GLU B 1 213 ? 24.846 1.841 44.244 1.00 11.99 213 GLU B CA 1
ATOM 3547 C C . GLU B 1 213 ? 23.837 1.000 45.006 1.00 11.37 213 GLU B C 1
ATOM 3548 O O . GLU B 1 213 ? 23.546 1.295 46.169 1.00 12.54 213 GLU B O 1
ATOM 3554 N N . HIS B 1 214 ? 23.279 -0.016 44.360 1.00 11.12 214 HIS B N 1
ATOM 3555 C CA . HIS B 1 214 ? 22.437 -0.989 45.064 1.00 11.05 214 HIS B CA 1
ATOM 3556 C C . HIS B 1 214 ? 23.178 -2.333 45.136 1.00 10.92 214 HIS B C 1
ATOM 3557 O O . HIS B 1 214 ? 24.146 -2.550 44.384 1.00 10.35 214 HIS B O 1
ATOM 3564 N N . PRO B 1 215 ? 22.768 -3.227 46.060 1.00 11.19 215 PRO B N 1
ATOM 3565 C CA . PRO B 1 215 ? 23.527 -4.471 46.255 1.00 11.44 215 PRO B CA 1
ATOM 3566 C C . PRO B 1 215 ? 23.317 -5.520 45.177 1.00 11.60 215 PRO B C 1
ATOM 3567 O O . PRO B 1 215 ? 24.066 -6.509 45.117 1.00 11.35 215 PRO B O 1
ATOM 3571 N N . GLY B 1 216 ? 22.331 -5.302 44.307 1.00 11.35 216 GLY B N 1
ATOM 3572 C CA . GLY B 1 216 ? 21.967 -6.296 43.312 1.00 12.10 216 GLY B CA 1
ATOM 3573 C C . GLY B 1 216 ? 22.826 -6.279 42.054 1.00 12.29 216 GLY B C 1
ATOM 3574 O O . GLY B 1 216 ? 23.883 -5.661 42.005 1.00 12.51 216 GLY B O 1
ATOM 3575 N N . GLY B 1 217 ? 22.340 -6.974 41.038 1.00 12.55 217 GLY B N 1
ATOM 3576 C CA . GLY B 1 217 ? 23.074 -7.158 39.801 1.00 13.48 217 GLY B CA 1
ATOM 3577 C C . GLY B 1 217 ? 22.575 -6.248 38.688 1.00 14.08 217 GLY B C 1
ATOM 3578 O O . GLY B 1 217 ? 22.266 -5.068 38.907 1.00 14.18 217 GLY B O 1
ATOM 3579 N N . HIS B 1 218 ? 22.509 -6.813 37.486 1.00 14.79 218 HIS B N 1
ATOM 3580 C CA . HIS B 1 218 ? 22.101 -6.071 36.289 1.00 15.68 218 HIS B CA 1
ATOM 3581 C C . HIS B 1 218 ? 20.582 -5.978 36.248 1.00 16.91 218 HIS B C 1
ATOM 3582 O O . HIS B 1 218 ? 19.904 -6.787 35.610 1.00 16.92 218 HIS B O 1
ATOM 3589 N N . MET B 1 219 ? 20.050 -4.984 36.952 1.00 17.28 219 MET B N 1
ATOM 3590 C CA . MET B 1 219 ? 18.604 -4.879 37.141 1.00 18.77 219 MET B CA 1
ATOM 3591 C C . MET B 1 219 ? 18.268 -3.458 37.518 1.00 17.92 219 MET B C 1
ATOM 3592 O O . MET B 1 219 ? 19.126 -2.715 38.000 1.00 17.94 219 MET B O 1
ATOM 3597 N N . VAL B 1 220 ? 17.011 -3.086 37.316 1.00 17.12 220 VAL B N 1
ATOM 3598 C CA . VAL B 1 220 ? 16.533 -1.815 37.818 1.00 17.26 220 VAL B CA 1
ATOM 3599 C C . VAL B 1 220 ? 16.266 -2.048 39.310 1.00 17.18 220 VAL B C 1
ATOM 3600 O O . VAL B 1 220 ? 15.565 -3.000 39.667 1.00 18.22 220 VAL B O 1
ATOM 3604 N N . PRO B 1 221 ? 16.821 -1.201 40.189 1.00 17.92 221 PRO B N 1
ATOM 3605 C CA . PRO B 1 221 ? 16.563 -1.449 41.610 1.00 18.30 221 PRO B CA 1
ATOM 3606 C C . PRO B 1 221 ? 15.107 -1.142 41.982 1.00 19.14 221 PRO B C 1
ATOM 3607 O O . PRO B 1 221 ? 14.467 -0.312 41.348 1.00 17.65 221 PRO B O 1
ATOM 3611 N N . ASN B 1 222 ? 14.608 -1.821 43.007 1.00 20.34 222 ASN B N 1
ATOM 3612 C CA . ASN B 1 222 ? 13.231 -1.618 43.474 1.00 22.73 222 ASN B CA 1
ATOM 3613 C C . ASN B 1 222 ? 13.146 -1.441 44.986 1.00 23.52 222 ASN B C 1
ATOM 3614 O O . ASN B 1 222 ? 12.112 -1.015 45.512 1.00 24.94 222 ASN B O 1
ATOM 3619 N N . LYS B 1 223 ? 14.242 -1.749 45.676 1.00 24.19 223 LYS B N 1
ATOM 3620 C CA . LYS B 1 223 ? 14.307 -1.672 47.131 1.00 24.75 223 LYS B CA 1
ATOM 3621 C C . LYS B 1 223 ? 14.003 -0.243 47.586 1.00 23.83 223 LYS B C 1
ATOM 3622 O O . LYS B 1 223 ? 14.603 0.713 47.100 1.00 23.27 223 LYS B O 1
ATOM 3628 N N . LYS B 1 224 ? 13.073 -0.121 48.527 1.00 23.36 224 LYS B N 1
ATOM 3629 C CA . LYS B 1 224 ? 12.572 1.169 49.011 1.00 22.77 224 LYS B CA 1
ATOM 3630 C C . LYS B 1 224 ? 13.611 2.233 49.379 1.00 22.85 224 LYS B C 1
ATOM 3631 O O . LYS B 1 224 ? 13.476 3.388 48.995 1.00 21.79 224 LYS B O 1
ATOM 3637 N N . ASP B 1 225 ? 14.642 1.855 50.132 1.00 23.07 225 ASP B N 1
ATOM 3638 C CA . ASP B 1 225 ? 15.617 2.846 50.598 1.00 23.59 225 ASP B CA 1
ATOM 3639 C C . ASP B 1 225 ? 16.630 3.234 49.522 1.00 22.78 225 ASP B C 1
ATOM 3640 O O . ASP B 1 225 ? 17.448 4.125 49.731 1.00 23.10 225 ASP B O 1
ATOM 3645 N N . ILE B 1 226 ? 16.566 2.558 48.380 1.00 21.68 226 ILE B N 1
ATOM 3646 C CA . ILE B 1 226 ? 17.341 2.936 47.203 1.00 21.33 226 ILE B CA 1
ATOM 3647 C C . ILE B 1 226 ? 16.483 3.824 46.288 1.00 20.13 226 ILE B C 1
ATOM 3648 O O . ILE B 1 226 ? 16.905 4.926 45.891 1.00 20.07 226 ILE B O 1
ATOM 3653 N N . ILE B 1 227 ? 15.276 3.357 45.950 1.00 18.33 227 ILE B N 1
ATOM 3654 C CA . ILE B 1 227 ? 14.489 4.084 44.936 1.00 16.55 227 ILE B CA 1
ATOM 3655 C C . ILE B 1 227 ? 13.806 5.349 45.449 1.00 16.26 227 ILE B C 1
ATOM 3656 O O . ILE B 1 227 ? 13.590 6.275 44.678 1.00 15.39 227 ILE B O 1
ATOM 3661 N N . ARG B 1 228 ? 13.480 5.401 46.737 1.00 15.21 228 ARG B N 1
ATOM 3662 C CA . ARG B 1 228 ? 12.866 6.621 47.286 1.00 16.01 228 ARG B CA 1
ATOM 3663 C C . ARG B 1 228 ? 13.800 7.842 47.190 1.00 15.21 228 ARG B C 1
ATOM 3664 O O . ARG B 1 228 ? 13.397 8.875 46.632 1.00 14.84 228 ARG B O 1
ATOM 3672 N N . PRO B 1 229 ? 15.050 7.742 47.692 1.00 15.44 229 PRO B N 1
ATOM 3673 C CA . PRO B 1 229 ? 15.903 8.937 47.494 1.00 14.95 229 PRO B CA 1
ATOM 3674 C C . PRO B 1 229 ? 16.127 9.308 46.022 1.00 14.82 229 PRO B C 1
ATOM 3675 O O . PRO B 1 229 ? 16.195 10.489 45.684 1.00 15.80 229 PRO B O 1
ATOM 3679 N N . ILE B 1 230 ? 16.234 8.307 45.158 1.00 13.70 230 ILE B N 1
ATOM 3680 C CA . ILE B 1 230 ? 16.443 8.566 43.730 1.00 13.72 230 ILE B CA 1
ATOM 3681 C C . ILE B 1 230 ? 15.269 9.351 43.164 1.00 12.84 230 ILE B C 1
ATOM 3682 O O . ILE B 1 230 ? 15.450 10.365 42.476 1.00 13.24 230 ILE B O 1
ATOM 3687 N N . VAL B 1 231 ? 14.052 8.896 43.464 1.00 12.62 231 VAL B N 1
ATOM 3688 C CA . VAL B 1 231 ? 12.866 9.563 42.945 1.00 12.98 231 VAL B CA 1
ATOM 3689 C C . VAL B 1 231 ? 12.728 10.960 43.556 1.00 13.44 231 VAL B C 1
ATOM 3690 O O . VAL B 1 231 ? 12.286 11.892 42.882 1.00 12.48 231 VAL B O 1
ATOM 3694 N N . GLU B 1 232 ? 13.143 11.122 44.814 1.00 13.39 232 GLU B N 1
ATOM 3695 C CA . GLU B 1 232 ? 13.153 12.461 45.397 1.00 14.69 232 GLU B CA 1
ATOM 3696 C C . GLU B 1 232 ? 14.045 13.436 44.621 1.00 14.04 232 GLU B C 1
ATOM 3697 O O . GLU B 1 232 ? 13.659 14.585 44.404 1.00 14.07 232 GLU B O 1
ATOM 3703 N N . GLN B 1 233 ? 15.223 12.983 44.199 1.00 13.24 233 GLN B N 1
ATOM 3704 C CA . GLN B 1 233 ? 16.095 13.796 43.335 1.00 13.17 233 GLN B CA 1
ATOM 3705 C C . GLN B 1 233 ? 15.464 14.130 41.974 1.00 13.07 233 GLN B C 1
ATOM 3706 O O . GLN B 1 233 ? 15.630 15.241 41.473 1.00 12.87 233 GLN B O 1
ATOM 3712 N N . ILE B 1 234 ? 14.806 13.148 41.363 1.00 12.77 234 ILE B N 1
ATOM 3713 C CA . ILE B 1 234 ? 14.131 13.352 40.078 1.00 12.85 234 ILE B CA 1
ATOM 3714 C C . ILE B 1 234 ? 13.036 14.394 40.246 1.00 14.49 234 ILE B C 1
ATOM 3715 O O . ILE B 1 234 ? 12.969 15.364 39.501 1.00 13.70 234 ILE B O 1
ATOM 3720 N N . THR B 1 235 ? 12.192 14.209 41.255 1.00 15.48 235 THR B N 1
ATOM 3721 C CA . THR B 1 235 ? 11.054 15.105 41.424 1.00 16.72 235 THR B CA 1
ATOM 3722 C C . THR B 1 235 ? 11.513 16.518 41.769 1.00 16.35 235 THR B C 1
ATOM 3723 O O . THR B 1 235 ? 10.927 17.474 41.285 1.00 16.58 235 THR B O 1
ATOM 3727 N N . SER B 1 236 ? 12.570 16.648 42.575 1.00 16.70 236 SER B N 1
ATOM 3728 C CA . SER B 1 236 ? 13.182 17.966 42.838 1.00 17.82 236 SER B CA 1
ATOM 3729 C C . SER B 1 236 ? 13.579 18.699 41.568 1.00 17.61 236 SER B C 1
ATOM 3730 O O . SER B 1 236 ? 13.287 19.903 41.400 1.00 18.28 236 SER B O 1
ATOM 3733 N N . SER B 1 237 ? 14.250 17.987 40.672 1.00 16.57 237 SER B N 1
ATOM 3734 C CA . SER B 1 237 ? 14.698 18.586 39.408 1.00 16.29 237 SER B CA 1
ATOM 3735 C C . SER B 1 237 ? 13.511 19.003 38.541 1.00 16.74 237 SER B C 1
ATOM 3736 O O . SER B 1 237 ? 13.538 20.054 37.886 1.00 16.65 237 SER B O 1
ATOM 3739 N N . LEU B 1 238 ? 12.464 18.190 38.566 1.00 17.16 238 LEU B N 1
ATOM 3740 C CA . LEU B 1 238 ? 11.309 18.398 37.698 1.00 18.41 238 LEU B CA 1
ATOM 3741 C C . LEU B 1 238 ? 10.415 19.521 38.182 1.00 20.00 238 LEU B C 1
ATOM 3742 O O . LEU B 1 238 ? 9.555 19.988 37.440 1.00 20.82 238 LEU B O 1
ATOM 3747 N N . GLN B 1 239 ? 10.609 19.927 39.435 1.00 21.86 239 GLN B N 1
ATOM 3748 C CA . GLN B 1 239 ? 9.862 21.023 40.034 1.00 24.87 239 GLN B CA 1
ATOM 3749 C C . GLN B 1 239 ? 10.496 22.358 39.669 1.00 25.70 239 GLN B C 1
ATOM 3750 O O . GLN B 1 239 ? 9.902 23.415 39.894 1.00 26.11 239 GLN B O 1
ATOM 3756 N N . GLU B 1 240 ? 11.694 22.301 39.088 1.00 26.67 240 GLU B N 1
ATOM 3757 C CA . GLU B 1 240 ? 12.393 23.502 38.621 1.00 28.22 240 GLU B CA 1
ATOM 3758 C C . GLU B 1 240 ? 11.717 24.111 37.391 1.00 28.61 240 GLU B C 1
ATOM 3759 O O . GLU B 1 240 ? 11.058 23.406 36.621 1.00 29.29 240 GLU B O 1
ATOM 3765 N N . ALA B 1 241 ? 11.888 25.422 37.209 1.00 29.59 241 ALA B N 1
ATOM 3766 C CA . ALA B 1 241 ? 11.203 26.164 36.137 1.00 29.99 241 ALA B CA 1
ATOM 3767 C C . ALA B 1 241 ? 11.604 25.691 34.742 1.00 30.60 241 ALA B C 1
ATOM 3768 O O . ALA B 1 241 ? 12.791 25.512 34.457 1.00 31.26 241 ALA B O 1
#

Secondary structure (DSSP, 8-state):
-PPPEEEEE--TT--HHHHHHHTHHHHHHHHHTT-EEEEE--SEEPPGGG-SS---HHHHHHHHHTT--EESS---SSGGG---HHHHHHHHHHHHHH---SEEEEETHHHHHHHHHHHHHHHHSTT----SEEEEES----EEE-TTSTT-EEE-GGGTTTT---TT--PEEEEEEETT-SSS-HHHHHHHHHHHHHHTTT-TTTEEEEEESSSSS----HHHHHHHHHHHHHHH-/---EEEEE--TT--HHHHHHHTHHHHHHHHHTT-EEEEE--SEEPPGGG-SS---HHHHHHHHHTT--EESS---SSGGG---HHHHHHHHHHHHHH---SEEEEETHHHHHHHHHHHHHHHHSTTPPPPSEEEEES----EEE-TTSTT-EEE-GGGTTTT---TT--PEEEEEEETT-SSS-HHHHHHHHHHHHHHTTT-TTTEEEEEESSSSS----HHHHHHHHHHHHHHHT--

Nearest PDB structures (foldseek):
  1ycd-assembly1_A  TM=1.004E+00  e=2.790E-54  Saccharomyces cerevisiae
  5n4e-assembly1_A  TM=4.786E-01  e=2.164E-05  Galerina marginata
  5n4c-assembly4_D  TM=4.805E-01  e=3.842E-05  Galerina marginata
  5n4c-assembly1_A  TM=4.832E-01  e=4.095E-05  Galerina marginata
  5n4c-assembly3_C  TM=4.825E-01  e=5.633E-05  Galerina marginata

Solvent-accessible surface area: 23066 Å² total; per-residue (Å²): 180,124,47,39,29,0,0,1,0,0,3,39,33,26,10,5,140,35,0,23,93,122,1,57,22,8,49,156,53,0,133,172,45,96,4,59,19,28,49,24,66,0,34,11,103,4,103,79,166,33,22,69,100,178,29,92,111,149,122,26,94,51,6,70,113,52,65,17,14,36,0,1,4,120,74,27,149,87,8,105,101,8,85,14,74,105,0,33,130,35,0,11,58,46,2,123,84,60,31,93,3,32,0,0,4,0,6,9,3,0,0,0,0,0,0,4,0,1,10,32,2,42,101,45,11,71,38,8,46,43,1,96,0,0,3,0,2,0,0,20,2,0,16,30,104,20,83,127,90,120,89,104,88,79,27,4,132,118,6,100,101,20,2,49,23,91,82,88,23,120,1,24,4,0,0,0,16,0,63,68,9,166,73,9,57,23,105,73,0,88,68,0,27,77,39,5,28,172,17,15,132,42,62,145,143,59,0,20,45,43,91,6,104,21,20,75,77,5,4,94,101,123,83,24,7,136,46,1,10,114,55,2,23,59,24,19,179,173,82,39,26,0,0,2,0,0,2,39,28,26,11,3,137,32,0,24,91,120,1,56,22,7,48,160,54,0,129,174,45,100,4,60,20,28,48,23,65,0,35,10,101,4,102,74,170,34,19,75,100,170,22,96,117,144,117,27,94,55,6,76,110,51,60,16,14,36,0,0,4,119,71,28,147,86,7,106,98,9,85,13,68,101,1,35,131,36,0,12,58,45,3,122,86,62,28,85,1,34,0,0,4,0,6,10,4,0,0,0,0,0,0,4,0,2,10,28,2,52,108,46,13,97,150,10,78,76,3,53,0,0,2,0,1,1,0,23,2,1,15,30,104,21,83,129,92,118,90,104,86,81,26,4,125,116,5,129,101,20,1,49,23,80,93,98,8,62,3,14,0,0,0,0,14,1,63,67,11,165,73,10,56,25,106,73,0,87,69,0,27,80,42,0,26,175,18,1,118,43,7,138,35,43,0,23,43,42,90,5,96,21,19,76,77,5,4,91,107,127,74,27,9,112,48,0,8,96,51,1,22,53,0,8,139,74,142

Radius of gyration: 27.33 Å; Cα contacts (8 Å, |Δi|>4): 934; chains: 2; bounding box: 57×88×64 Å

InterPro domains:
  IPR005645 Serine hydrolase domain [PF03959] (4-229)
  IPR029058 Alpha/Beta hydrolase fold [G3DSA:3.40.50.1820] (1-243)
  IPR029058 Alpha/Beta hydrolase fold [SSF53474] (6-235)
  IPR050593 Lovastatin nonaketide synthase thioesterase [PTHR48070] (6-238)

GO terms:
  GO:0004622 phosphatidylcholine lysophospholipase A1 activity (F, IDA)
  GO:0016788 hydrolase activity, acting on ester bonds (F, IDA)
  GO:0005634 nucleus (C, HDA)
  GO:0005737 cytoplasm (C, HDA)
  GO:0006915 apoptotic process (P, IMP)

B-factor: mean 19.7, std 10.54, range [7.48, 85.45]

Foldseek 3Di:
DLFAEEEEAEAAQAFQVVVCVQCVQLVVLCVVLVYHYHGGGADDQADPVLDPDDDDPVVRVVSVVNVRSHHCWGDDPQLVPTDNVRSLVVVLVCCLVPDDHQEYEYAARGLQSQLLCQQCVCPSHPPRDHHLEYERELYAARWDADVVDGPDIDHDPVCPSSLQHAAPGNYQYEYEFECAAPVRHCVRSVVSLVNVCVSDVNPCLRRDYFYDHDYRGDDNDPVGSVVVSVSVSVSSD/DAAEEEEAEAAQAFQVVVCVQCVLLVVLQVVLVYHYHTGGADDQDDPVLDPDDDDPVVVVVSVVNVRSHHCWGDDLQLVPTDNVRSLVVVLVCCLVPDDHLEYEYAARGLQSQLLCLQCVCVSHPPRDRHLAYERELYAARWDADVVDGPDIDHPPVCPVSLQHALPRQRQYEYEFECAAPPRHCVRSVVSLVNVCVSPVNDCLRRDYFYHHDYRGDDNDPVRSVVVSVSVSVSSVDD

Sequence (475 aa):
VQIPKLLFLHGFLQNGKVFSEKSSGIRKLLKKANVQCDYIDAPVLLEKKDLPFEMDDEKWQATLDADVNRAWFYHSEISHELDISEGLKSVVDHIKANGPYDGIVGLSQGAALSSIITNKISELVPDHPQFKVSVVISGYSFTEPDPEHPGELRITEKFRDSFAVKPDMKTKMIFIYGASDQAVPSVRSKYLYDIYLKAQNGNKEKVLAYEHPGGHMVPNKKDIIRPIVEQITSSLQQIPKLLFLHGFLQNGKVFSEKSSGIRKLLKKANVQCDYIDAPVLLEKKDLPFEMDDEKWQATLDADVNRAWFYHSEISHELDISEGLKSVVDHIKANGPYDGIVGLSQGAALSSIITNKISELVPDHPQFKVSVVISGYSFTEPDPEHPGELRITEKFRDSFAVKPDMKTKMIFIYGASDQAVPSVRSKYLYDIYLKAQNGNKEKVLAYEHPGGHMVPNKKDIIRPIVEQITSSLQEA

Organism: Saccharomyces cerevisiae (strain ATCC 204508 / S288c) (NCBI:txid559292)

CATH classification: 3.40.50.1820